Protein AF-0000000067793347 (afdb_homodimer)

Foldseek 3Di:
DPFFAEEAEDLQADPDDLVVSLVLLLVLRLLLVLLQHQAYEYEADPDDRHRGSHNDQLVSVLVSLVVHQGHAYEYPAALQLLDQLLVVLQSQVVSCVSSVNRYAHEYELDDDQVVNVVSPDGSVCSVVSRVVSVVLNQCQLCFHQPDPVRDHDPPHHNVNLQRYEYEDQDLVSLLVCQLSLHAYEYDQDDQDDPVCRLDASLNRCVSSVVNSVVNHDPPRDYAYEYEHAEAADPFFVVFLVLQLVLLVVVVVVPVPQPPQPPPDSVSSCRSSRHQTGHLVRSLVSVVVRPVVVVHSYYYYDNPSSDDDSVRSSVRSNRCSPRNCVSVVHHRNDDNPDPDDPPDD/DPFFAEEAEDLQADPDDLVVSLVLLLVLRLLLVLLQHQAYEYEADPDDRHRGSHNDQLVSVLVSLVVHQGHAYEYPAALQLLDQLLVVLQSQVVSCVSSVNRYAHEYELDDDQVVNVVSPDGSVCSVVSRVVSVVLNQCQLCFHQNDPVRDGDPPHHNVNLQRYEYEDQDLVSLLVCQLSLHAYEYDQDDQDDPVCRLDASLNRCVSSVVNSVVNHDPPRDYAYEYEHAEAADPFFVVFLVLQLVLLVVVVVVPVPQPPQPPPDSVSSCRSSRHQTGHLVRSLVSVVVRPVVVVHSYYYYDNPSSDDDSVSSSVRSNRCSPRNCVSVVHHRNDDNPDPDDPPPD

Nearest PDB structures (foldseek):
  2i7g-assembly1_A  TM=8.377E-01  e=2.243E-20  Agrobacterium fabrum str. C58
  7bip-assembly1_B  TM=8.156E-01  e=3.125E-20  Streptomyces bottropensis
  6ket-assembly1_B  TM=8.269E-01  e=1.114E-19  Cylindrospermum alatosporum CCALA 988
  6ket-assembly1_A  TM=8.086E-01  e=3.013E-19  Cylindrospermum alatosporum CCALA 988
  3fgc-assembly1_A  TM=7.910E-01  e=2.905E-18  Vibrio harveyi

Organism: Pectobacterium atrosepticum (strain SCRI 1043 / ATCC BAA-672) (NCBI:txid218491)

Secondary structure (DSSP, 8-state):
-PPPEEEEEE----SS-HHHHHHHHHHHHHHHHHTT-SEEEE----S-TTT-S-S-HHHHHHHHHHH-SSSEEEEEEEEGGGS-HHHHHHHHHHHHHHTTS-EEEEEE--S-GGGTGGGT--GGGHHHHHHHHHHHHHHHHHT---STT----SS--GGGGGGEEEE-SSHHHHHHHHHTTPEEEE-S--PPPTT-TT--HHHHHHHHHHHHHHHSPTTPPP-EEEEEEEEE-SSHHHHHHHHHHHHHHHHHH-SSS----TT-HHHHHHHTTEEEESHHHHHHHHHT-HHHHT-SEEEEE-TTT---HHHHHHHHHHIIIIIHHHTT---SS-----------/-PPPEEEEEE----SS-HHHHHHHHHHHHHHHHHTT-SEEEE----S-TTT-S-S-HHHHHHHHHHH-SSSEEEEEEEEGGGS-HHHHHHHHHHHHHHTTS-EEEEEE--S-GGGTGGGT--GGGHHHHHHHHHHHHHHHHHT---STT----SS--GGGGGGEEEE-SSHHHHHHHHHTTPEEEE-S--PPPTT-TT--HHHHHHHHHHHHHHHSPTTPPP-EEEEEEEEE-SSHHHHHHHHHHHHHHHHHH-SSS----TT-HHHHHHHTTEEEESHHHHHHHHHT-HHHHT-SEEEEE-TTT---HHHHHHHHHHIIIIIHHHTT---SS-----------

pLDDT: mean 92.11, std 13.87, range [18.36, 98.94]

Radius of gyration: 27.52 Å; Cα contacts (8 Å, |Δi|>4): 1376; chains: 2; bounding box: 54×83×84 Å

Solvent-accessible surface area (backbone atoms only — not comparable to full-atom values): 35729 Å² total; per-residue (Å²): 128,83,70,37,40,42,28,42,37,47,46,52,69,70,98,61,54,68,55,57,42,55,51,53,50,46,51,50,49,43,49,38,40,70,57,10,34,47,29,36,32,35,28,48,26,72,43,42,63,90,80,11,54,29,54,38,49,64,38,54,48,22,26,45,32,65,67,48,88,74,46,26,42,32,32,64,24,42,42,48,55,73,55,57,38,67,58,51,39,36,42,50,37,52,42,21,45,69,40,71,67,30,59,34,48,22,34,28,47,69,86,60,57,72,61,28,50,56,64,74,42,60,52,90,45,22,66,60,42,27,56,55,40,50,51,50,24,44,39,36,27,65,49,39,67,58,34,94,78,55,44,31,50,35,66,77,35,50,71,54,69,76,37,33,27,37,46,50,94,40,49,68,49,25,25,51,24,11,58,70,62,34,21,38,35,39,61,41,63,75,89,61,52,86,93,43,70,81,58,49,69,40,70,60,45,40,59,22,49,51,35,17,62,72,35,37,49,88,91,58,78,85,42,30,33,39,34,36,19,43,45,41,32,99,40,48,67,59,26,48,53,44,35,47,54,20,41,52,53,45,50,69,65,41,80,72,57,64,84,61,66,83,80,40,66,67,52,50,35,56,74,57,45,45,35,61,12,24,50,69,49,29,41,57,54,57,69,69,38,68,45,62,75,71,29,44,28,43,28,39,22,43,60,61,30,59,64,60,69,73,54,50,54,51,18,52,49,42,37,55,71,44,26,34,48,74,72,61,32,59,57,76,45,83,65,79,71,80,84,76,83,75,86,123,128,86,69,37,40,40,27,42,38,46,46,51,68,69,100,61,55,68,55,56,40,53,51,52,49,46,51,49,49,44,49,38,40,70,55,10,34,45,28,35,31,34,28,50,27,71,44,40,64,89,80,12,55,28,55,38,50,65,37,54,47,21,25,44,33,65,68,49,86,73,46,24,41,30,33,63,24,41,41,48,54,74,53,56,38,67,58,50,38,37,43,49,36,52,42,20,46,70,40,71,67,32,58,36,49,22,33,30,48,69,88,59,59,72,61,29,50,56,65,74,42,59,54,91,44,23,66,61,42,26,55,55,40,50,50,50,24,44,39,35,28,66,49,40,67,57,33,94,77,56,44,30,51,34,66,78,34,49,70,55,67,78,38,34,27,38,46,49,94,41,49,68,49,26,26,51,23,11,58,69,63,33,21,38,35,38,62,40,63,75,88,62,52,87,94,42,71,82,60,51,70,40,70,61,46,40,58,22,49,50,36,17,63,72,36,36,49,89,90,59,78,85,41,30,34,40,34,37,19,41,46,41,32,98,40,47,67,59,27,48,53,45,35,48,55,21,42,51,53,46,53,69,66,41,82,73,57,66,83,62,68,82,79,41,65,67,52,49,34,56,74,57,46,45,35,62,12,24,49,68,49,30,40,58,55,56,69,70,38,69,44,62,76,72,30,44,28,42,27,40,22,42,60,62,30,58,64,59,68,72,52,49,53,50,17,51,50,44,38,56,71,44,26,35,48,75,73,62,32,59,57,77,45,84,63,78,69,79,84,75,82,73,87,121

Structure (mmCIF, N/CA/C/O backbone):
data_AF-0000000067793347-model_v1
#
loop_
_entity.id
_entity.type
_entity.pdbx_description
1 polymer Monooxygenase
#
loop_
_atom_site.group_PDB
_atom_site.id
_atom_site.type_symbol
_atom_site.label_atom_id
_atom_site.label_alt_id
_atom_site.label_comp_id
_atom_site.label_asym_id
_atom_site.label_entity_id
_atom_site.label_seq_id
_atom_site.pdbx_PDB_ins_code
_atom_site.Cartn_x
_atom_site.Cartn_y
_atom_site.Cartn_z
_atom_site.occupancy
_atom_site.B_iso_or_equiv
_atom_site.auth_seq_id
_atom_site.auth_comp_id
_atom_site.auth_asym_id
_atom_site.auth_atom_id
_atom_site.pdbx_PDB_model_num
ATOM 1 N N . MET A 1 1 ? -20.328 23.438 21.922 1 42.12 1 MET A N 1
ATOM 2 C CA . MET A 1 1 ? -19.422 23.484 20.781 1 42.12 1 MET A CA 1
ATOM 3 C C . MET A 1 1 ? -18.828 22.094 20.5 1 42.12 1 MET A C 1
ATOM 5 O O . MET A 1 1 ? -18.547 21.344 21.438 1 42.12 1 MET A O 1
ATOM 9 N N . ALA A 1 2 ? -19.062 21.484 19.391 1 54.53 2 ALA A N 1
ATOM 10 C CA . ALA A 1 2 ? -18.672 20.109 19.141 1 54.53 2 ALA A CA 1
ATOM 11 C C . ALA A 1 2 ? -17.203 19.875 19.484 1 54.53 2 ALA A C 1
ATOM 13 O O . ALA A 1 2 ? -16.375 20.797 19.359 1 54.53 2 ALA A O 1
ATOM 14 N N . THR A 1 3 ? -16.875 18.875 20.203 1 77.31 3 THR A N 1
ATOM 15 C CA . THR A 1 3 ? -15.547 18.516 20.672 1 77.31 3 THR A CA 1
ATOM 16 C C . THR A 1 3 ? -14.602 18.312 19.484 1 77.31 3 THR A C 1
ATOM 18 O O . THR A 1 3 ? -14.938 17.625 18.516 1 77.31 3 THR A O 1
ATOM 21 N N . LYS A 1 4 ? -13.547 19.109 19.422 1 90.81 4 LYS A N 1
ATOM 22 C CA . LYS A 1 4 ? -12.539 19.047 18.359 1 90.81 4 LYS A CA 1
ATOM 23 C C . LYS A 1 4 ? -11.844 17.688 18.344 1 90.81 4 LYS A C 1
ATOM 25 O O . LYS A 1 4 ? -11.594 17.109 19.406 1 90.81 4 LYS A O 1
ATOM 30 N N . ARG A 1 5 ? -11.672 17.25 17.188 1 94.06 5 ARG A N 1
ATOM 31 C CA . ARG A 1 5 ? -10.906 16.016 17.016 1 94.06 5 ARG A CA 1
ATOM 32 C C . ARG A 1 5 ? -9.406 16.297 17.047 1 94.06 5 ARG A C 1
ATOM 34 O O . ARG A 1 5 ? -8.945 17.297 16.484 1 94.06 5 ARG A O 1
ATOM 41 N N . LEU A 1 6 ? -8.672 15.469 17.703 1 95.88 6 LEU A N 1
ATOM 42 C CA . LEU A 1 6 ? -7.223 15.586 17.844 1 95.88 6 LEU A CA 1
ATOM 43 C C . LEU A 1 6 ? -6.508 14.586 16.938 1 95.88 6 LEU A C 1
ATOM 45 O O . LEU A 1 6 ? -6.852 13.398 16.922 1 95.88 6 LEU A O 1
ATOM 49 N N . GLY A 1 7 ? -5.512 15.078 16.203 1 97.25 7 GLY A N 1
ATOM 50 C CA . GLY A 1 7 ? -4.789 14.203 15.297 1 97.25 7 GLY A CA 1
ATOM 51 C C . GLY A 1 7 ? -3.283 14.305 15.445 1 97.25 7 GLY A C 1
ATOM 52 O O . GLY A 1 7 ? -2.77 15.297 15.961 1 97.25 7 GLY A O 1
ATOM 53 N N . PHE A 1 8 ? -2.643 13.281 15.102 1 98.31 8 PHE A N 1
ATOM 54 C CA . PHE A 1 8 ? -1.192 13.211 14.969 1 98.31 8 PHE A CA 1
ATOM 55 C C . PHE A 1 8 ? -0.776 13.344 13.508 1 98.31 8 PHE A C 1
ATOM 57 O O . PHE A 1 8 ? -1.417 12.773 12.625 1 98.31 8 PHE A O 1
ATOM 64 N N . PHE A 1 9 ? 0.243 14.117 13.242 1 98.56 9 PHE A N 1
ATOM 65 C CA . PHE A 1 9 ? 0.751 14.289 11.891 1 98.56 9 PHE A CA 1
ATOM 66 C C . PHE A 1 9 ? 2.254 14.039 11.836 1 98.56 9 PHE A C 1
ATOM 68 O O . PHE A 1 9 ? 2.992 14.477 12.719 1 98.56 9 PHE A O 1
ATOM 75 N N . THR A 1 10 ? 2.711 13.312 10.773 1 97.75 10 THR A N 1
ATOM 76 C CA . THR A 1 10 ? 4.152 13.141 10.625 1 97.75 10 THR A CA 1
ATOM 77 C C . THR A 1 10 ? 4.551 13.188 9.156 1 97.75 10 THR A C 1
ATOM 79 O O . THR A 1 10 ? 3.834 12.68 8.289 1 97.75 10 THR A O 1
ATOM 82 N N . ARG A 1 11 ? 5.664 13.781 8.836 1 93.69 11 ARG A N 1
ATOM 83 C CA . ARG A 1 11 ? 6.273 13.766 7.508 1 93.69 11 ARG A CA 1
ATOM 84 C C . ARG A 1 11 ? 7.398 12.742 7.434 1 93.69 11 ARG A C 1
ATOM 86 O O . ARG A 1 11 ? 8.078 12.633 6.41 1 93.69 11 ARG A O 1
ATOM 93 N N . LEU A 1 12 ? 7.602 12 8.547 1 93.25 12 LEU A N 1
ATOM 94 C CA . LEU A 1 12 ? 8.602 10.945 8.641 1 93.25 12 LEU A CA 1
ATOM 95 C C . LEU A 1 12 ? 9.992 11.484 8.344 1 93.25 12 LEU A C 1
ATOM 97 O O . LEU A 1 12 ? 10.641 11.07 7.379 1 93.25 12 LEU A O 1
ATOM 101 N N . LEU A 1 13 ? 10.438 12.352 9.164 1 90.25 13 LEU A N 1
ATOM 102 C CA . LEU A 1 13 ? 11.781 12.914 9.078 1 90.25 13 LEU A CA 1
ATOM 103 C C . LEU A 1 13 ? 12.586 12.578 10.328 1 90.25 13 LEU A C 1
ATOM 105 O O . LEU A 1 13 ? 12.133 12.82 11.453 1 90.25 13 LEU A O 1
ATOM 109 N N . ASP A 1 14 ? 13.719 12.031 10.125 1 89.44 14 ASP A N 1
ATOM 110 C CA . ASP A 1 14 ? 14.68 11.688 11.172 1 89.44 14 ASP A CA 1
ATOM 111 C C . ASP A 1 14 ? 16.047 11.352 10.57 1 89.44 14 ASP A C 1
ATOM 113 O O . ASP A 1 14 ? 16.156 11.102 9.367 1 89.44 14 ASP A O 1
ATOM 117 N N . ASP A 1 15 ? 17 11.539 11.391 1 89 15 ASP A N 1
ATOM 118 C CA . ASP A 1 15 ? 18.344 11.188 10.953 1 89 15 ASP A CA 1
ATOM 119 C C . ASP A 1 15 ? 18.625 9.711 11.203 1 89 15 ASP A C 1
ATOM 121 O O . ASP A 1 15 ? 19.531 9.375 11.977 1 89 15 ASP A O 1
ATOM 125 N N . VAL A 1 16 ? 17.891 8.875 10.625 1 93.25 16 VAL A N 1
ATOM 126 C CA . VAL A 1 16 ? 18.016 7.422 10.719 1 93.25 16 VAL A CA 1
ATOM 127 C C . VAL A 1 16 ? 17.75 6.797 9.352 1 93.25 16 VAL A C 1
ATOM 129 O O . VAL A 1 16 ? 17.406 7.496 8.398 1 93.25 16 VAL A O 1
ATOM 132 N N . SER A 1 17 ? 17.984 5.52 9.234 1 95 17 SER A N 1
ATOM 133 C CA . SER A 1 17 ? 17.688 4.82 7.988 1 95 17 SER A CA 1
ATOM 134 C C . SER A 1 17 ? 16.203 4.852 7.668 1 95 17 SER A C 1
ATOM 136 O O . SER A 1 17 ? 15.375 5.023 8.562 1 95 17 SER A O 1
ATOM 138 N N . ALA A 1 18 ? 15.867 4.719 6.441 1 96.31 18 ALA A N 1
ATOM 139 C CA . ALA A 1 18 ? 14.469 4.703 6.023 1 96.31 18 ALA A CA 1
ATOM 140 C C . ALA A 1 18 ? 13.695 3.615 6.762 1 96.31 18 ALA A C 1
ATOM 142 O O . ALA A 1 18 ? 12.547 3.83 7.172 1 96.31 18 ALA A O 1
ATOM 143 N N . GLN A 1 19 ? 14.281 2.465 6.879 1 96.44 19 GLN A N 1
ATOM 144 C CA . GLN A 1 19 ? 13.617 1.372 7.582 1 96.44 19 GLN A CA 1
ATOM 145 C C . GLN A 1 19 ? 13.297 1.762 9.023 1 96.44 19 GLN A C 1
ATOM 147 O O . GLN A 1 19 ? 12.18 1.521 9.5 1 96.44 19 GLN A O 1
ATOM 152 N N . GLN A 1 20 ? 14.281 2.293 9.727 1 96.88 20 GLN A N 1
ATOM 153 C CA . GLN A 1 20 ? 14.062 2.744 11.094 1 96.88 20 GLN A CA 1
ATOM 154 C C . GLN A 1 20 ? 13.023 3.859 11.148 1 96.88 20 GLN A C 1
ATOM 156 O O . GLN A 1 20 ? 12.219 3.92 12.078 1 96.88 20 GLN A O 1
ATOM 161 N N . LEU A 1 21 ? 13.117 4.688 10.164 1 97.12 21 LEU A N 1
ATOM 162 C CA . LEU A 1 21 ? 12.172 5.793 10.062 1 97.12 21 LEU A CA 1
ATOM 163 C C . LEU A 1 21 ? 10.734 5.281 10.047 1 97.12 21 LEU A C 1
ATOM 165 O O . LEU A 1 21 ? 9.875 5.809 10.75 1 97.12 21 LEU A O 1
ATOM 169 N N . TYR A 1 22 ? 10.422 4.289 9.234 1 98.31 22 TYR A N 1
ATOM 170 C CA . TYR A 1 22 ? 9.086 3.721 9.133 1 98.31 22 TYR A CA 1
ATOM 171 C C . TYR A 1 22 ? 8.68 3.039 10.438 1 98.31 22 TYR A C 1
ATOM 17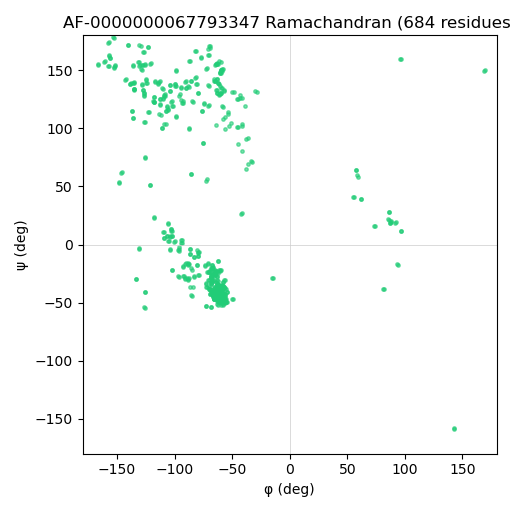3 O O . TYR A 1 22 ? 7.52 3.119 10.852 1 98.31 22 TYR A O 1
ATOM 181 N N . ARG A 1 23 ? 9.609 2.371 11.07 1 97.88 23 ARG A N 1
ATOM 182 C CA . ARG A 1 23 ? 9.336 1.748 12.359 1 97.88 23 ARG A CA 1
ATOM 183 C C . ARG A 1 23 ? 8.961 2.795 13.406 1 97.88 23 ARG A C 1
ATOM 185 O O . ARG A 1 23 ? 7.973 2.637 14.125 1 97.88 23 ARG A O 1
ATOM 192 N N . LEU A 1 24 ? 9.766 3.867 13.492 1 98.06 24 LEU A N 1
ATOM 193 C CA . LEU A 1 24 ? 9.523 4.918 14.477 1 98.06 24 LEU A CA 1
ATOM 194 C C . LEU A 1 24 ? 8.18 5.598 14.234 1 98.06 24 LEU A C 1
ATOM 196 O O . LEU A 1 24 ? 7.422 5.84 15.172 1 98.06 24 LEU A O 1
ATOM 200 N N . ALA A 1 25 ? 7.883 5.891 12.969 1 98.56 25 ALA A N 1
ATOM 201 C CA . ALA A 1 25 ? 6.605 6.523 12.633 1 98.56 25 ALA A CA 1
ATOM 202 C C . ALA A 1 25 ? 5.434 5.629 13.023 1 98.56 25 ALA A C 1
ATOM 204 O O . ALA A 1 25 ? 4.422 6.109 13.539 1 98.56 25 ALA A O 1
ATOM 205 N N . THR A 1 26 ? 5.582 4.34 12.758 1 98.75 26 THR A N 1
ATOM 206 C CA . THR A 1 26 ? 4.543 3.391 13.141 1 98.75 26 THR A CA 1
ATOM 207 C C . THR A 1 26 ? 4.332 3.406 14.656 1 98.75 26 THR A C 1
ATOM 209 O O . THR A 1 26 ? 3.197 3.455 15.133 1 98.75 26 THR A O 1
ATOM 212 N N . GLU A 1 27 ? 5.398 3.398 15.43 1 98.62 27 GLU A N 1
ATOM 213 C CA . GLU A 1 27 ? 5.328 3.438 16.891 1 98.62 27 GLU A CA 1
ATOM 214 C C . GLU A 1 27 ? 4.637 4.711 17.375 1 98.62 27 GLU A C 1
ATOM 216 O O . GLU A 1 27 ? 3.854 4.672 18.328 1 98.62 27 GLU A O 1
ATOM 221 N N . GLN A 1 28 ? 4.938 5.809 16.719 1 98.81 28 GLN A N 1
ATOM 222 C CA . GLN A 1 28 ? 4.32 7.078 17.078 1 98.81 28 GLN A CA 1
ATOM 223 C C . GLN A 1 28 ? 2.812 7.043 16.844 1 98.81 28 GLN A C 1
ATOM 225 O O . GLN A 1 28 ? 2.037 7.516 17.688 1 98.81 28 GLN A O 1
ATOM 230 N N . ILE A 1 29 ? 2.373 6.473 15.773 1 98.88 29 ILE A N 1
ATOM 231 C CA . ILE A 1 29 ? 0.951 6.402 15.453 1 98.88 29 ILE A CA 1
ATOM 232 C C . ILE A 1 29 ? 0.253 5.453 16.422 1 98.88 29 ILE A C 1
ATOM 234 O O . ILE A 1 29 ? -0.845 5.746 16.906 1 98.88 29 ILE A O 1
ATOM 238 N N . VAL A 1 30 ? 0.885 4.309 16.719 1 98.75 30 VAL A N 1
ATOM 239 C CA . VAL A 1 30 ? 0.332 3.375 17.688 1 98.75 30 VAL A CA 1
ATOM 240 C C . VAL A 1 30 ? 0.184 4.066 19.047 1 98.75 30 VAL A C 1
ATOM 242 O O . VAL A 1 30 ? -0.846 3.932 19.703 1 98.75 30 VAL A O 1
ATOM 245 N N . LYS A 1 31 ? 1.244 4.844 19.453 1 98.5 31 LYS A N 1
ATOM 246 C CA . LYS A 1 31 ? 1.196 5.598 20.703 1 98.5 31 LYS A CA 1
ATOM 247 C C . LYS A 1 31 ? 0.06 6.613 20.688 1 98.5 31 LYS A C 1
ATOM 249 O O . LYS A 1 31 ? -0.648 6.777 21.672 1 98.5 31 LYS A O 1
ATOM 254 N N . ALA A 1 32 ? -0.089 7.297 19.578 1 98.19 32 ALA A N 1
ATOM 255 C CA . ALA A 1 32 ? -1.175 8.266 19.453 1 98.19 32 ALA A CA 1
ATOM 256 C C . ALA A 1 32 ? -2.531 7.598 19.656 1 98.19 32 ALA A C 1
ATOM 258 O O . ALA A 1 32 ? -3.393 8.133 20.359 1 98.19 32 ALA A O 1
ATOM 259 N N . GLU A 1 33 ? -2.703 6.43 19.047 1 97.88 33 GLU A N 1
ATOM 260 C CA . GLU A 1 33 ? -3.959 5.715 19.25 1 97.88 33 GLU A CA 1
ATOM 261 C C . GLU A 1 33 ? -4.176 5.371 20.719 1 97.88 33 GLU A C 1
ATOM 263 O O . GLU A 1 33 ? -5.27 5.555 21.25 1 97.88 33 GLU A O 1
ATOM 268 N N . GLN A 1 34 ? -3.146 4.863 21.359 1 97.19 34 GLN A N 1
ATOM 269 C CA . GLN A 1 34 ? -3.225 4.484 22.766 1 97.19 34 GLN A CA 1
ATOM 270 C C . GLN A 1 34 ? -3.619 5.676 23.625 1 97.19 34 GLN A C 1
ATOM 272 O O . GLN A 1 34 ? -4.309 5.516 24.641 1 97.19 34 GLN A O 1
ATOM 277 N N . LEU A 1 35 ? -3.186 6.859 23.203 1 96.38 35 LEU A N 1
ATOM 278 C CA . LEU A 1 35 ? -3.41 8.078 23.984 1 96.38 35 LEU A CA 1
ATOM 279 C C . LEU A 1 35 ? -4.762 8.695 23.641 1 96.38 35 LEU A C 1
ATOM 281 O O . LEU A 1 35 ? -5.133 9.734 24.188 1 96.38 35 LEU A O 1
ATOM 285 N N . GLY A 1 36 ? -5.441 8.094 22.672 1 95.5 36 GLY A N 1
ATOM 286 C CA . GLY A 1 36 ? -6.812 8.508 22.406 1 95.5 36 GLY A CA 1
ATOM 287 C C . GLY A 1 36 ? -6.918 9.516 21.266 1 95.5 36 GLY A C 1
ATOM 288 O O . GLY A 1 36 ? -7.969 10.133 21.078 1 95.5 36 GLY A O 1
ATOM 289 N N . PHE A 1 37 ? -5.883 9.727 20.516 1 97.06 37 PHE A N 1
ATOM 290 C CA . PHE A 1 37 ? -5.984 10.578 19.328 1 97.06 37 PHE A CA 1
ATOM 291 C C . PHE A 1 37 ? -7.023 10.031 18.359 1 97.06 37 PHE A C 1
ATOM 293 O O . PHE A 1 37 ? -7.203 8.812 18.25 1 97.06 37 PHE A O 1
ATOM 300 N N . ASP A 1 38 ? -7.656 10.883 17.625 1 96.75 38 ASP A N 1
ATOM 301 C CA . ASP A 1 38 ? -8.742 10.516 16.719 1 96.75 38 ASP A CA 1
ATOM 302 C C . ASP A 1 38 ? -8.211 10.125 15.344 1 96.75 38 ASP A C 1
ATOM 304 O O . ASP A 1 38 ? -8.828 9.328 14.633 1 96.75 38 ASP A O 1
ATOM 308 N N . SER A 1 39 ? -7.082 10.703 14.977 1 97.62 39 SER A N 1
ATOM 309 C CA . SER A 1 39 ? -6.602 10.477 13.617 1 97.62 39 SER A CA 1
ATOM 310 C C . SER A 1 39 ? -5.082 10.578 13.539 1 97.62 39 SER A C 1
ATOM 312 O O . SER A 1 39 ? -4.449 11.156 14.43 1 97.62 39 SER A O 1
ATOM 314 N N . ALA A 1 40 ? -4.496 9.953 12.609 1 98.81 40 ALA A N 1
ATOM 315 C CA . ALA A 1 40 ? -3.088 10.055 12.227 1 98.81 40 ALA A CA 1
ATOM 316 C C . ALA A 1 40 ? -2.941 10.336 10.734 1 98.81 40 ALA A C 1
ATOM 318 O O . ALA A 1 40 ? -3.617 9.711 9.914 1 98.81 40 ALA A O 1
ATOM 319 N N . TRP A 1 41 ? -2.1 11.297 10.406 1 98.88 41 TRP A N 1
ATOM 320 C CA . TRP A 1 41 ? -1.915 11.75 9.031 1 98.88 41 TRP A CA 1
ATOM 321 C C . TRP A 1 41 ? -0.449 11.664 8.625 1 98.88 41 TRP A C 1
ATOM 323 O O . TRP A 1 41 ? 0.444 11.977 9.414 1 98.88 41 TRP A O 1
ATOM 333 N N . VAL A 1 42 ? -0.193 11.211 7.367 1 98.69 42 VAL A N 1
ATOM 334 C CA . VAL A 1 42 ? 1.181 11.109 6.887 1 98.69 42 VAL A CA 1
ATOM 335 C C . VAL A 1 42 ? 1.336 11.898 5.59 1 98.69 42 VAL A C 1
ATOM 337 O O . VAL A 1 42 ? 0.435 11.898 4.746 1 98.69 42 VAL A O 1
ATOM 340 N N . ALA A 1 43 ? 2.447 12.539 5.445 1 97.38 43 ALA A N 1
ATOM 341 C CA . ALA A 1 43 ? 2.768 13.305 4.238 1 97.38 43 ALA A CA 1
ATOM 342 C C . ALA A 1 43 ? 3.416 12.406 3.184 1 97.38 43 ALA A C 1
ATOM 344 O O . ALA A 1 43 ? 3.932 11.336 3.504 1 97.38 43 ALA A O 1
ATOM 345 N N . GLN A 1 44 ? 3.338 12.836 1.99 1 97.56 44 GLN A N 1
ATOM 346 C CA . GLN A 1 44 ? 4.02 12.203 0.87 1 97.56 44 GLN A CA 1
ATOM 347 C C . GLN A 1 44 ? 5.113 13.102 0.306 1 97.56 44 GLN A C 1
ATOM 349 O O . GLN A 1 44 ? 4.867 14.266 -0.017 1 97.56 44 GLN A O 1
ATOM 354 N N . HIS A 1 45 ? 6.281 12.602 0.227 1 95.69 45 HIS A N 1
ATOM 355 C CA . HIS A 1 45 ? 7.395 13.273 -0.434 1 95.69 45 HIS A CA 1
ATOM 356 C C . HIS A 1 45 ? 8.172 12.305 -1.322 1 95.69 45 HIS A C 1
ATOM 358 O O . HIS A 1 45 ? 8.469 11.188 -0.911 1 95.69 45 HIS A O 1
ATOM 364 N N . HIS A 1 46 ? 8.445 12.75 -2.516 1 95.62 46 HIS A N 1
ATOM 365 C CA . HIS A 1 46 ? 9.188 11.953 -3.482 1 95.62 46 HIS A CA 1
ATOM 366 C C . HIS A 1 46 ? 10.656 12.367 -3.525 1 95.62 46 HIS A C 1
ATOM 368 O O . HIS A 1 46 ? 10.977 13.555 -3.443 1 95.62 46 HIS A O 1
ATOM 374 N N . PHE A 1 47 ? 11.609 11.414 -3.594 1 93.81 47 PHE A N 1
ATOM 375 C CA . PHE A 1 47 ? 12.977 11.484 -4.082 1 93.81 47 PHE A CA 1
ATOM 376 C C . PHE A 1 47 ? 13.906 12.055 -3.018 1 93.81 47 PHE A C 1
ATOM 378 O O . PHE A 1 47 ? 15.016 11.555 -2.816 1 93.81 47 PHE A O 1
ATOM 385 N N . HIS A 1 48 ? 13.398 13.102 -2.213 1 86.94 48 HIS A N 1
ATOM 386 C CA . HIS A 1 48 ? 14.312 13.852 -1.365 1 86.94 48 HIS A CA 1
ATOM 387 C C . HIS A 1 48 ? 14.117 13.5 0.106 1 86.94 48 HIS A C 1
ATOM 389 O O . HIS A 1 48 ? 13.188 13.992 0.746 1 86.94 48 HIS A O 1
ATOM 395 N N . ALA A 1 49 ? 15.117 12.914 0.654 1 85.44 49 ALA A N 1
ATOM 396 C CA . ALA A 1 49 ? 15.023 12.375 2.01 1 85.44 49 ALA A CA 1
ATOM 397 C C . ALA A 1 49 ? 14.891 13.5 3.035 1 85.44 49 ALA A C 1
ATOM 399 O O . ALA A 1 49 ? 14.273 13.312 4.09 1 85.44 49 ALA A O 1
ATOM 400 N N . ASP A 1 50 ? 15.375 14.633 2.705 1 84 50 ASP A N 1
ATOM 401 C CA . ASP A 1 50 ? 15.398 15.742 3.656 1 84 50 ASP A CA 1
ATOM 402 C C . ASP A 1 50 ? 14.055 16.469 3.686 1 84 50 ASP A C 1
ATOM 404 O O . ASP A 1 50 ? 13.797 17.281 4.582 1 84 50 ASP A O 1
ATOM 408 N N . GLU A 1 51 ? 13.211 16.172 2.768 1 81.75 51 GLU A N 1
ATOM 409 C CA . GLU A 1 51 ? 11.906 16.828 2.715 1 81.75 51 GLU A CA 1
ATOM 410 C C . GLU A 1 51 ? 10.836 15.977 3.383 1 81.75 51 GLU A C 1
ATOM 412 O O . GLU A 1 51 ? 9.812 16.5 3.838 1 81.75 51 GLU A O 1
ATOM 417 N N . GLY A 1 52 ? 11.094 14.727 3.352 1 85.69 52 GLY A N 1
ATOM 418 C CA . GLY A 1 52 ? 10.164 13.727 3.861 1 85.69 52 GLY A CA 1
ATOM 419 C C . GLY A 1 52 ? 10.539 12.312 3.48 1 85.69 52 GLY A C 1
ATOM 420 O O . GLY A 1 52 ? 11.055 12.07 2.387 1 85.69 52 GLY A O 1
ATOM 421 N N . GLY A 1 53 ? 10.219 11.492 4.258 1 88.06 53 GLY A N 1
ATOM 422 C CA . GLY A 1 53 ? 10.812 10.172 4.145 1 88.06 53 GLY A CA 1
ATOM 423 C C . GLY A 1 53 ? 9.883 9.148 3.506 1 88.06 53 GLY A C 1
ATOM 424 O O . GLY A 1 53 ? 10.211 7.961 3.449 1 88.06 53 GLY A O 1
ATOM 425 N N . LEU A 1 54 ? 8.688 9.641 2.982 1 97.5 54 LEU A N 1
ATOM 426 C CA . LEU A 1 54 ? 7.711 8.633 2.592 1 97.5 54 LEU A CA 1
ATOM 427 C C . LEU A 1 54 ? 7.082 8.977 1.245 1 97.5 54 LEU A C 1
ATOM 429 O O . LEU A 1 54 ? 6.223 9.859 1.165 1 97.5 54 LEU A O 1
ATOM 433 N N . PRO A 1 55 ? 7.422 8.234 0.21 1 97.94 55 PRO A N 1
ATOM 434 C CA . PRO A 1 55 ? 6.797 8.469 -1.095 1 97.94 55 PRO A CA 1
ATOM 435 C C . PRO A 1 55 ? 5.504 7.684 -1.279 1 97.94 55 PRO A C 1
ATOM 437 O O . PRO A 1 55 ? 4.719 7.984 -2.184 1 97.94 55 PRO A O 1
ATOM 440 N N . SER A 1 56 ? 5.262 6.652 -0.435 1 98.62 56 SER A N 1
ATOM 441 C CA . SER A 1 56 ? 4.137 5.746 -0.639 1 98.62 56 SER A CA 1
ATOM 442 C C . SER A 1 56 ? 3.26 5.664 0.605 1 98.62 56 SER A C 1
ATOM 444 O O . SER A 1 56 ? 3.184 4.613 1.251 1 98.62 56 SER A O 1
ATOM 446 N N . PRO A 1 57 ? 2.486 6.676 0.843 1 98.81 57 PRO A N 1
ATOM 447 C CA . PRO A 1 57 ? 1.706 6.727 2.08 1 98.81 57 PRO A CA 1
ATOM 448 C C . PRO A 1 57 ? 0.684 5.598 2.184 1 98.81 57 PRO A C 1
ATOM 450 O O . PRO A 1 57 ? 0.435 5.082 3.275 1 98.81 57 PRO A O 1
ATOM 453 N N . LEU A 1 58 ? 0.063 5.156 1.071 1 98.94 58 LEU A N 1
ATOM 454 C CA . LEU A 1 58 ? -0.992 4.152 1.144 1 98.94 58 LEU A CA 1
ATOM 455 C C . LEU A 1 58 ? -0.415 2.779 1.476 1 98.94 58 LEU A C 1
ATOM 457 O O . LEU A 1 58 ? -1.041 1.995 2.189 1 98.94 58 LEU A O 1
ATOM 461 N N . VAL A 1 59 ? 0.766 2.459 0.955 1 98.94 59 VAL A N 1
ATOM 462 C CA . VAL A 1 59 ? 1.461 1.229 1.318 1 98.94 59 VAL A CA 1
ATOM 463 C C . VAL A 1 59 ? 1.813 1.254 2.805 1 98.94 59 VAL A C 1
ATOM 465 O O . VAL A 1 59 ? 1.535 0.297 3.531 1 98.94 59 VAL A O 1
ATOM 468 N N . PHE A 1 60 ? 2.375 2.381 3.318 1 98.94 60 PHE A N 1
ATOM 469 C CA . PHE A 1 60 ? 2.752 2.537 4.719 1 98.94 60 PHE A CA 1
ATOM 470 C C . PHE A 1 60 ? 1.529 2.439 5.625 1 98.94 60 PHE A C 1
ATOM 472 O O . PHE A 1 60 ? 1.553 1.734 6.633 1 98.94 60 PHE A O 1
ATOM 479 N N . LEU A 1 61 ? 0.445 3.135 5.25 1 98.94 61 LEU A N 1
ATOM 480 C CA . LEU A 1 61 ? -0.756 3.17 6.078 1 98.94 61 LEU A CA 1
ATOM 481 C C . LEU A 1 61 ? -1.421 1.798 6.129 1 98.94 61 LEU A C 1
ATOM 483 O O . LEU A 1 61 ? -2.123 1.479 7.094 1 98.94 61 LEU A O 1
ATOM 487 N N . ALA A 1 62 ? -1.214 0.965 5.078 1 98.94 62 ALA A N 1
ATOM 488 C CA . ALA A 1 62 ? -1.751 -0.392 5.133 1 98.94 62 ALA A CA 1
ATOM 489 C C . ALA A 1 62 ? -1.107 -1.192 6.262 1 98.94 62 ALA A C 1
ATOM 491 O O . ALA A 1 62 ? -1.792 -1.923 6.98 1 98.94 62 ALA A O 1
ATOM 492 N N . LEU A 1 63 ? 0.202 -1.08 6.414 1 98.88 63 LEU A N 1
ATOM 493 C CA . LEU A 1 63 ? 0.863 -1.725 7.543 1 98.88 63 LEU A CA 1
ATOM 494 C C . LEU A 1 63 ? 0.344 -1.167 8.867 1 98.88 63 LEU A C 1
ATOM 496 O O . LEU A 1 63 ? 0.066 -1.926 9.797 1 98.88 63 LEU A O 1
ATOM 500 N N . VAL A 1 64 ? 0.188 0.171 8.945 1 98.88 64 VAL A N 1
ATOM 501 C CA . VAL A 1 64 ? -0.279 0.829 10.164 1 98.88 64 VAL A CA 1
ATOM 502 C C . VAL A 1 64 ? -1.693 0.358 10.492 1 98.88 64 VAL A C 1
ATOM 504 O O . VAL A 1 64 ? -2.045 0.211 11.672 1 98.88 64 VAL A O 1
ATOM 507 N N . ALA A 1 65 ? -2.496 0.15 9.445 1 98.88 65 ALA A N 1
ATOM 508 C CA . ALA A 1 65 ? -3.857 -0.336 9.648 1 98.88 65 ALA A CA 1
ATOM 509 C C . ALA A 1 65 ? -3.863 -1.657 10.406 1 98.88 65 ALA A C 1
ATOM 511 O O . ALA A 1 65 ? -4.75 -1.904 11.234 1 98.88 65 ALA A O 1
ATOM 512 N N . ALA A 1 66 ? -2.896 -2.512 10.148 1 98.62 66 ALA A N 1
ATOM 513 C CA . ALA A 1 66 ? -2.793 -3.805 10.82 1 98.62 66 ALA A CA 1
ATOM 514 C C . ALA A 1 66 ? -2.314 -3.639 12.266 1 98.62 66 ALA A C 1
ATOM 516 O O . ALA A 1 66 ? -2.488 -4.535 13.086 1 98.62 66 ALA A O 1
ATOM 517 N N . ARG A 1 67 ? -1.721 -2.482 12.586 1 98.56 67 ARG A N 1
ATOM 518 C CA . ARG A 1 67 ? -1.112 -2.262 13.891 1 98.56 67 ARG A CA 1
ATOM 519 C C . ARG A 1 67 ? -1.999 -1.381 14.766 1 98.56 67 ARG A C 1
ATOM 521 O O . ARG A 1 67 ? -1.635 -1.055 15.898 1 98.56 67 ARG A O 1
ATOM 528 N N . THR A 1 68 ? -3.094 -0.905 14.219 1 98.56 68 THR A N 1
ATOM 529 C CA . THR A 1 68 ? -4.043 -0.062 14.938 1 98.56 68 THR A CA 1
ATOM 530 C C . THR A 1 68 ? -5.469 -0.579 14.758 1 98.56 68 THR A C 1
ATOM 532 O O . THR A 1 68 ? -5.711 -1.477 13.953 1 98.56 68 THR A O 1
ATOM 535 N N . GLN A 1 69 ? -6.426 0.001 15.516 1 97.31 69 GLN A N 1
ATOM 536 C CA . GLN A 1 69 ? -7.781 -0.541 15.492 1 97.31 69 GLN A CA 1
ATOM 537 C C . GLN A 1 69 ? -8.812 0.571 15.344 1 97.31 69 GLN A C 1
ATOM 539 O O . GLN A 1 69 ? -9.891 0.356 14.773 1 97.31 69 GLN A O 1
ATOM 544 N N . ARG A 1 70 ? -8.508 1.75 15.836 1 96.75 70 ARG A N 1
ATOM 545 C CA . ARG A 1 70 ? -9.562 2.742 15.984 1 96.75 70 ARG A CA 1
ATOM 546 C C . ARG A 1 70 ? -9.195 4.047 15.289 1 96.75 70 ARG A C 1
ATOM 548 O O . ARG A 1 70 ? -10.055 4.695 14.68 1 96.75 70 ARG A O 1
ATOM 555 N N . ILE A 1 71 ? -7.926 4.473 15.398 1 98.12 71 ILE A N 1
ATOM 556 C CA . ILE A 1 71 ? -7.477 5.781 14.938 1 98.12 71 ILE A CA 1
ATOM 557 C C . ILE A 1 71 ? -7.719 5.906 13.43 1 98.12 71 ILE A C 1
ATOM 559 O O . ILE A 1 71 ? -7.48 4.957 12.68 1 98.12 71 ILE A O 1
ATOM 563 N N . GLN A 1 72 ? -8.32 6.945 12.984 1 98.38 72 GLN A N 1
ATOM 564 C CA . GLN A 1 72 ? -8.453 7.195 11.555 1 98.38 72 GLN A CA 1
ATOM 565 C C . GLN A 1 72 ? -7.094 7.391 10.898 1 98.38 72 GLN A C 1
ATOM 567 O O . GLN A 1 72 ? -6.18 7.949 11.5 1 98.38 72 GLN A O 1
ATOM 572 N N . LEU A 1 73 ? -6.973 6.898 9.727 1 98.88 73 LEU A N 1
ATOM 573 C CA . LEU A 1 73 ? -5.723 6.961 8.977 1 98.88 73 LEU A CA 1
ATOM 574 C C . LEU A 1 73 ? -5.867 7.863 7.758 1 98.88 73 LEU A C 1
ATOM 576 O O . LEU A 1 73 ? -6.695 7.605 6.883 1 98.88 73 LEU A O 1
ATOM 580 N N . GLY A 1 74 ? -5.039 8.914 7.699 1 98.88 74 GLY A N 1
ATOM 581 C CA . GLY A 1 74 ? -5.227 9.898 6.645 1 98.88 74 GLY A CA 1
ATOM 582 C C . GLY A 1 74 ? -3.955 10.195 5.875 1 98.88 74 GLY A C 1
ATOM 583 O O . GLY A 1 74 ? -2.854 10.039 6.402 1 98.88 74 GLY A O 1
ATOM 584 N N . THR A 1 75 ? -4.137 10.562 4.613 1 98.88 75 THR A N 1
ATOM 585 C CA . THR A 1 75 ? -3.047 11.117 3.818 1 98.88 75 THR A CA 1
ATOM 586 C C . THR A 1 75 ? -3.057 12.641 3.887 1 98.88 75 THR A C 1
ATOM 588 O O . THR A 1 75 ? -4.078 13.281 3.607 1 98.88 75 THR A O 1
ATOM 591 N N . GLY A 1 76 ? -2 13.289 4.336 1 98.19 76 GLY A N 1
ATOM 592 C CA . GLY A 1 76 ? -1.862 14.742 4.41 1 98.19 76 GLY A CA 1
ATOM 593 C C . GLY A 1 76 ? -0.68 15.266 3.621 1 98.19 76 GLY A C 1
ATOM 594 O O . GLY A 1 76 ? 0.235 15.867 4.191 1 98.19 76 GLY A O 1
ATOM 595 N N . VAL A 1 77 ? -0.602 14.867 2.4 1 97.94 77 VAL A N 1
ATOM 596 C CA . VAL A 1 77 ? -1.6 14.555 1.381 1 97.94 77 VAL A CA 1
ATOM 597 C C . VAL A 1 77 ? -0.998 13.617 0.338 1 97.94 77 VAL A C 1
ATOM 599 O O . VAL A 1 77 ? 0.223 13.461 0.263 1 97.94 77 VAL A O 1
ATOM 602 N N . ILE A 1 78 ? -1.836 12.969 -0.437 1 98.62 78 ILE A N 1
ATOM 603 C CA . ILE A 1 78 ? -1.419 12.43 -1.728 1 98.62 78 ILE A CA 1
ATOM 604 C C . ILE A 1 78 ? -1.179 13.578 -2.709 1 98.62 78 ILE A C 1
ATOM 606 O O . ILE A 1 78 ? -2.07 14.391 -2.951 1 98.62 78 ILE A O 1
ATOM 610 N N . THR A 1 79 ? 0.057 13.688 -3.213 1 97.94 79 THR A N 1
ATOM 611 C CA . THR A 1 79 ? 0.334 14.641 -4.285 1 97.94 79 THR A CA 1
ATOM 612 C C . THR A 1 79 ? -0.218 14.125 -5.613 1 97.94 79 THR A C 1
ATOM 614 O O . THR A 1 79 ? 0.526 13.586 -6.434 1 97.94 79 THR A O 1
ATOM 617 N N . LEU A 1 80 ? -1.41 14.406 -5.867 1 98.19 80 LEU A N 1
ATOM 618 C CA . LEU A 1 80 ? -2.207 13.719 -6.879 1 98.19 80 LEU A CA 1
ATOM 619 C C . LEU A 1 80 ? -1.606 13.914 -8.266 1 98.19 80 LEU A C 1
ATOM 621 O O . LEU A 1 80 ? -1.59 12.984 -9.078 1 98.19 80 LEU A O 1
ATOM 625 N N . PRO A 1 81 ? -1.021 15.102 -8.602 1 97.88 81 PRO A N 1
ATOM 626 C CA . PRO A 1 81 ? -0.433 15.297 -9.922 1 97.88 81 PRO A CA 1
ATOM 627 C C . PRO A 1 81 ? 0.733 14.344 -10.195 1 97.88 81 PRO A C 1
ATOM 629 O O . PRO A 1 81 ? 1.165 14.203 -11.344 1 97.88 81 PRO A O 1
ATOM 632 N N . MET A 1 82 ? 1.247 13.711 -9.195 1 97 82 MET A N 1
ATOM 633 C CA . MET A 1 82 ? 2.377 12.797 -9.344 1 97 82 MET A CA 1
ATOM 634 C C . MET A 1 82 ? 1.924 11.352 -9.227 1 97 82 MET A C 1
ATOM 636 O O . MET A 1 82 ? 2.734 10.461 -8.969 1 97 82 MET A O 1
ATOM 640 N N . GLU A 1 83 ? 0.666 11.156 -9.391 1 97.75 83 GLU A N 1
ATOM 641 C CA . GLU A 1 83 ? 0.049 9.836 -9.297 1 97.75 83 GLU A CA 1
ATOM 642 C C . GLU A 1 83 ? -0.705 9.492 -10.578 1 97.75 83 GLU A C 1
ATOM 644 O O . GLU A 1 83 ? -0.772 10.297 -11.5 1 97.75 83 GLU A O 1
ATOM 649 N N . GLU A 1 84 ? -1.123 8.211 -10.672 1 96.75 84 GLU A N 1
ATOM 650 C CA . GLU A 1 84 ? -2.158 7.773 -11.602 1 96.75 84 GLU A CA 1
ATOM 651 C C . GLU A 1 84 ? -3.512 7.656 -10.906 1 96.75 84 GLU A C 1
ATOM 653 O O . GLU A 1 84 ? -3.715 6.766 -10.078 1 96.75 84 GLU A O 1
ATOM 658 N N . PRO A 1 85 ? -4.449 8.57 -11.242 1 97.56 85 PRO A N 1
ATOM 659 C CA . PRO A 1 85 ? -5.684 8.695 -10.461 1 97.56 85 PRO A CA 1
ATOM 660 C C . PRO A 1 85 ? -6.438 7.375 -10.336 1 97.56 85 PRO A C 1
ATOM 662 O O . PRO A 1 85 ? -7 7.082 -9.273 1 97.56 85 PRO A O 1
ATOM 665 N N . LEU A 1 86 ? -6.512 6.605 -11.406 1 97.69 86 LEU A N 1
ATOM 666 C CA . LEU A 1 86 ? -7.227 5.336 -11.336 1 97.69 86 LEU A CA 1
ATOM 667 C C . LEU A 1 86 ? -6.543 4.383 -10.359 1 97.69 86 LEU A C 1
ATOM 669 O O . LEU A 1 86 ? -7.215 3.676 -9.609 1 97.69 86 LEU A O 1
ATOM 673 N N . ARG A 1 87 ? -5.27 4.336 -10.344 1 98.38 87 ARG A N 1
ATOM 674 C CA . ARG A 1 87 ? -4.539 3.508 -9.391 1 98.38 87 ARG A CA 1
ATOM 675 C C . ARG A 1 87 ? -4.738 4.004 -7.961 1 98.38 87 ARG A C 1
ATOM 677 O O . ARG A 1 87 ? -4.859 3.205 -7.031 1 98.38 87 ARG A O 1
ATOM 684 N N . VAL A 1 88 ? -4.773 5.336 -7.805 1 98.81 88 VAL A N 1
ATOM 685 C CA . VAL A 1 88 ? -5.066 5.887 -6.488 1 98.81 88 VAL A CA 1
ATOM 686 C C . VAL A 1 88 ? -6.449 5.422 -6.027 1 98.81 88 VAL A C 1
ATOM 688 O O . VAL A 1 88 ? -6.633 5.062 -4.863 1 98.81 88 VAL A O 1
ATOM 691 N N . ALA A 1 89 ? -7.387 5.41 -6.945 1 98.81 89 ALA A N 1
ATOM 692 C CA . ALA A 1 89 ? -8.734 4.953 -6.617 1 98.81 89 ALA A CA 1
ATOM 693 C C . ALA A 1 89 ? -8.727 3.502 -6.152 1 98.81 89 ALA A C 1
ATOM 695 O O . ALA A 1 89 ? -9.352 3.16 -5.145 1 98.81 89 ALA A O 1
ATOM 696 N N . GLU A 1 90 ? -8.016 2.654 -6.828 1 98.69 90 GLU A N 1
ATOM 697 C CA . GLU A 1 90 ? -7.93 1.243 -6.461 1 98.69 90 GLU A CA 1
ATOM 698 C C . GLU A 1 90 ? -7.23 1.066 -5.117 1 98.69 90 GLU A C 1
ATOM 700 O O . GLU A 1 90 ? -7.715 0.328 -4.254 1 98.69 90 GLU A O 1
ATOM 705 N N . ASP A 1 91 ? -6.109 1.745 -4.945 1 98.94 91 ASP A N 1
ATOM 706 C CA . ASP A 1 91 ? -5.34 1.625 -3.711 1 98.94 91 ASP A CA 1
ATOM 707 C C . ASP A 1 91 ? -6.152 2.098 -2.506 1 98.94 91 ASP A C 1
ATOM 709 O O . ASP A 1 91 ? -6.133 1.461 -1.451 1 98.94 91 ASP A O 1
ATOM 713 N N . THR A 1 92 ? -6.828 3.199 -2.656 1 98.94 92 THR A N 1
ATOM 714 C CA . THR A 1 92 ? -7.609 3.732 -1.546 1 98.94 92 THR A CA 1
ATOM 715 C C . THR A 1 92 ? -8.812 2.84 -1.254 1 98.94 92 THR A C 1
ATOM 717 O O . THR A 1 92 ? -9.18 2.646 -0.094 1 98.94 92 THR A O 1
ATOM 720 N N . ALA A 1 93 ? -9.453 2.305 -2.279 1 98.88 93 ALA A N 1
ATOM 721 C CA . ALA A 1 93 ? -10.57 1.386 -2.066 1 98.88 93 ALA A CA 1
ATOM 722 C C . ALA A 1 93 ? -10.125 0.159 -1.274 1 98.88 93 ALA A C 1
ATOM 724 O O . ALA A 1 93 ? -10.781 -0.235 -0.308 1 98.88 93 ALA A O 1
ATOM 725 N N . VAL A 1 94 ? -9.016 -0.417 -1.65 1 98.88 94 VAL A N 1
ATOM 726 C CA . VAL A 1 94 ? -8.492 -1.598 -0.975 1 98.88 94 VAL A CA 1
ATOM 727 C C . VAL A 1 94 ? -8.078 -1.236 0.451 1 98.88 94 VAL A C 1
ATOM 729 O O . VAL A 1 94 ? -8.445 -1.928 1.404 1 98.88 94 VAL A O 1
ATOM 732 N N . LEU A 1 95 ? -7.348 -0.134 0.629 1 98.94 95 LEU A N 1
ATOM 733 C CA . LEU A 1 95 ? -6.871 0.256 1.952 1 98.94 95 LEU A CA 1
ATOM 734 C C . LEU A 1 95 ? -8.039 0.547 2.887 1 98.94 95 LEU A C 1
ATOM 736 O O . LEU A 1 95 ? -7.977 0.237 4.078 1 98.94 95 LEU A O 1
ATOM 740 N N . ASP A 1 96 ? -9.062 1.211 2.355 1 98.88 96 ASP A N 1
ATOM 741 C CA . ASP A 1 96 ? -10.219 1.507 3.195 1 98.88 96 ASP A CA 1
ATOM 742 C C . ASP A 1 96 ? -10.828 0.226 3.762 1 98.88 96 ASP A C 1
ATOM 744 O O . ASP A 1 96 ? -11.18 0.17 4.941 1 98.88 96 ASP A O 1
ATOM 748 N N . LEU A 1 97 ? -10.953 -0.787 2.969 1 98.69 97 LEU A N 1
ATOM 749 C CA . LEU A 1 97 ? -11.461 -2.07 3.434 1 98.69 97 LEU A CA 1
ATOM 750 C C . LEU A 1 97 ? -10.508 -2.709 4.434 1 98.69 97 LEU A C 1
ATOM 752 O O . LEU A 1 97 ? -10.938 -3.227 5.469 1 98.69 97 LEU A O 1
ATOM 756 N N . LEU A 1 98 ? -9.211 -2.652 4.129 1 98.69 98 LEU A N 1
ATOM 757 C CA . LEU A 1 98 ? -8.203 -3.24 5.004 1 98.69 98 LEU A CA 1
ATOM 758 C C . LEU A 1 98 ? -8.203 -2.559 6.367 1 98.69 98 LEU A C 1
ATOM 760 O O . LEU A 1 98 ? -7.895 -3.188 7.383 1 98.69 98 LEU A O 1
ATOM 764 N N . SER A 1 99 ? -8.531 -1.282 6.438 1 98.62 99 SER A N 1
ATOM 765 C CA . SER A 1 99 ? -8.516 -0.505 7.676 1 98.62 99 SER A CA 1
ATOM 766 C C . SER A 1 99 ? -9.883 -0.496 8.344 1 98.62 99 SER A C 1
ATOM 768 O O . SER A 1 99 ? -10.086 0.182 9.352 1 98.62 99 SER A O 1
ATOM 770 N N . ASN A 1 100 ? -10.828 -1.242 7.754 1 98.12 100 ASN A N 1
ATOM 771 C CA . ASN A 1 100 ? -12.195 -1.314 8.25 1 98.12 100 ASN A CA 1
ATOM 772 C C . ASN A 1 100 ? -12.883 0.048 8.211 1 98.12 100 ASN A C 1
ATOM 774 O O . ASN A 1 100 ? -13.5 0.467 9.188 1 98.12 100 ASN A O 1
ATOM 778 N N . GLY A 1 101 ? -12.609 0.766 7.152 1 98.31 101 GLY A N 1
ATOM 779 C CA . GLY A 1 101 ? -13.344 1.994 6.891 1 98.31 101 GLY A CA 1
ATOM 780 C C . GLY A 1 101 ? -12.758 3.203 7.594 1 98.31 101 GLY A C 1
ATOM 781 O O . GLY A 1 101 ? -13.461 4.184 7.848 1 98.31 101 GLY A O 1
ATOM 782 N N . ARG A 1 102 ? -11.484 3.244 7.871 1 98.56 102 ARG A N 1
ATOM 783 C CA . ARG A 1 102 ? -10.906 4.305 8.695 1 98.56 102 ARG A CA 1
ATOM 784 C C . ARG A 1 102 ? -10.125 5.297 7.836 1 98.56 102 ARG A C 1
ATOM 786 O O . ARG A 1 102 ? -9.547 6.254 8.352 1 98.56 102 ARG A O 1
ATOM 793 N N . LEU A 1 103 ? -10.109 5.129 6.535 1 98.88 103 LEU A N 1
ATOM 794 C CA . LEU A 1 103 ? -9.25 5.926 5.668 1 98.88 103 LEU A CA 1
ATOM 795 C C . LEU A 1 103 ? -9.859 7.297 5.406 1 98.88 103 LEU A C 1
ATOM 797 O O . LEU A 1 103 ? -11.062 7.406 5.148 1 98.88 103 LEU A O 1
ATOM 801 N N . GLU A 1 104 ? -9.117 8.367 5.582 1 98.88 104 GLU A N 1
ATOM 802 C CA . GLU A 1 104 ? -9.383 9.727 5.109 1 98.88 104 GLU A CA 1
ATOM 803 C C . GLU A 1 104 ? -8.406 10.125 4.004 1 98.88 104 GLU A C 1
ATOM 805 O O . GLU A 1 104 ? -7.203 9.875 4.109 1 98.88 104 GLU A O 1
ATOM 810 N N . VAL A 1 105 ? -8.938 10.703 2.941 1 98.94 105 VAL A N 1
ATOM 811 C CA . VAL A 1 105 ? -8.102 10.906 1.762 1 98.94 105 VAL A CA 1
ATOM 812 C C . VAL A 1 105 ? -7.832 12.398 1.568 1 98.94 105 VAL A C 1
ATOM 814 O O . VAL A 1 105 ? -8.664 13.117 1.021 1 98.94 105 VAL A O 1
ATOM 817 N N . GLY A 1 106 ? -6.684 12.82 1.981 1 98.88 106 GLY A N 1
ATOM 818 C CA . GLY A 1 106 ? -6.219 14.164 1.668 1 98.88 106 GLY A CA 1
ATOM 819 C C . GLY A 1 106 ? -5.426 14.234 0.376 1 98.88 106 GLY A C 1
ATOM 820 O O . GLY A 1 106 ? -4.543 13.406 0.139 1 98.88 106 GLY A O 1
ATOM 821 N N . VAL A 1 107 ? -5.727 15.227 -0.448 1 98.81 107 VAL A N 1
ATOM 822 C CA . VAL A 1 107 ? -5.027 15.414 -1.714 1 98.81 107 VAL A CA 1
ATOM 823 C C . VAL A 1 107 ? -4.52 16.859 -1.812 1 98.81 107 VAL A C 1
ATOM 825 O O . VAL A 1 107 ? -5.043 17.75 -1.146 1 98.81 107 VAL A O 1
ATOM 828 N N . GLY A 1 108 ? -3.506 17.031 -2.564 1 98.06 108 GLY A N 1
ATOM 829 C CA . GLY A 1 108 ? -2.949 18.359 -2.82 1 98.06 108 GLY A CA 1
ATOM 830 C C . GLY A 1 108 ? -2.146 18.422 -4.105 1 98.06 108 GLY A C 1
ATOM 831 O O . GLY A 1 108 ? -1.918 17.406 -4.758 1 98.06 108 GLY A O 1
ATOM 832 N N . SER A 1 109 ? -1.71 19.578 -4.488 1 95.69 109 SER A N 1
ATOM 833 C CA . SER A 1 109 ? -1.039 19.797 -5.766 1 95.69 109 SER A CA 1
ATOM 834 C C . SER A 1 109 ? 0.454 19.516 -5.664 1 95.69 109 SER A C 1
ATOM 836 O O . SER A 1 109 ? 1.11 19.25 -6.676 1 95.69 109 SER A O 1
ATOM 838 N N . GLY A 1 110 ? 0.95 19.547 -4.465 1 89.44 110 GLY A N 1
ATOM 839 C CA . GLY A 1 110 ? 2.379 19.344 -4.289 1 89.44 110 GLY A CA 1
ATOM 840 C C . GLY A 1 110 ? 3.158 20.641 -4.191 1 89.44 110 GLY A C 1
ATOM 841 O O . GLY A 1 110 ? 2.689 21.688 -4.645 1 89.44 110 GLY A O 1
ATOM 842 N N . GLY A 1 111 ? 4.43 20.562 -3.584 1 82.12 111 GLY A N 1
ATOM 843 C CA . GLY A 1 111 ? 5.152 21.781 -3.289 1 82.12 111 GLY A CA 1
ATOM 844 C C . GLY A 1 111 ? 6.59 21.766 -3.773 1 82.12 111 GLY A C 1
ATOM 845 O O . GLY A 1 111 ? 7.316 22.75 -3.617 1 82.12 111 GLY A O 1
ATOM 846 N N . THR A 1 112 ? 7.023 20.672 -4.324 1 87.12 112 THR A N 1
ATOM 847 C CA . THR A 1 112 ? 8.398 20.578 -4.801 1 87.12 112 THR A CA 1
ATOM 848 C C . THR A 1 112 ? 8.445 20.562 -6.324 1 87.12 112 THR A C 1
ATOM 850 O O . THR A 1 112 ? 8.281 19.516 -6.953 1 87.12 112 THR A O 1
ATOM 853 N N . PRO A 1 113 ? 8.805 21.625 -6.914 1 89.44 113 PRO A N 1
ATOM 854 C CA . PRO A 1 113 ? 8.703 21.766 -8.367 1 89.44 113 PRO A CA 1
ATOM 855 C C . PRO A 1 113 ? 9.586 20.766 -9.117 1 89.44 113 PRO A C 1
ATOM 857 O O . PRO A 1 113 ? 9.156 20.203 -10.133 1 89.44 113 PRO A O 1
ATOM 860 N N . SER A 1 114 ? 10.727 20.5 -8.617 1 89.56 114 SER A N 1
ATOM 861 C CA . SER A 1 114 ? 11.688 19.672 -9.32 1 89.56 114 SER A CA 1
ATOM 862 C C . SER A 1 114 ? 11.203 18.234 -9.43 1 89.56 114 SER A C 1
ATOM 864 O O . SER A 1 114 ? 11.688 17.469 -10.266 1 89.56 114 SER A O 1
ATOM 866 N N . SER A 1 115 ? 10.234 17.844 -8.625 1 92.62 115 SER A N 1
ATOM 867 C CA . SER A 1 115 ? 9.781 16.469 -8.602 1 92.62 115 SER A CA 1
ATOM 868 C C . SER A 1 115 ? 8.812 16.172 -9.742 1 92.62 115 SER A C 1
ATOM 870 O O . SER A 1 115 ? 8.602 15.016 -10.109 1 92.62 115 SER A O 1
ATOM 872 N N . PHE A 1 116 ? 8.258 17.219 -10.336 1 94 116 PHE A N 1
ATOM 873 C CA . PHE A 1 116 ? 7.172 17.062 -11.289 1 94 116 PHE A CA 1
ATOM 874 C C . PHE A 1 116 ? 7.684 16.484 -12.602 1 94 116 PHE A C 1
ATOM 876 O O . PHE A 1 116 ? 7.008 15.664 -13.234 1 94 116 PHE A O 1
ATOM 883 N N . ALA A 1 117 ? 8.883 16.859 -12.938 1 93.62 117 ALA A N 1
ATOM 884 C CA . ALA A 1 117 ? 9.438 16.453 -14.227 1 93.62 117 ALA A CA 1
ATOM 885 C C . ALA A 1 117 ? 9.578 14.93 -14.305 1 93.62 117 ALA A C 1
ATOM 887 O O . ALA A 1 117 ? 9.398 14.344 -15.375 1 93.62 117 ALA A O 1
ATOM 888 N N . ALA A 1 118 ? 9.852 14.312 -13.195 1 93.94 118 ALA A N 1
ATOM 889 C CA . ALA A 1 118 ? 10.023 12.859 -13.172 1 93.94 118 ALA A CA 1
ATOM 890 C C . ALA A 1 118 ? 8.719 12.148 -13.523 1 93.94 118 ALA A C 1
ATOM 892 O O . ALA A 1 118 ? 8.734 11 -13.977 1 93.94 118 ALA A O 1
ATOM 893 N N . PHE A 1 119 ? 7.633 12.812 -13.352 1 94.25 119 PHE A N 1
ATOM 894 C CA . PHE A 1 119 ? 6.324 12.234 -13.641 1 94.25 119 PHE A CA 1
ATOM 895 C C . PHE A 1 119 ? 5.742 12.82 -14.922 1 94.25 119 PHE A C 1
ATOM 897 O O . PHE A 1 119 ? 4.555 12.648 -15.203 1 94.25 119 PHE A O 1
ATOM 904 N N . GLY A 1 120 ? 6.527 13.594 -15.602 1 92.44 120 GLY A N 1
ATOM 905 C CA . GLY A 1 120 ? 6.168 14.086 -16.922 1 92.44 120 GLY A CA 1
ATOM 906 C C . GLY A 1 120 ? 5.328 15.352 -16.875 1 92.44 120 GLY A C 1
ATOM 907 O O . GLY A 1 120 ? 4.582 15.641 -17.812 1 92.44 120 GLY A O 1
ATOM 908 N N . HIS A 1 121 ? 5.383 16.062 -15.812 1 95.31 121 HIS A N 1
ATOM 909 C CA . HIS A 1 121 ? 4.531 17.234 -15.672 1 95.31 121 HIS A CA 1
ATOM 910 C C . HIS A 1 121 ? 5.359 18.5 -15.445 1 95.31 121 HIS A C 1
ATOM 912 O O . HIS A 1 121 ? 6.52 18.422 -15.047 1 95.31 121 HIS A O 1
ATOM 918 N N . ASP A 1 122 ? 4.754 19.578 -15.805 1 94.88 122 ASP A N 1
ATOM 919 C CA . ASP A 1 122 ? 5.242 20.922 -15.461 1 94.88 122 ASP A CA 1
ATOM 920 C C . ASP A 1 122 ? 4.598 21.422 -14.172 1 94.88 122 ASP A C 1
ATOM 922 O O . ASP A 1 122 ? 3.371 21.531 -14.086 1 94.88 122 ASP A O 1
ATOM 926 N N . SER A 1 123 ? 5.449 21.766 -13.227 1 94.5 123 SER A N 1
ATOM 927 C CA . SER A 1 123 ? 4.949 22.188 -11.93 1 94.5 123 SER A CA 1
ATOM 928 C C . SER A 1 123 ? 4.066 23.422 -12.055 1 94.5 123 SER A C 1
ATOM 930 O O . SER A 1 123 ? 3.199 23.672 -11.219 1 94.5 123 SER A O 1
ATOM 932 N N . ALA A 1 124 ? 4.188 24.172 -13.062 1 95.5 124 ALA A N 1
ATOM 933 C CA . ALA A 1 124 ? 3.373 25.359 -13.281 1 95.5 124 ALA A CA 1
ATOM 934 C C . ALA A 1 124 ? 1.914 24.984 -13.531 1 95.5 124 ALA A C 1
ATOM 936 O O . ALA A 1 124 ? 1.02 25.828 -13.367 1 95.5 124 ALA A O 1
ATOM 937 N N . GLN A 1 125 ? 1.695 23.766 -13.898 1 96.12 125 GLN A N 1
ATOM 938 C CA . GLN A 1 125 ? 0.348 23.312 -14.234 1 96.12 125 GLN A CA 1
ATOM 939 C C . GLN A 1 125 ? -0.246 22.484 -13.102 1 96.12 125 GLN A C 1
ATOM 941 O O . GLN A 1 125 ? -1.28 21.828 -13.281 1 96.12 125 GLN A O 1
ATOM 946 N N . ARG A 1 126 ? 0.375 22.484 -11.969 1 96.19 126 ARG A N 1
ATOM 947 C CA . ARG A 1 126 ? 0.038 21.547 -10.906 1 96.19 126 ARG A CA 1
ATOM 948 C C . ARG A 1 126 ? -1.409 21.734 -10.461 1 96.19 126 ARG A C 1
ATOM 950 O O . ARG A 1 126 ? -2.094 20.75 -10.156 1 96.19 126 ARG A O 1
ATOM 957 N N . GLY A 1 127 ? -1.914 22.969 -10.422 1 95.69 127 GLY A N 1
ATOM 958 C CA . GLY A 1 127 ? -3.297 23.188 -10.031 1 95.69 127 GLY A CA 1
ATOM 959 C C . GLY A 1 127 ? -4.293 22.594 -11.008 1 95.69 127 GLY A C 1
ATOM 960 O O . GLY A 1 127 ? -5.258 21.938 -10.594 1 95.69 127 GLY A O 1
ATOM 961 N N . GLN A 1 128 ? -4.062 22.781 -12.281 1 96.44 128 GLN A N 1
ATOM 962 C CA . GLN A 1 128 ? -4.941 22.25 -13.32 1 96.44 128 GLN A CA 1
ATOM 963 C C . GLN A 1 128 ? -4.914 20.734 -13.336 1 96.44 128 GLN A C 1
ATOM 965 O O . GLN A 1 128 ? -5.953 20.094 -13.492 1 96.44 128 GLN A O 1
ATOM 970 N N . ILE A 1 129 ? -3.719 20.203 -13.211 1 97.56 129 ILE A N 1
ATOM 971 C CA . ILE A 1 129 ? -3.568 18.766 -13.188 1 97.56 129 ILE A CA 1
ATOM 972 C C . ILE A 1 129 ? -4.312 18.172 -11.984 1 97.56 129 ILE A C 1
ATOM 974 O O . ILE A 1 129 ? -5.027 17.188 -12.109 1 97.56 129 ILE A O 1
ATOM 978 N N . LEU A 1 130 ? -4.184 18.859 -10.812 1 97.94 130 LEU A N 1
ATOM 979 C CA . LEU A 1 130 ? -4.902 18.422 -9.625 1 97.94 130 LEU A CA 1
ATOM 980 C C . LEU A 1 130 ? -6.402 18.344 -9.891 1 97.94 130 LEU A C 1
ATOM 982 O O . LEU A 1 130 ? -7.043 17.344 -9.562 1 97.94 130 LEU A O 1
ATOM 986 N N . GLY A 1 131 ? -6.945 19.391 -10.438 1 97.62 131 GLY A N 1
ATOM 987 C CA . GLY A 1 131 ? -8.375 19.406 -10.727 1 97.62 131 GLY A CA 1
ATOM 988 C C . GLY A 1 131 ? -8.812 18.25 -11.617 1 97.62 131 GLY A C 1
ATOM 989 O O . GLY A 1 131 ? -9.789 17.562 -11.32 1 97.62 131 GLY A O 1
ATOM 990 N N . ARG A 1 132 ? -8.109 18 -12.703 1 97.75 132 ARG A N 1
ATOM 991 C CA . ARG A 1 132 ? -8.43 16.938 -13.656 1 97.75 132 ARG A CA 1
ATOM 992 C C . ARG A 1 132 ? -8.312 15.562 -13 1 97.75 132 ARG A C 1
ATOM 994 O O . ARG A 1 132 ? -9.188 14.711 -13.172 1 97.75 132 ARG A O 1
ATOM 1001 N N . TYR A 1 133 ? -7.25 15.383 -12.281 1 98.31 133 TYR A N 1
ATOM 1002 C CA . TYR A 1 133 ? -6.984 14.086 -11.672 1 98.31 133 TYR A CA 1
ATOM 1003 C C . TYR A 1 133 ? -7.977 13.797 -10.555 1 98.31 133 TYR A C 1
ATOM 1005 O O . TYR A 1 133 ? -8.406 12.656 -10.367 1 98.31 133 TYR A O 1
ATOM 1013 N N . LEU A 1 134 ? -8.305 14.844 -9.789 1 98.56 134 LEU A N 1
ATOM 1014 C CA . LEU A 1 134 ? -9.289 14.664 -8.727 1 98.56 134 LEU A CA 1
ATOM 1015 C C . LEU A 1 134 ? -10.641 14.25 -9.305 1 98.56 134 LEU A C 1
ATOM 1017 O O . LEU A 1 134 ? -11.328 13.391 -8.734 1 98.56 134 LEU A O 1
ATOM 1021 N N . GLU A 1 135 ? -11.023 14.836 -10.383 1 98 135 GLU A N 1
ATOM 1022 C CA . GLU A 1 135 ? -12.273 14.453 -11.023 1 98 135 GLU A CA 1
ATOM 1023 C C . GLU A 1 135 ? -12.242 13 -11.492 1 98 135 GLU A C 1
ATOM 1025 O O . GLU A 1 135 ? -13.227 12.273 -11.352 1 98 135 GLU A O 1
ATOM 1030 N N . LYS A 1 136 ? -11.156 12.602 -12.102 1 97.69 136 LYS A N 1
ATOM 1031 C CA . LYS A 1 136 ? -10.992 11.211 -12.523 1 97.69 136 LYS A CA 1
ATOM 1032 C C . LYS A 1 136 ? -11.086 10.258 -11.328 1 97.69 136 LYS A C 1
ATOM 1034 O O . LYS A 1 136 ? -11.727 9.211 -11.406 1 97.69 136 LYS A O 1
ATOM 1039 N N . LEU A 1 137 ? -10.43 10.625 -10.266 1 98.56 137 LEU A N 1
ATOM 1040 C CA . LEU A 1 137 ? -10.453 9.852 -9.031 1 98.56 137 LEU A CA 1
ATOM 1041 C C . LEU A 1 137 ? -11.875 9.688 -8.516 1 98.56 137 LEU A C 1
ATOM 1043 O O . LEU A 1 137 ? -12.305 8.578 -8.203 1 98.56 137 LEU A O 1
ATOM 1047 N N . ARG A 1 138 ? -12.633 10.742 -8.445 1 98.31 138 ARG A N 1
ATOM 1048 C CA . ARG A 1 138 ? -14 10.742 -7.938 1 98.31 138 ARG A CA 1
ATOM 1049 C C . ARG A 1 138 ? -14.922 9.938 -8.852 1 98.31 138 ARG A C 1
ATOM 1051 O O . ARG A 1 138 ? -15.781 9.195 -8.367 1 98.31 138 ARG A O 1
ATOM 1058 N N . ALA A 1 139 ? -14.711 10.133 -10.156 1 97.56 139 ALA A N 1
ATOM 1059 C CA . ALA A 1 139 ? -15.508 9.367 -11.109 1 97.56 139 ALA A CA 1
ATOM 1060 C C . ALA A 1 139 ? -15.305 7.867 -10.914 1 97.56 139 ALA A C 1
ATOM 1062 O O . ALA A 1 139 ? -16.266 7.094 -10.969 1 97.56 139 ALA A O 1
ATOM 1063 N N . ALA A 1 140 ? -14.086 7.488 -10.703 1 98.06 140 ALA A N 1
ATOM 1064 C CA . ALA A 1 140 ? -13.797 6.082 -10.438 1 98.06 140 ALA A CA 1
ATOM 1065 C C . ALA A 1 140 ? -14.5 5.605 -9.164 1 98.06 140 ALA A C 1
ATOM 1067 O O . ALA A 1 140 ? -15.172 4.57 -9.164 1 98.06 140 ALA A O 1
ATOM 1068 N N . TRP A 1 141 ? -14.391 6.371 -8.078 1 98.44 141 TRP A N 1
ATOM 1069 C CA . TRP A 1 141 ? -15.031 6.016 -6.812 1 98.44 141 TRP A CA 1
ATOM 1070 C C . TRP A 1 141 ? -16.531 5.879 -6.988 1 98.44 141 TRP A C 1
ATOM 1072 O O . TRP A 1 141 ? -17.156 4.977 -6.414 1 98.44 141 TRP A O 1
ATOM 1082 N N . ARG A 1 142 ? -17.109 6.707 -7.762 1 96.81 142 ARG A N 1
ATOM 1083 C CA . ARG A 1 142 ? -18.547 6.727 -7.957 1 96.81 142 ARG A CA 1
ATOM 1084 C C . ARG A 1 142 ? -19.016 5.516 -8.766 1 96.81 142 ARG A C 1
ATOM 1086 O O . ARG A 1 142 ? -20.203 5.227 -8.836 1 96.81 142 ARG A O 1
ATOM 1093 N N . GLY A 1 143 ? -18.094 4.859 -9.422 1 96.69 143 GLY A N 1
ATOM 1094 C CA . GLY A 1 143 ? -18.422 3.686 -10.211 1 96.69 143 GLY A CA 1
ATOM 1095 C C . GLY A 1 143 ? -18.734 4.008 -11.664 1 96.69 143 GLY A C 1
ATOM 1096 O O . GLY A 1 143 ? -19.375 3.223 -12.359 1 96.69 143 GLY A O 1
ATOM 1097 N N . ASP A 1 144 ? -18.312 5.18 -12.133 1 96.44 144 ASP A N 1
ATOM 1098 C CA . ASP A 1 144 ? -18.469 5.527 -13.539 1 96.44 144 ASP A CA 1
ATOM 1099 C C . ASP A 1 144 ? -17.688 4.578 -14.438 1 96.44 144 ASP A C 1
ATOM 1101 O O . ASP A 1 144 ? -16.719 3.953 -14 1 96.44 144 ASP A O 1
ATOM 1105 N N . ALA A 1 145 ? -18.141 4.461 -15.68 1 95.5 145 ALA A N 1
ATOM 1106 C CA . ALA A 1 145 ? -17.375 3.664 -16.641 1 95.5 145 ALA A CA 1
ATOM 1107 C C . ALA A 1 145 ? -16 4.273 -16.891 1 95.5 145 ALA A C 1
ATOM 1109 O O . ALA A 1 145 ? -15.891 5.477 -17.156 1 95.5 145 ALA A O 1
ATOM 1110 N N . LEU A 1 146 ? -15.023 3.525 -16.812 1 93.06 146 LEU A N 1
ATOM 1111 C CA . LEU A 1 146 ? -13.641 3.986 -16.906 1 93.06 146 LEU A CA 1
ATOM 1112 C C . LEU A 1 146 ? -13.141 3.898 -18.344 1 93.06 146 LEU A C 1
ATOM 1114 O O . LEU A 1 146 ? -12.117 4.492 -18.703 1 93.06 146 LEU A O 1
ATOM 1118 N N . SER A 1 147 ? -13.836 3.119 -19.109 1 88.88 147 SER A N 1
ATOM 1119 C CA . SER A 1 147 ? -13.539 2.943 -20.531 1 88.88 147 SER A CA 1
ATOM 1120 C C . SER A 1 147 ? -14.789 2.553 -21.312 1 88.88 147 SER A C 1
ATOM 1122 O O . SER A 1 147 ? -15.852 2.346 -20.734 1 88.88 147 SER A O 1
ATOM 1124 N N . GLU A 1 148 ? -14.562 2.418 -22.594 1 86.75 148 GLU A N 1
ATOM 1125 C CA . GLU A 1 148 ? -15.672 2.051 -23.469 1 86.75 148 GLU A CA 1
ATOM 1126 C C . GLU A 1 148 ? -16.125 0.615 -23.219 1 86.75 148 GLU A C 1
ATOM 1128 O O . GLU A 1 148 ? -17.281 0.273 -23.453 1 86.75 148 GLU A O 1
ATOM 1133 N N . ASP A 1 149 ? -15.25 -0.137 -22.672 1 86.44 149 ASP A N 1
ATOM 1134 C CA . ASP A 1 149 ? -15.555 -1.539 -22.406 1 86.44 149 ASP A CA 1
ATOM 1135 C C . ASP A 1 149 ? -16.406 -1.688 -21.141 1 86.44 149 ASP A C 1
ATOM 1137 O O . ASP A 1 149 ? -16.812 -2.797 -20.797 1 86.44 149 ASP A O 1
ATOM 1141 N N . GLY A 1 150 ? -16.594 -0.632 -20.469 1 89.81 150 GLY A N 1
ATOM 1142 C CA . GLY A 1 150 ? -17.5 -0.641 -19.328 1 89.81 150 GLY A CA 1
ATOM 1143 C C . GLY A 1 150 ? -16.828 -1.048 -18.031 1 89.81 150 GLY A C 1
ATOM 1144 O O . GLY A 1 150 ? -17.5 -1.426 -17.078 1 89.81 150 GLY A O 1
ATOM 1145 N N . ASN A 1 151 ? -15.578 -0.989 -17.969 1 93.44 151 ASN A N 1
ATOM 1146 C CA . ASN A 1 151 ? -14.852 -1.28 -16.734 1 93.44 151 ASN A CA 1
ATOM 1147 C C . ASN A 1 151 ? -15.211 -0.303 -15.617 1 93.44 151 ASN A C 1
ATOM 1149 O O . ASN A 1 151 ? -15.422 0.886 -15.875 1 93.44 151 ASN A O 1
ATOM 1153 N N . ARG A 1 152 ? -15.359 -0.845 -14.438 1 96.56 152 ARG A N 1
ATOM 1154 C CA . ARG A 1 152 ? -15.641 -0.032 -13.258 1 96.56 152 ARG A CA 1
ATOM 1155 C C . ARG A 1 152 ? -14.711 -0.392 -12.109 1 96.56 152 ARG A C 1
ATOM 1157 O O . ARG A 1 152 ? -14.172 -1.501 -12.055 1 96.56 152 ARG A O 1
ATOM 1164 N N . LEU A 1 153 ? -14.609 0.541 -11.297 1 97.56 153 LEU A N 1
ATOM 1165 C CA . LEU A 1 153 ? -13.75 0.329 -10.141 1 97.56 153 LEU A CA 1
ATOM 1166 C C . LEU A 1 153 ? -14.227 -0.864 -9.32 1 97.56 153 LEU A C 1
ATOM 1168 O O . LEU A 1 153 ? -15.422 -1.01 -9.062 1 97.56 153 LEU A O 1
ATOM 1172 N N . TYR A 1 154 ? -13.297 -1.689 -8.938 1 96.06 154 TYR A N 1
ATOM 1173 C CA . TYR A 1 154 ? -13.492 -2.777 -7.984 1 96.06 154 TYR A CA 1
ATOM 1174 C C . TYR A 1 154 ? -12.312 -2.887 -7.027 1 96.06 154 TYR A C 1
ATOM 1176 O O . TYR A 1 154 ? -11.156 -2.869 -7.453 1 96.06 154 TYR A O 1
ATOM 1184 N N . PRO A 1 155 ? -12.648 -3.111 -5.777 1 97.31 155 PRO A N 1
ATOM 1185 C CA . PRO A 1 155 ? -13.953 -3.039 -5.113 1 97.31 155 PRO A CA 1
ATOM 1186 C C . PRO A 1 155 ? -14.578 -1.651 -5.199 1 97.31 155 PRO A C 1
ATOM 1188 O O . PRO A 1 155 ? -13.867 -0.647 -5.25 1 97.31 155 PRO A O 1
ATOM 1191 N N . ALA A 1 156 ? -15.875 -1.567 -5.215 1 95.81 156 ALA A N 1
ATOM 1192 C CA . ALA A 1 156 ? -16.609 -0.302 -5.223 1 95.81 156 ALA A CA 1
ATOM 1193 C C . ALA A 1 156 ? -16.375 0.478 -3.934 1 95.81 156 ALA A C 1
ATOM 1195 O O . ALA A 1 156 ? -16.328 -0.104 -2.848 1 95.81 156 ALA A O 1
ATOM 1196 N N . ALA A 1 157 ? -16.234 1.795 -4.062 1 97.81 157 ALA A N 1
ATOM 1197 C CA . ALA A 1 157 ? -15.977 2.613 -2.881 1 97.81 157 ALA A CA 1
ATOM 1198 C C . ALA A 1 157 ? -16.578 4.004 -3.031 1 97.81 157 ALA A C 1
ATOM 1200 O O . ALA A 1 157 ? -15.898 5.012 -2.83 1 97.81 157 ALA A O 1
ATOM 1201 N N . PRO A 1 158 ? -17.812 4.125 -3.322 1 97.75 158 PRO A N 1
ATOM 1202 C CA . PRO A 1 158 ? -18.406 5.445 -3.547 1 97.75 158 PRO A CA 1
ATOM 1203 C C . PRO A 1 158 ? -18.359 6.332 -2.307 1 97.75 158 PRO A C 1
ATOM 1205 O O . PRO A 1 158 ? -18.297 7.559 -2.426 1 97.75 158 PRO A O 1
ATOM 1208 N N . HIS A 1 159 ? -18.344 5.738 -1.146 1 98 159 HIS A N 1
ATOM 1209 C CA . HIS A 1 159 ? -18.375 6.488 0.104 1 98 159 HIS A CA 1
ATOM 1210 C C . HIS A 1 159 ? -17.078 7.289 0.286 1 98 159 HIS A C 1
ATOM 1212 O O . HIS A 1 159 ? -17.047 8.258 1.045 1 98 159 HIS A O 1
ATOM 1218 N N . LEU A 1 160 ? -16 6.934 -0.396 1 98.5 160 LEU A N 1
ATOM 1219 C CA . LEU A 1 160 ? -14.734 7.641 -0.257 1 98.5 160 LEU A CA 1
ATOM 1220 C C . LEU A 1 160 ? -14.844 9.07 -0.781 1 98.5 160 LEU A C 1
ATOM 1222 O O . LEU A 1 160 ? -14.078 9.945 -0.374 1 98.5 160 LEU A O 1
ATOM 1226 N N . ASP A 1 161 ? -15.773 9.305 -1.667 1 97.25 161 ASP A N 1
ATOM 1227 C CA . ASP A 1 161 ? -15.992 10.641 -2.203 1 97.25 161 ASP A CA 1
ATOM 1228 C C . ASP A 1 161 ? -16.391 11.617 -1.098 1 97.25 161 ASP A C 1
ATOM 1230 O O . ASP A 1 161 ? -16.172 12.82 -1.221 1 97.25 161 ASP A O 1
ATOM 1234 N N . LYS A 1 162 ? -16.891 11.125 -0.009 1 96.62 162 LYS A N 1
ATOM 1235 C CA . LYS A 1 162 ? -17.328 11.961 1.107 1 96.62 162 LYS A CA 1
ATOM 1236 C C . LYS A 1 162 ? -16.219 12.109 2.143 1 96.62 162 LYS A C 1
ATOM 1238 O O . LYS A 1 162 ? -16.375 12.828 3.135 1 96.62 162 LYS A O 1
ATOM 1243 N N . ARG A 1 163 ? -15.086 11.531 1.907 1 98.06 163 ARG A N 1
ATOM 1244 C CA . ARG A 1 163 ? -14 11.539 2.883 1 98.06 163 ARG A CA 1
ATOM 1245 C C . ARG A 1 163 ? -12.766 12.25 2.332 1 98.06 163 ARG A C 1
ATOM 1247 O O . ARG A 1 163 ? -11.648 12.023 2.801 1 98.06 163 ARG A O 1
ATOM 1254 N N . VAL A 1 164 ? -12.977 13.117 1.385 1 98.75 164 VAL A N 1
ATOM 1255 C CA . VAL A 1 164 ? -11.891 13.836 0.716 1 98.75 164 VAL A CA 1
ATOM 1256 C C . VAL A 1 164 ? -11.562 15.109 1.483 1 98.75 164 VAL A C 1
ATOM 1258 O O . VAL A 1 164 ? -12.461 15.812 1.955 1 98.75 164 VAL A O 1
ATOM 1261 N N . TRP A 1 165 ? -10.32 15.391 1.679 1 98.88 165 TRP A N 1
ATOM 1262 C CA . TRP A 1 165 ? -9.75 16.641 2.164 1 98.88 165 TRP A CA 1
ATOM 1263 C C . TRP A 1 165 ? -8.852 17.281 1.107 1 98.88 165 TRP A C 1
ATOM 1265 O O . TRP A 1 165 ? -8.109 16.578 0.416 1 98.88 165 TRP A O 1
ATOM 1275 N N . GLN A 1 166 ? -8.898 18.562 0.948 1 98.75 166 GLN A N 1
ATOM 1276 C CA . GLN A 1 166 ? -8.039 19.266 0.003 1 98.75 166 GLN A CA 1
ATOM 1277 C C . GLN A 1 166 ? -7.113 20.25 0.724 1 98.75 166 GLN A C 1
ATOM 1279 O O . GLN A 1 166 ? -7.578 21.125 1.462 1 98.75 166 GLN A O 1
ATOM 1284 N N . ALA A 1 167 ? -5.875 20.094 0.541 1 98.31 167 ALA A N 1
ATOM 1285 C CA . ALA A 1 167 ? -4.887 21.016 1.074 1 98.31 167 ALA A CA 1
ATOM 1286 C C . ALA A 1 167 ? -4.672 22.203 0.122 1 98.31 167 ALA A C 1
ATOM 1288 O O . ALA A 1 167 ? -4.641 22.016 -1.098 1 98.31 167 ALA A O 1
ATOM 1289 N N . THR A 1 168 ? -4.512 23.344 0.62 1 96.62 168 THR A N 1
ATOM 1290 C CA . THR A 1 168 ? -4.301 24.531 -0.2 1 96.62 168 THR A CA 1
ATOM 1291 C C . THR A 1 168 ? -3.682 25.656 0.625 1 96.62 168 THR A C 1
ATOM 1293 O O . THR A 1 168 ? -3.805 25.672 1.853 1 96.62 168 THR A O 1
ATOM 1296 N N . PHE A 1 169 ? -3.047 26.547 -0.048 1 94.12 169 PHE A N 1
ATOM 1297 C CA . PHE A 1 169 ? -2.523 27.766 0.561 1 94.12 169 PHE A CA 1
ATOM 1298 C C . PHE A 1 169 ? -3.32 28.984 0.11 1 94.12 169 PHE A C 1
ATOM 1300 O O . PHE A 1 169 ? -2.998 30.109 0.477 1 94.12 169 PHE A O 1
ATOM 1307 N N . SER A 1 170 ? -4.406 28.75 -0.646 1 95.06 170 SER A N 1
ATOM 1308 C CA . SER A 1 170 ? -5.023 29.906 -1.287 1 95.06 170 SER A CA 1
ATOM 1309 C C . SER A 1 170 ? -6.508 30 -0.952 1 95.06 170 SER A C 1
ATOM 1311 O O . SER A 1 170 ? -7.141 28.984 -0.637 1 95.06 170 SER A O 1
ATOM 1313 N N . ILE A 1 171 ? -6.969 31.188 -1.035 1 97.5 171 ILE A N 1
ATOM 1314 C CA . ILE A 1 171 ? -8.391 31.453 -0.843 1 97.5 171 ILE A CA 1
ATOM 1315 C C . ILE A 1 171 ? -9.195 30.734 -1.921 1 97.5 171 ILE A C 1
ATOM 1317 O O . ILE A 1 171 ? -10.234 30.125 -1.631 1 97.5 171 ILE A O 1
ATOM 1321 N N . GLU A 1 172 ? -8.727 30.75 -3.139 1 97.25 172 GLU A N 1
ATOM 1322 C CA . GLU A 1 172 ? -9.398 30.078 -4.246 1 97.25 172 GLU A CA 1
ATOM 1323 C C . GLU A 1 172 ? -9.484 28.578 -4.004 1 97.25 172 GLU A C 1
ATOM 1325 O O . GLU A 1 172 ? -10.508 27.953 -4.285 1 97.25 172 GLU A O 1
ATOM 1330 N N . GLY A 1 173 ? -8.367 28.047 -3.551 1 97.44 173 GLY A N 1
ATOM 1331 C CA . GLY A 1 173 ? -8.367 26.625 -3.219 1 97.44 173 GLY A CA 1
ATOM 1332 C C . GLY A 1 173 ? -9.336 26.281 -2.107 1 97.44 173 GLY A C 1
ATOM 1333 O O . GLY A 1 173 ? -9.992 25.234 -2.156 1 97.44 173 GLY A O 1
ATOM 1334 N N . ALA A 1 174 ? -9.414 27.125 -1.105 1 98.69 174 ALA A N 1
ATOM 1335 C CA . ALA A 1 174 ? -10.359 26.922 -0.009 1 98.69 174 ALA A CA 1
ATOM 1336 C C . ALA A 1 174 ? -11.797 26.953 -0.508 1 98.69 174 ALA A C 1
ATOM 1338 O O . ALA A 1 174 ? -12.625 26.141 -0.106 1 98.69 174 ALA A O 1
ATOM 1339 N N . GLU A 1 175 ? -12.055 27.891 -1.344 1 98.62 175 GLU A N 1
ATOM 1340 C CA . GLU A 1 175 ? -13.383 28 -1.938 1 98.62 175 GLU A CA 1
ATOM 1341 C C . GLU A 1 175 ? -13.734 26.75 -2.73 1 98.62 175 GLU A C 1
ATOM 1343 O O . GLU A 1 175 ? -14.859 26.25 -2.635 1 98.62 175 GLU A O 1
ATOM 1348 N N . ARG A 1 176 ? -12.789 26.281 -3.5 1 97.81 176 ARG A N 1
ATOM 1349 C CA . ARG A 1 176 ? -12.992 25.078 -4.297 1 97.81 176 ARG A CA 1
ATOM 1350 C C . ARG A 1 176 ? -13.312 23.875 -3.406 1 97.81 176 ARG A C 1
ATOM 1352 O O . ARG A 1 176 ? -14.203 23.094 -3.713 1 97.81 176 ARG A O 1
ATOM 1359 N N . ALA A 1 177 ? -12.578 23.688 -2.346 1 98.62 177 ALA A N 1
ATOM 1360 C CA . ALA A 1 177 ? -12.844 22.609 -1.398 1 98.62 177 ALA A CA 1
ATOM 1361 C C . ALA A 1 177 ? -14.242 22.719 -0.808 1 98.62 177 ALA A C 1
ATOM 1363 O O . ALA A 1 177 ? -14.969 21.734 -0.717 1 98.62 177 ALA A O 1
ATOM 1364 N N . GLY A 1 178 ? -14.602 23.938 -0.432 1 98.75 178 GLY A N 1
ATOM 1365 C CA . GLY A 1 178 ? -15.93 24.188 0.098 1 98.75 178 GLY A CA 1
ATOM 1366 C C . GLY A 1 178 ? -17.031 23.828 -0.878 1 98.75 178 GLY A C 1
ATOM 1367 O O . GLY A 1 178 ? -17.953 23.078 -0.539 1 98.75 178 GLY A O 1
ATOM 1368 N N . LYS A 1 179 ? -16.906 24.328 -2.119 1 98.44 179 LYS A N 1
ATOM 1369 C CA . LYS A 1 179 ? -17.906 24.078 -3.152 1 98.44 179 LYS A CA 1
ATOM 1370 C C . LYS A 1 179 ? -18.109 22.578 -3.367 1 98.44 179 LYS A C 1
ATOM 1372 O O . LYS A 1 179 ? -19.219 22.125 -3.66 1 98.44 179 LYS A O 1
ATOM 1377 N N . ALA A 1 180 ? -17.094 21.828 -3.162 1 98.12 180 ALA A N 1
ATOM 1378 C CA . ALA A 1 180 ? -17.141 20.391 -3.393 1 98.12 180 ALA A CA 1
ATOM 1379 C C . ALA A 1 180 ? -17.656 19.656 -2.164 1 98.12 180 ALA A C 1
ATOM 1381 O O . ALA A 1 180 ? -17.891 18.438 -2.211 1 98.12 180 ALA A O 1
ATOM 1382 N N . GLY A 1 181 ? -17.812 20.344 -1.086 1 98.38 181 GLY A N 1
ATOM 1383 C CA . GLY A 1 181 ? -18.219 19.719 0.159 1 98.38 181 GLY A CA 1
ATOM 1384 C C . GLY A 1 181 ? -17.109 18.906 0.803 1 98.38 181 GLY A C 1
ATOM 1385 O O . GLY A 1 181 ? -17.375 18.031 1.639 1 98.38 181 GLY A O 1
ATOM 1386 N N . ASP A 1 182 ? -15.883 19.109 0.385 1 98.75 182 ASP A N 1
ATOM 1387 C CA . ASP A 1 182 ? -14.727 18.406 0.913 1 98.75 182 ASP A CA 1
ATOM 1388 C C . ASP A 1 182 ? -14.234 19.031 2.211 1 98.75 182 ASP A C 1
ATOM 1390 O O . ASP A 1 182 ? -14.711 20.109 2.602 1 98.75 182 ASP A O 1
ATOM 1394 N N . GLY A 1 183 ? -13.383 18.359 2.943 1 98.81 183 GLY A N 1
ATOM 1395 C CA . GLY A 1 183 ? -12.656 18.984 4.035 1 98.81 183 GLY A CA 1
ATOM 1396 C C . GLY A 1 183 ? -11.57 19.938 3.564 1 98.81 183 GLY A C 1
ATOM 1397 O O . GLY A 1 183 ? -10.992 19.75 2.492 1 98.81 183 GLY A O 1
ATOM 1398 N N . LEU A 1 184 ? -11.312 20.891 4.371 1 98.88 184 LEU A N 1
ATOM 1399 C CA . LEU A 1 184 ? -10.227 21.844 4.141 1 98.88 184 LEU A CA 1
ATOM 1400 C C . LEU A 1 184 ? -9.023 21.516 5.023 1 98.88 184 LEU A C 1
ATOM 1402 O O . LEU A 1 184 ? -9.156 21.422 6.242 1 98.88 184 LEU A O 1
ATOM 1406 N N . MET A 1 185 ? -7.898 21.297 4.438 1 98.69 185 MET A N 1
ATOM 1407 C CA . MET A 1 185 ? -6.672 21.016 5.184 1 98.69 185 MET A CA 1
ATOM 1408 C C . MET A 1 185 ? -5.742 22.234 5.16 1 98.69 185 MET A C 1
ATOM 1410 O O . MET A 1 185 ? -5.254 22.625 4.098 1 98.69 185 MET A O 1
ATOM 1414 N N . LEU A 1 186 ? -5.508 22.766 6.332 1 98.44 186 LEU A N 1
ATOM 1415 C CA . LEU A 1 186 ? -4.652 23.953 6.473 1 98.44 186 LEU A CA 1
ATOM 1416 C C . LEU A 1 186 ? -3.285 23.562 7.02 1 98.44 186 LEU A C 1
ATOM 1418 O O . LEU A 1 186 ? -3.189 22.766 7.957 1 98.44 186 LEU A O 1
ATOM 1422 N N . SER A 1 187 ? -2.27 24.109 6.477 1 96.81 187 SER A N 1
ATOM 1423 C CA . SER A 1 187 ? -0.884 23.734 6.73 1 96.81 187 SER A CA 1
ATOM 1424 C C . SER A 1 187 ? -0.401 24.281 8.07 1 96.81 187 SER A C 1
ATOM 1426 O O . SER A 1 187 ? -0.995 25.203 8.617 1 96.81 187 SER A O 1
ATOM 1428 N N . ARG A 1 188 ? 0.648 23.703 8.562 1 96.38 188 ARG A N 1
ATOM 1429 C CA . ARG A 1 188 ? 1.262 24.109 9.82 1 96.38 188 ARG A CA 1
ATOM 1430 C C . ARG A 1 188 ? 1.971 25.453 9.68 1 96.38 188 ARG A C 1
ATOM 1432 O O . ARG A 1 188 ? 2.307 26.094 10.672 1 96.38 188 ARG A O 1
ATOM 1439 N N . THR A 1 189 ? 2.326 25.766 8.461 1 93.75 189 THR A N 1
ATOM 1440 C CA . THR A 1 189 ? 2.957 27.031 8.086 1 93.75 189 THR A CA 1
ATOM 1441 C C . THR A 1 189 ? 2.709 27.344 6.617 1 93.75 189 THR A C 1
ATOM 1443 O O . THR A 1 189 ? 2.262 26.484 5.859 1 93.75 189 THR A O 1
ATOM 1446 N N . GLN A 1 190 ? 2.875 28.641 6.285 1 91.06 190 GLN A N 1
ATOM 1447 C CA . GLN A 1 190 ? 2.699 29.047 4.895 1 91.06 190 GLN A CA 1
ATOM 1448 C C . GLN A 1 190 ? 3.533 30.297 4.582 1 91.06 190 GLN A C 1
ATOM 1450 O O . GLN A 1 190 ? 3.836 31.094 5.477 1 91.06 190 GLN A O 1
ATOM 1455 N N . PRO A 1 191 ? 3.881 30.375 3.326 1 87.94 191 PRO A N 1
ATOM 1456 C CA . PRO A 1 191 ? 4.617 31.578 2.963 1 87.94 191 PRO A CA 1
ATOM 1457 C C . PRO A 1 191 ? 3.818 32.875 3.223 1 87.94 191 PRO A C 1
ATOM 1459 O O . PRO A 1 191 ? 2.594 32.875 3.08 1 87.94 191 PRO A O 1
ATOM 1462 N N . ARG A 1 192 ? 4.574 33.906 3.572 1 92.38 192 ARG A N 1
ATOM 1463 C CA . ARG A 1 192 ? 3.957 35.219 3.754 1 92.38 192 ARG A CA 1
ATOM 1464 C C . ARG A 1 192 ? 4.047 36.062 2.477 1 92.38 192 ARG A C 1
ATOM 1466 O O . ARG A 1 192 ? 5.074 36.062 1.8 1 92.38 192 ARG A O 1
ATOM 1473 N N . PRO A 1 193 ? 2.893 36.656 2.205 1 90.81 193 PRO A N 1
ATOM 1474 C CA . PRO A 1 193 ? 2.98 37.562 1.055 1 90.81 193 PRO A CA 1
ATOM 1475 C C . PRO A 1 193 ? 3.912 38.719 1.305 1 90.81 193 PRO A C 1
ATOM 1477 O O . PRO A 1 193 ? 4.062 39.188 2.447 1 90.81 193 PRO A O 1
ATOM 1480 N N . GLU A 1 194 ? 4.445 39.281 0.245 1 90.44 194 GLU A N 1
ATOM 1481 C CA . GLU A 1 194 ? 5.41 40.375 0.335 1 90.44 194 GLU A CA 1
ATOM 1482 C C . GLU A 1 194 ? 4.809 41.594 1.055 1 90.44 194 GLU A C 1
ATOM 1484 O O . GLU A 1 194 ? 5.5 42.281 1.805 1 90.44 194 GLU A O 1
ATOM 1489 N N . HIS A 1 195 ? 3.566 41.875 0.848 1 91.88 195 HIS A N 1
ATOM 1490 C CA . HIS A 1 195 ? 2.924 43.062 1.391 1 91.88 195 HIS A CA 1
ATOM 1491 C C . HIS A 1 195 ? 2.545 42.875 2.855 1 91.88 195 HIS A C 1
ATOM 1493 O O . HIS A 1 195 ? 2.115 43.812 3.521 1 91.88 195 HIS A O 1
ATOM 1499 N N . PHE A 1 196 ? 2.695 41.656 3.412 1 92.19 196 PHE A N 1
ATOM 1500 C CA . PHE A 1 196 ? 2.322 41.344 4.785 1 92.19 196 PHE A CA 1
ATOM 1501 C C . PHE A 1 196 ? 3.281 40.312 5.383 1 92.19 196 PHE A C 1
ATOM 1503 O O . PHE A 1 196 ? 2.859 39.25 5.824 1 92.19 196 PHE A O 1
ATOM 1510 N N . PRO A 1 197 ? 4.598 40.625 5.512 1 89.31 197 PRO A N 1
ATOM 1511 C CA . PRO A 1 197 ? 5.645 39.688 5.906 1 89.31 197 PRO A CA 1
ATOM 1512 C C . PRO A 1 197 ? 5.508 39.219 7.359 1 89.31 197 PRO A C 1
ATOM 1514 O O . PRO A 1 197 ? 6.016 38.156 7.723 1 89.31 197 PRO A O 1
ATOM 1517 N N . ASP A 1 198 ? 4.785 40 8.188 1 89.25 198 ASP A N 1
ATOM 1518 C CA . ASP A 1 198 ? 4.688 39.688 9.609 1 89.25 198 ASP A CA 1
ATOM 1519 C C . ASP A 1 198 ? 3.334 39.062 9.938 1 89.25 198 ASP A C 1
ATOM 1521 O O . ASP A 1 198 ? 2.947 38.969 11.102 1 89.25 198 ASP A O 1
ATOM 1525 N N . ALA A 1 199 ? 2.623 38.656 8.867 1 93.94 199 ALA A N 1
ATOM 1526 C CA . ALA A 1 199 ? 1.314 38.031 9.078 1 93.94 199 ALA A CA 1
ATOM 1527 C C . ALA A 1 199 ? 1.425 36.812 9.969 1 93.94 199 ALA A C 1
ATOM 1529 O O . ALA A 1 199 ? 2.354 36 9.828 1 93.94 199 ALA A O 1
ATOM 1530 N N . THR A 1 200 ? 0.541 36.719 10.969 1 94.31 200 THR A N 1
ATOM 1531 C CA . THR A 1 200 ? 0.406 35.469 11.703 1 94.31 200 THR A CA 1
ATOM 1532 C C . THR A 1 200 ? -0.26 34.406 10.844 1 94.31 200 THR A C 1
ATOM 1534 O O . THR A 1 200 ? -0.85 34.719 9.805 1 94.31 200 THR A O 1
ATOM 1537 N N . LEU A 1 201 ? -0.12 33.219 11.25 1 95.25 201 LEU A N 1
ATOM 1538 C CA . LEU A 1 201 ? -0.784 32.156 10.523 1 95.25 201 LEU A CA 1
ATOM 1539 C C . LEU A 1 201 ? -2.295 32.344 10.508 1 95.25 201 LEU A C 1
ATOM 1541 O O . LEU A 1 201 ? -2.949 32.094 9.5 1 95.25 201 LEU A O 1
ATOM 1545 N N . ALA A 1 202 ? -2.891 32.812 11.617 1 96.56 202 ALA A N 1
ATOM 1546 C CA . ALA A 1 202 ? -4.32 33.125 11.695 1 96.56 202 ALA A CA 1
ATOM 1547 C C . ALA A 1 202 ? -4.719 34.188 10.695 1 96.56 202 ALA A C 1
ATOM 1549 O O . ALA A 1 202 ? -5.789 34.125 10.086 1 96.56 202 ALA A O 1
ATOM 1550 N N . ASP A 1 203 ? -3.871 35.188 10.523 1 96.69 203 ASP A N 1
ATOM 1551 C CA . ASP A 1 203 ? -4.125 36.219 9.555 1 96.69 203 ASP A CA 1
ATOM 1552 C C . ASP A 1 203 ? -4.305 35.656 8.148 1 96.69 203 ASP A C 1
ATOM 1554 O O . ASP A 1 203 ? -5.094 36.188 7.359 1 96.69 203 ASP A O 1
ATOM 1558 N N . LEU A 1 204 ? -3.539 34.656 7.871 1 96.81 204 LEU A N 1
ATOM 1559 C CA . LEU A 1 204 ? -3.549 34.062 6.535 1 96.81 204 LEU A CA 1
ATOM 1560 C C . LEU A 1 204 ? -4.672 33.031 6.395 1 96.81 204 LEU A C 1
ATOM 1562 O O . LEU A 1 204 ? -5.316 32.938 5.348 1 96.81 204 LEU A O 1
ATOM 1566 N N . GLN A 1 205 ? -4.973 32.281 7.41 1 98.31 205 GLN A N 1
ATOM 1567 C CA . GLN A 1 205 ? -5.836 31.109 7.289 1 98.31 205 GLN A CA 1
ATOM 1568 C C . GLN A 1 205 ? -7.293 31.469 7.566 1 98.31 205 GLN A C 1
ATOM 1570 O O . GLN A 1 205 ? -8.211 30.828 7.051 1 98.31 205 GLN A O 1
ATOM 1575 N N . ASN A 1 206 ? -7.594 32.531 8.383 1 98.5 206 ASN A N 1
ATOM 1576 C CA . ASN A 1 206 ? -8.969 32.906 8.656 1 98.5 206 ASN A CA 1
ATOM 1577 C C . ASN A 1 206 ? -9.711 33.312 7.379 1 98.5 206 ASN A C 1
ATOM 1579 O O . ASN A 1 206 ? -10.836 32.875 7.152 1 98.5 206 ASN A O 1
ATOM 1583 N N . PRO A 1 207 ? -9.062 34.094 6.488 1 98.31 207 PRO A N 1
ATOM 1584 C CA . PRO A 1 207 ? -9.75 34.406 5.23 1 98.31 207 PRO A CA 1
ATOM 1585 C C . PRO A 1 207 ? -10.016 33.156 4.398 1 98.31 207 PRO A C 1
ATOM 1587 O O . PRO A 1 207 ? -11.016 33.062 3.686 1 98.31 207 PRO A O 1
ATOM 1590 N N . MET A 1 208 ? -9.125 32.156 4.418 1 98.62 208 MET A N 1
ATOM 1591 C CA . MET A 1 208 ? -9.344 30.891 3.727 1 98.62 208 MET A CA 1
ATOM 1592 C C . MET A 1 208 ? -10.539 30.141 4.324 1 98.62 208 MET A C 1
ATOM 1594 O O . MET A 1 208 ? -11.367 29.609 3.59 1 98.62 208 MET A O 1
ATOM 1598 N N . ILE A 1 209 ? -10.617 30.156 5.648 1 98.75 209 ILE A N 1
ATOM 1599 C CA . ILE A 1 209 ? -11.734 29.516 6.332 1 98.75 209 ILE A CA 1
ATOM 1600 C C . ILE A 1 209 ? -13.039 30.219 5.953 1 98.75 209 ILE A C 1
ATOM 1602 O O . ILE A 1 209 ? -14.047 29.562 5.688 1 98.75 209 ILE A O 1
ATOM 1606 N N . ASP A 1 210 ? -13.008 31.547 5.945 1 98.81 210 ASP A N 1
ATOM 1607 C CA . ASP A 1 210 ? -14.18 32.312 5.535 1 98.81 210 ASP A CA 1
ATOM 1608 C C . ASP A 1 210 ? -14.664 31.875 4.152 1 98.81 210 ASP A C 1
ATOM 1610 O O . ASP A 1 210 ? -15.852 31.625 3.953 1 98.81 210 ASP A O 1
ATOM 1614 N N . ALA A 1 211 ? -13.734 31.812 3.205 1 98.88 211 ALA A N 1
ATOM 1615 C CA . ALA A 1 211 ? -14.07 31.438 1.832 1 98.88 211 ALA A CA 1
ATOM 1616 C C . ALA A 1 211 ? -14.625 30.016 1.765 1 98.88 211 ALA A C 1
ATOM 1618 O O . ALA A 1 211 ? -15.586 29.75 1.037 1 98.88 211 ALA A O 1
ATOM 1619 N N . TYR A 1 212 ? -14.039 29.141 2.479 1 98.81 212 TYR A N 1
ATOM 1620 C CA . TYR A 1 212 ? -14.484 27.75 2.553 1 98.81 212 TYR A CA 1
ATOM 1621 C C . TYR A 1 212 ? -15.914 27.656 3.07 1 98.81 212 TYR A C 1
ATOM 1623 O O . TYR A 1 212 ? -16.766 27.031 2.441 1 98.81 212 TYR A O 1
ATOM 1631 N N . LEU A 1 213 ? -16.188 28.312 4.23 1 98.69 213 LEU A N 1
ATOM 1632 C CA . LEU A 1 213 ? -17.484 28.25 4.875 1 98.69 213 LEU A CA 1
ATOM 1633 C C . LEU A 1 213 ? -18.562 28.891 4.004 1 98.69 213 LEU A C 1
ATOM 1635 O O . LEU A 1 213 ? -19.688 28.406 3.932 1 98.69 213 LEU A O 1
ATOM 1639 N N . ALA A 1 214 ? -18.172 29.953 3.332 1 98.69 214 ALA A N 1
ATOM 1640 C CA . ALA A 1 214 ? -19.109 30.656 2.469 1 98.69 214 ALA A CA 1
ATOM 1641 C C . ALA A 1 214 ? -19.5 29.812 1.267 1 98.69 214 ALA A C 1
ATOM 1643 O O . ALA A 1 214 ? -20.625 29.906 0.759 1 98.69 214 ALA A O 1
ATOM 1644 N N . ALA A 1 215 ? -18.594 28.953 0.85 1 98.69 215 ALA A N 1
ATOM 1645 C CA . ALA A 1 215 ? -18.797 28.172 -0.365 1 98.69 215 ALA A CA 1
ATOM 1646 C C . ALA A 1 215 ? -19.484 26.844 -0.049 1 98.69 215 ALA A C 1
ATOM 1648 O O . ALA A 1 215 ? -19.984 26.172 -0.95 1 98.69 215 ALA A O 1
ATOM 1649 N N . LEU A 1 216 ? -19.484 26.438 1.177 1 98.31 216 LEU A N 1
ATOM 1650 C CA . LEU A 1 216 ? -20.016 25.141 1.586 1 98.31 216 LEU A CA 1
ATOM 1651 C C . LEU A 1 216 ? -21.5 25.047 1.257 1 98.31 216 LEU A C 1
ATOM 1653 O O . LEU A 1 216 ? -22.281 25.938 1.583 1 98.31 216 LEU A O 1
ATOM 1657 N N . PRO A 1 217 ? -21.906 23.969 0.571 1 97.75 217 PRO A N 1
ATOM 1658 C CA . PRO A 1 217 ? -23.344 23.781 0.316 1 97.75 217 PRO A CA 1
ATOM 1659 C C . PRO A 1 217 ? -24.172 23.688 1.6 1 97.75 217 PRO A C 1
ATOM 1661 O O . PRO A 1 217 ? -23.656 23.219 2.623 1 97.75 217 PRO A O 1
ATOM 1664 N N . ALA A 1 218 ? -25.438 23.984 1.463 1 96.31 218 ALA A N 1
ATOM 1665 C CA . ALA A 1 218 ? -26.344 23.875 2.6 1 96.31 218 ALA A CA 1
ATOM 1666 C C . ALA A 1 218 ? -26.453 22.438 3.088 1 96.31 218 ALA A C 1
ATOM 1668 O O . ALA A 1 218 ? -26.562 21.516 2.283 1 96.31 218 ALA A O 1
ATOM 1669 N N . GLY A 1 219 ? -26.344 22.312 4.363 1 95.81 219 GLY A N 1
ATOM 1670 C CA . GLY A 1 219 ? -26.531 21 4.957 1 95.81 219 GLY A CA 1
ATOM 1671 C C . GLY A 1 219 ? -25.25 20.219 5.125 1 95.81 219 GLY A C 1
ATOM 1672 O O . GLY A 1 219 ? -25.219 19.203 5.84 1 95.81 219 GLY A O 1
ATOM 1673 N N . VAL A 1 220 ? -24.188 20.594 4.449 1 97.06 220 VAL A N 1
ATOM 1674 C CA . VAL A 1 220 ? -22.906 19.906 4.602 1 97.06 220 VAL A CA 1
ATOM 1675 C C . VAL A 1 220 ? -22.156 20.469 5.805 1 97.06 220 VAL A C 1
ATOM 1677 O O . VAL A 1 220 ? -21.938 21.672 5.895 1 97.06 220 VAL A O 1
ATOM 1680 N N . ALA A 1 221 ? -21.844 19.594 6.707 1 96.75 221 ALA A N 1
ATOM 1681 C CA . ALA A 1 221 ? -21.078 20.016 7.883 1 96.75 221 ALA A CA 1
ATOM 1682 C C . ALA A 1 221 ? -19.641 20.375 7.512 1 96.75 221 ALA A C 1
ATOM 1684 O O . ALA A 1 221 ? -19 19.672 6.73 1 96.75 221 ALA A O 1
ATOM 1685 N N . PRO A 1 222 ? -19.109 21.469 8.047 1 97.56 222 PRO A N 1
ATOM 1686 C CA . PRO A 1 222 ? -17.703 21.828 7.773 1 97.56 222 PRO A CA 1
ATOM 1687 C C . PRO A 1 222 ? -16.719 20.812 8.367 1 97.56 222 PRO A C 1
ATOM 1689 O O . PRO A 1 222 ? -16.953 20.281 9.453 1 97.56 222 PRO A O 1
ATOM 1692 N N . ARG A 1 223 ? -15.711 20.562 7.668 1 98.31 223 ARG A N 1
ATOM 1693 C CA . ARG A 1 223 ? -14.523 19.828 8.109 1 98.31 223 ARG A CA 1
ATOM 1694 C C . ARG A 1 223 ? -13.258 20.641 7.844 1 98.31 223 ARG A C 1
ATOM 1696 O O . ARG A 1 223 ? -12.844 20.797 6.695 1 98.31 223 ARG A O 1
ATOM 1703 N N . ILE A 1 224 ? -12.727 21.172 8.898 1 98.62 224 ILE A N 1
ATOM 1704 C CA . ILE A 1 224 ? -11.547 22.031 8.797 1 98.62 224 ILE A CA 1
ATOM 1705 C C . ILE A 1 224 ? -10.43 21.453 9.664 1 98.62 224 ILE A C 1
ATOM 1707 O O . ILE A 1 224 ? -10.547 21.406 10.891 1 98.62 224 ILE A O 1
ATOM 1711 N N . LEU A 1 225 ? -9.375 21.016 8.992 1 98.5 225 LEU A N 1
ATOM 1712 C CA . LEU A 1 225 ? -8.211 20.5 9.695 1 98.5 225 LEU A CA 1
ATOM 1713 C C . LEU A 1 225 ? -7.09 21.531 9.734 1 98.5 225 LEU A C 1
ATOM 1715 O O . LEU A 1 225 ? -6.645 22.016 8.688 1 98.5 225 LEU A O 1
ATOM 1719 N N . SER A 1 226 ? -6.699 21.938 10.898 1 97.69 226 SER A N 1
ATOM 1720 C CA . SER A 1 226 ? -5.566 22.844 11.094 1 97.69 226 SER A CA 1
ATOM 1721 C C . SER A 1 226 ? -4.359 22.094 11.664 1 97.69 226 SER A C 1
ATOM 1723 O O . SER A 1 226 ? -4.422 21.562 12.773 1 97.69 226 SER A O 1
ATOM 1725 N N . SER A 1 227 ? -3.311 22.094 10.906 1 98 227 SER A N 1
ATOM 1726 C CA . SER A 1 227 ? -2.064 21.5 11.383 1 98 227 SER A CA 1
ATOM 1727 C C . SER A 1 227 ? -1.201 22.531 12.109 1 98 227 SER A C 1
ATOM 1729 O O . SER A 1 227 ? -1.134 23.688 11.703 1 98 227 SER A O 1
ATOM 1731 N N . ARG A 1 228 ? -0.558 22.141 13.195 1 98.06 228 ARG A N 1
ATOM 1732 C CA . ARG A 1 228 ? 0.349 23 13.945 1 98.06 228 ARG A CA 1
ATOM 1733 C C . ARG A 1 228 ? 1.628 22.266 14.32 1 98.06 228 ARG A C 1
ATOM 1735 O O . ARG A 1 228 ? 1.588 21.094 14.68 1 98.06 228 ARG A O 1
ATOM 1742 N N . SER A 1 229 ? 2.754 22.969 14.219 1 98.12 229 SER A N 1
ATOM 1743 C CA . SER A 1 229 ? 4.02 22.484 14.758 1 98.12 229 SER A CA 1
ATOM 1744 C C . SER A 1 229 ? 4.078 22.641 16.266 1 98.12 229 SER A C 1
ATOM 1746 O O . SER A 1 229 ? 4.07 23.766 16.781 1 98.12 229 SER A O 1
ATOM 1748 N N . VAL A 1 230 ? 4.137 21.516 16.953 1 98.31 230 VAL A N 1
ATOM 1749 C CA . VAL A 1 230 ? 4.07 21.531 18.422 1 98.31 230 VAL A CA 1
ATOM 1750 C C . VAL A 1 230 ? 5.137 20.609 19 1 98.31 230 VAL A C 1
ATOM 1752 O O . VAL A 1 230 ? 5.32 19.484 18.531 1 98.31 230 VAL A O 1
ATOM 1755 N N . PHE A 1 231 ? 5.855 21.047 19.969 1 98.62 231 PHE A N 1
ATOM 1756 C CA . PHE A 1 231 ? 6.727 20.219 20.797 1 98.62 231 PHE A CA 1
ATOM 1757 C C . PHE A 1 231 ? 6.598 20.594 22.266 1 98.62 231 PHE A C 1
ATOM 1759 O O . PHE A 1 231 ? 6.914 21.719 22.656 1 98.62 231 PHE A O 1
ATOM 1766 N N . VAL A 1 232 ? 6.102 19.688 23.016 1 98.75 232 VAL A N 1
ATOM 1767 C CA . VAL A 1 232 ? 5.902 19.844 24.453 1 98.75 232 VAL A CA 1
ATOM 1768 C C . VAL A 1 232 ? 6.906 18.984 25.219 1 98.75 232 VAL A C 1
ATOM 1770 O O . VAL A 1 232 ? 7.074 17.797 24.906 1 98.75 232 VAL A O 1
ATOM 1773 N N . ALA A 1 233 ? 7.594 19.578 26.125 1 98.69 233 ALA A N 1
ATOM 1774 C CA . ALA A 1 233 ? 8.516 18.844 26.984 1 98.69 233 ALA A CA 1
ATOM 1775 C C . ALA A 1 233 ? 8.227 19.109 28.469 1 98.69 233 ALA A C 1
ATOM 1777 O O . ALA A 1 233 ? 7.516 20.062 28.797 1 98.69 233 ALA A O 1
ATOM 1778 N N . ASP A 1 234 ? 8.812 18.25 29.375 1 98.38 234 ASP A N 1
ATOM 1779 C CA . ASP A 1 234 ? 8.664 18.422 30.812 1 98.38 234 ASP A CA 1
ATOM 1780 C C . ASP A 1 234 ? 9.43 19.656 31.312 1 98.38 234 ASP A C 1
ATOM 1782 O O . ASP A 1 234 ? 9.07 20.25 32.312 1 98.38 234 ASP A O 1
ATOM 1786 N N . ASP A 1 235 ? 10.391 20 30.547 1 97.69 235 ASP A N 1
ATOM 1787 C CA . ASP A 1 235 ? 11.297 21.078 30.906 1 97.69 235 ASP A CA 1
ATOM 1788 C C . ASP A 1 235 ? 11.375 22.125 29.797 1 97.69 235 ASP A C 1
ATOM 1790 O O . ASP A 1 235 ? 11.656 21.797 28.641 1 97.69 235 ASP A O 1
ATOM 1794 N N . ARG A 1 236 ? 11.164 23.406 30.188 1 97.5 236 ARG A N 1
ATOM 1795 C CA . ARG A 1 236 ? 11.133 24.484 29.219 1 97.5 236 ARG A CA 1
ATOM 1796 C C . ARG A 1 236 ? 12.484 24.656 28.531 1 97.5 236 ARG A C 1
ATOM 1798 O O . ARG A 1 236 ? 12.547 24.875 27.312 1 97.5 236 ARG A O 1
ATOM 1805 N N . GLN A 1 237 ? 13.531 24.578 29.281 1 97.44 237 GLN A N 1
ATOM 1806 C CA . GLN A 1 237 ? 14.867 24.766 28.703 1 97.44 237 GLN A CA 1
ATOM 1807 C C . GLN A 1 237 ? 15.188 23.672 27.688 1 97.44 237 GLN A C 1
ATOM 1809 O O . GLN A 1 237 ? 15.789 23.953 26.656 1 97.44 237 GLN A O 1
ATOM 1814 N N . LEU A 1 238 ? 14.805 22.469 28.016 1 97.69 238 LEU A N 1
ATOM 1815 C CA . LEU A 1 238 ? 14.992 21.359 27.078 1 97.69 238 LEU A CA 1
ATOM 1816 C C . LEU A 1 238 ? 14.227 21.625 25.781 1 97.69 238 LEU A C 1
ATOM 1818 O O . LEU A 1 238 ? 14.781 21.453 24.688 1 97.69 238 LEU A O 1
ATOM 1822 N N . ALA A 1 239 ? 12.984 21.984 25.859 1 98.25 239 ALA A N 1
ATOM 1823 C CA . ALA A 1 239 ? 12.141 22.25 24.703 1 98.25 239 ALA A CA 1
ATOM 1824 C C . ALA A 1 239 ? 12.766 23.312 23.812 1 98.25 239 ALA A C 1
ATOM 1826 O O . ALA A 1 239 ? 12.852 23.141 22.594 1 98.25 239 ALA A O 1
ATOM 1827 N N . LEU A 1 240 ? 13.195 24.391 24.453 1 97.38 240 LEU A N 1
ATOM 1828 C CA . LEU A 1 240 ? 13.734 25.516 23.703 1 97.38 240 LEU A CA 1
ATOM 1829 C C . LEU A 1 240 ? 15.07 25.156 23.047 1 97.38 240 LEU A C 1
ATOM 1831 O O . LEU A 1 240 ? 15.344 25.562 21.922 1 97.38 240 LEU A O 1
ATOM 1835 N N . SER A 1 241 ? 15.867 24.406 23.797 1 97.12 241 SER A N 1
ATOM 1836 C CA . SER A 1 241 ? 17.156 24 23.25 1 97.12 241 SER A CA 1
ATOM 1837 C C . SER A 1 241 ? 16.984 23.125 22.016 1 97.12 241 SER A C 1
ATOM 1839 O O . SER A 1 241 ? 17.672 23.328 21.016 1 97.12 241 SER A O 1
ATOM 1841 N N . LEU A 1 242 ? 16.078 22.203 22.062 1 97.19 242 LEU A N 1
ATOM 1842 C CA . LEU A 1 242 ? 15.828 21.328 20.938 1 97.19 242 LEU A CA 1
ATOM 1843 C C . LEU A 1 242 ? 15.172 22.078 19.781 1 97.19 242 LEU A C 1
ATOM 1845 O O . LEU A 1 242 ? 15.453 21.797 18.609 1 97.19 242 LEU A O 1
ATOM 1849 N N . ALA A 1 243 ? 14.32 22.984 20.109 1 97 243 ALA A N 1
ATOM 1850 C CA . ALA A 1 243 ? 13.703 23.828 19.078 1 97 243 ALA A CA 1
ATOM 1851 C C . ALA A 1 243 ? 14.758 24.641 18.344 1 97 243 ALA A C 1
ATOM 1853 O O . ALA A 1 243 ? 14.727 24.75 17.125 1 97 243 ALA A O 1
ATOM 1854 N N . GLU A 1 244 ? 15.633 25.25 19.156 1 94.88 244 GLU A N 1
ATOM 1855 C CA . GLU A 1 244 ? 16.688 26.047 18.547 1 94.88 244 GLU A CA 1
ATOM 1856 C C . GLU A 1 244 ? 17.516 25.219 17.562 1 94.88 244 GLU A C 1
ATOM 1858 O O . GLU A 1 244 ? 17.781 25.672 16.438 1 94.88 244 GLU A O 1
ATOM 1863 N N . LYS A 1 245 ?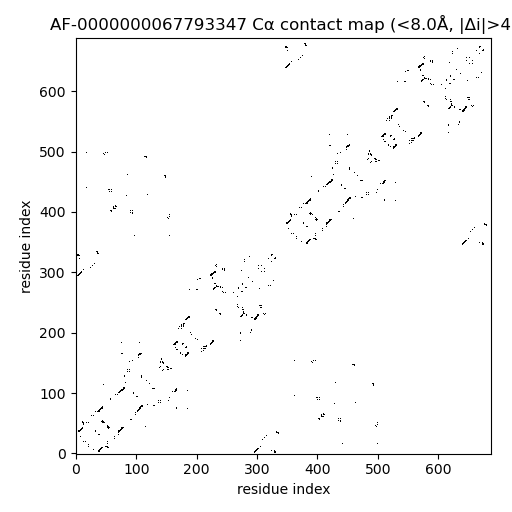 17.859 24.047 17.953 1 94 245 LYS A N 1
ATOM 1864 C CA . LYS A 1 245 ? 18.641 23.156 17.109 1 94 245 LYS A CA 1
ATOM 1865 C C . LYS A 1 245 ? 17.875 22.781 15.844 1 94 245 LYS A C 1
ATOM 1867 O O . LYS A 1 245 ? 18.406 22.906 14.734 1 94 245 LYS A O 1
ATOM 1872 N N . GLY A 1 246 ? 16.688 22.344 15.984 1 93.69 246 GLY A N 1
ATOM 1873 C CA . GLY A 1 246 ? 15.891 21.891 14.859 1 93.69 246 GLY A CA 1
ATOM 1874 C C . GLY A 1 246 ? 15.523 23.016 13.898 1 93.69 246 GLY A C 1
ATOM 1875 O O . GLY A 1 246 ? 15.625 22.844 12.68 1 93.69 246 GLY A O 1
ATOM 1876 N N . LEU A 1 247 ? 15.086 24.141 14.391 1 93.44 247 LEU A N 1
ATOM 1877 C CA . LEU A 1 247 ? 14.641 25.25 13.562 1 93.44 247 LEU A CA 1
ATOM 1878 C C . LEU A 1 247 ? 15.812 25.875 12.812 1 93.44 247 LEU A C 1
ATOM 1880 O O . LEU A 1 247 ? 15.664 26.328 11.68 1 93.44 247 LEU A O 1
ATOM 1884 N N . ASN A 1 248 ? 16.969 25.891 13.43 1 90.75 248 ASN A N 1
ATOM 1885 C CA . ASN A 1 248 ? 18.156 26.359 12.727 1 90.75 248 ASN A CA 1
ATOM 1886 C C . ASN A 1 248 ? 18.5 25.453 11.555 1 90.75 248 ASN A C 1
ATOM 1888 O O . ASN A 1 248 ? 18.891 25.938 10.484 1 90.75 248 ASN A O 1
ATOM 1892 N N . ARG A 1 249 ? 18.406 24.203 11.805 1 88.44 249 ARG A N 1
ATOM 1893 C CA . ARG A 1 249 ? 18.641 23.25 10.727 1 88.44 249 ARG A CA 1
ATOM 1894 C C . ARG A 1 249 ? 17.688 23.469 9.57 1 88.44 249 ARG A C 1
ATOM 1896 O O . ARG A 1 249 ? 18.094 23.453 8.406 1 88.44 249 ARG A O 1
ATOM 1903 N N . SER A 1 250 ? 16.453 23.625 9.914 1 88.25 250 SER A N 1
ATOM 1904 C CA . SER A 1 250 ? 15.43 23.844 8.898 1 88.25 250 SER A CA 1
ATOM 1905 C C . SER A 1 250 ? 15.656 25.156 8.156 1 88.25 250 SER A C 1
ATOM 1907 O O . SER A 1 250 ? 15.438 25.25 6.949 1 88.25 250 SER A O 1
ATOM 1909 N N . ALA A 1 251 ? 16.031 26.141 8.852 1 85 251 ALA A N 1
ATOM 1910 C CA . ALA A 1 251 ? 16.312 27.438 8.242 1 85 251 ALA A CA 1
ATOM 1911 C C . ALA A 1 251 ? 17.453 27.344 7.242 1 85 251 ALA A C 1
ATOM 1913 O O . ALA A 1 251 ? 17.453 28.016 6.207 1 85 251 ALA A O 1
ATOM 1914 N N . ALA A 1 252 ? 18.359 26.547 7.531 1 81 252 ALA A N 1
ATOM 1915 C CA . ALA A 1 252 ? 19.531 26.359 6.668 1 81 252 ALA A CA 1
ATOM 1916 C C . ALA A 1 252 ? 19.141 25.641 5.379 1 81 252 ALA A C 1
ATOM 1918 O O . ALA A 1 252 ? 19.734 25.891 4.324 1 81 252 ALA A O 1
ATOM 1919 N N . ARG A 1 253 ? 18.172 24.844 5.473 1 75.12 253 ARG A N 1
ATOM 1920 C CA . ARG A 1 253 ? 17.75 24.047 4.328 1 75.12 253 ARG A CA 1
ATOM 1921 C C . ARG A 1 253 ? 16.781 24.812 3.443 1 75.12 253 ARG A C 1
ATOM 1923 O O . ARG A 1 253 ? 16.734 24.594 2.23 1 75.12 253 ARG A O 1
ATOM 1930 N N . SER A 1 254 ? 15.805 25.5 4.121 1 67.38 254 SER A N 1
ATOM 1931 C CA . SER A 1 254 ? 14.719 26.156 3.412 1 67.38 254 SER A CA 1
ATOM 1932 C C . SER A 1 254 ? 15.211 27.406 2.684 1 67.38 254 SER A C 1
ATOM 1934 O O . SER A 1 254 ? 15.93 28.219 3.264 1 67.38 254 SER A O 1
ATOM 1936 N N . GLY A 1 255 ? 16.219 27.344 1.822 1 52.62 255 GLY A N 1
ATOM 1937 C CA . GLY A 1 255 ? 16.594 28.562 1.112 1 52.62 255 GLY A CA 1
ATOM 1938 C C . GLY A 1 255 ? 15.555 29.656 1.206 1 52.62 255 GLY A C 1
ATOM 1939 O O . GLY A 1 255 ? 15.797 30.781 0.766 1 52.62 255 GLY A O 1
ATOM 1940 N N . THR A 1 256 ? 14.422 29.391 1.337 1 48.09 256 THR A N 1
ATOM 1941 C CA . THR A 1 256 ? 13.328 30.312 1.058 1 48.09 256 THR A CA 1
ATOM 1942 C C . THR A 1 256 ? 12.945 31.094 2.311 1 48.09 256 THR A C 1
ATOM 1944 O O . THR A 1 256 ? 12.164 32.031 2.244 1 48.09 256 THR A O 1
ATOM 1947 N N . PHE A 1 257 ? 13.156 30.438 3.43 1 48.62 257 PHE A N 1
ATOM 1948 C CA . PHE A 1 257 ? 12.633 31.234 4.535 1 48.62 257 PHE A CA 1
ATOM 1949 C C . PHE A 1 257 ? 13.562 32.406 4.828 1 48.62 257 PHE A C 1
ATOM 1951 O O . PHE A 1 257 ? 14.773 32.312 4.66 1 48.62 257 PHE A O 1
ATOM 1958 N N . ARG A 1 258 ? 13.023 33.562 4.738 1 49.25 258 ARG A N 1
ATOM 1959 C CA . ARG A 1 258 ? 13.68 34.812 5.055 1 49.25 258 ARG A CA 1
ATOM 1960 C C . ARG A 1 258 ? 14.734 34.625 6.137 1 49.25 258 ARG A C 1
ATOM 1962 O O . ARG A 1 258 ? 14.609 33.75 6.992 1 49.25 258 ARG A O 1
ATOM 1969 N N . ALA A 1 259 ? 15.852 35.188 5.809 1 50.12 259 ALA A N 1
ATOM 1970 C CA . ALA A 1 259 ? 16.891 35.375 6.824 1 50.12 259 ALA A CA 1
ATOM 1971 C C . ALA A 1 259 ? 16.266 35.625 8.188 1 50.12 259 ALA A C 1
ATOM 1973 O O . ALA A 1 259 ? 15.648 36.688 8.406 1 50.12 259 ALA A O 1
ATOM 1974 N N . ILE A 1 260 ? 15.664 34.625 8.781 1 55.06 260 ILE A N 1
ATOM 1975 C CA . ILE A 1 260 ? 15.125 34.844 10.117 1 55.06 260 ILE A CA 1
ATOM 1976 C C . ILE A 1 260 ? 16.141 35.562 10.984 1 55.06 260 ILE A C 1
ATOM 1978 O O . ILE A 1 260 ? 17.297 35.125 11.094 1 55.06 260 ILE A O 1
ATOM 1982 N N . PRO A 1 261 ? 15.977 36.812 11.148 1 54.62 261 PRO A N 1
ATOM 1983 C CA . PRO A 1 261 ? 16.906 37.469 12.07 1 54.62 261 PRO A CA 1
ATOM 1984 C C . PRO A 1 261 ? 17.281 36.594 13.258 1 54.62 261 PRO A C 1
ATOM 1986 O O . PRO A 1 261 ? 16.406 36 13.883 1 54.62 261 PRO A O 1
ATOM 1989 N N . HIS A 1 262 ? 18.359 35.812 13.195 1 56.5 262 HIS A N 1
ATOM 1990 C CA . HIS A 1 262 ? 18.984 34.938 14.195 1 56.5 262 HIS A CA 1
ATOM 1991 C C . HIS A 1 262 ? 19.016 35.625 15.562 1 56.5 262 HIS A C 1
ATOM 1993 O O . HIS A 1 262 ? 19.828 35.281 16.422 1 56.5 262 HIS A O 1
ATOM 1999 N N . ASP A 1 263 ? 18.078 36.562 15.797 1 66.75 263 ASP A N 1
ATOM 2000 C CA . ASP A 1 263 ? 18.422 37.344 16.953 1 66.75 263 ASP A CA 1
ATOM 2001 C C . ASP A 1 263 ? 18 36.656 18.25 1 66.75 263 ASP A C 1
ATOM 2003 O O . ASP A 1 263 ? 18.656 36.812 19.281 1 66.75 263 ASP A O 1
ATOM 2007 N N . SER A 1 264 ? 16.844 35.75 18.109 1 86.31 264 SER A N 1
ATOM 2008 C CA . SER A 1 264 ? 16.422 35.094 19.328 1 86.31 264 SER A CA 1
ATOM 2009 C C . SER A 1 264 ? 15.648 33.812 19.031 1 86.31 264 SER A C 1
ATOM 2011 O O . SER A 1 264 ? 15.125 33.625 17.922 1 86.31 264 SER A O 1
ATOM 2013 N N . ILE A 1 265 ? 15.672 32.938 19.891 1 90.12 265 ILE A N 1
ATOM 2014 C CA . ILE A 1 265 ? 14.93 31.688 19.766 1 90.12 265 ILE A CA 1
ATOM 2015 C C . ILE A 1 265 ? 13.445 32 19.609 1 90.12 265 ILE A C 1
ATOM 2017 O O . ILE A 1 265 ? 12.734 31.281 18.891 1 90.12 265 ILE A O 1
ATOM 2021 N N . GLU A 1 266 ? 12.961 33 20.234 1 89.56 266 GLU A N 1
ATOM 2022 C CA . GLU A 1 266 ? 11.562 33.406 20.125 1 89.56 266 GLU A CA 1
ATOM 2023 C C . GLU A 1 266 ? 11.219 33.812 18.688 1 89.56 266 GLU A C 1
ATOM 2025 O O . GLU A 1 266 ? 10.148 33.469 18.172 1 89.56 266 GLU A O 1
ATOM 2030 N N . ALA A 1 267 ? 12.102 34.531 18.094 1 88.75 267 ALA A N 1
ATOM 2031 C CA . ALA A 1 267 ? 11.898 34.938 16.719 1 88.75 267 ALA A CA 1
ATOM 2032 C C . ALA A 1 267 ? 11.906 33.75 15.773 1 88.75 267 ALA A C 1
ATOM 2034 O O . ALA A 1 267 ? 11.141 33.688 14.812 1 88.75 267 ALA A O 1
ATOM 2035 N N . LEU A 1 268 ? 12.789 32.844 16.078 1 90 268 LEU A N 1
ATOM 2036 C CA . LEU A 1 268 ? 12.883 31.625 15.281 1 90 268 LEU A CA 1
ATOM 2037 C C . LEU A 1 268 ? 11.602 30.812 15.391 1 90 268 LEU A C 1
ATOM 2039 O O . LEU A 1 268 ? 11.062 30.359 14.383 1 90 268 LEU A O 1
ATOM 2043 N N . ILE A 1 269 ? 11.125 30.641 16.547 1 93.25 269 ILE A N 1
ATOM 2044 C CA . ILE A 1 269 ? 9.898 29.906 16.812 1 93.25 269 ILE A CA 1
ATOM 2045 C C . ILE A 1 269 ? 8.727 30.562 16.094 1 93.25 269 ILE A C 1
ATOM 2047 O O . ILE A 1 269 ? 7.922 29.891 15.445 1 93.25 269 ILE A O 1
ATOM 2051 N N . ALA A 1 270 ? 8.656 31.859 16.125 1 90.5 270 ALA A N 1
ATOM 2052 C CA . ALA A 1 270 ? 7.586 32.625 15.469 1 90.5 270 ALA A CA 1
ATOM 2053 C C . ALA A 1 270 ? 7.664 32.469 13.953 1 90.5 270 ALA A C 1
ATOM 2055 O O . ALA A 1 270 ? 6.641 32.344 13.281 1 90.5 270 ALA A O 1
ATOM 2056 N N . SER A 1 271 ? 8.859 32.5 13.43 1 88.62 271 SER A N 1
ATOM 2057 C CA . SER A 1 271 ? 9.055 32.438 11.984 1 88.62 271 SER A CA 1
ATOM 2058 C C . SER A 1 271 ? 8.594 31.094 11.414 1 88.62 271 SER A C 1
ATOM 2060 O O . SER A 1 271 ? 8.164 31.016 10.266 1 88.62 271 SER A O 1
ATOM 2062 N N . PHE A 1 272 ? 8.609 30.078 12.203 1 92.06 272 PHE A N 1
ATOM 2063 C CA . PHE A 1 272 ? 8.219 28.75 11.75 1 92.06 272 PHE A CA 1
ATOM 2064 C C . PHE A 1 272 ? 6.828 28.391 12.258 1 92.06 272 PHE A C 1
ATOM 2066 O O . PHE A 1 272 ? 6.395 27.25 12.133 1 92.06 272 PHE A O 1
ATOM 2073 N N . ASP A 1 273 ? 6.199 29.406 12.875 1 95 273 ASP A N 1
ATOM 2074 C CA . ASP A 1 273 ? 4.852 29.203 13.406 1 95 273 ASP A CA 1
ATOM 2075 C C . ASP A 1 273 ? 4.809 28.031 14.367 1 95 273 ASP A C 1
ATOM 2077 O O . ASP A 1 273 ? 3.889 27.203 14.312 1 95 273 ASP A O 1
ATOM 2081 N N . SER A 1 274 ? 5.816 27.859 15.234 1 96.81 274 SER A N 1
ATOM 2082 C CA . SER A 1 274 ? 5.918 26.703 16.125 1 96.81 274 SER A CA 1
ATOM 2083 C C . SER A 1 274 ? 5.41 27.031 17.516 1 96.81 274 SER A C 1
ATOM 2085 O O . SER A 1 274 ? 5.426 28.188 17.938 1 96.81 274 SER A O 1
ATOM 2087 N N . HIS A 1 275 ? 4.895 26.094 18.188 1 98.19 275 HIS A N 1
ATOM 2088 C CA . HIS A 1 275 ? 4.496 26.141 19.594 1 98.19 275 HIS A CA 1
ATOM 2089 C C . HIS A 1 275 ? 5.371 25.219 20.438 1 98.19 275 HIS A C 1
ATOM 2091 O O . HIS A 1 275 ? 5.27 23.984 20.344 1 98.19 275 HIS A O 1
ATOM 2097 N N . VAL A 1 276 ? 6.188 25.812 21.312 1 98.5 276 VAL A N 1
ATOM 2098 C CA . VAL A 1 276 ? 7.238 25.047 21.969 1 98.5 276 VAL A CA 1
ATOM 2099 C C . VAL A 1 276 ? 7.305 25.422 23.438 1 98.5 276 VAL A C 1
ATOM 2101 O O . VAL A 1 276 ? 7.168 26.594 23.797 1 98.5 276 VAL A O 1
ATOM 2104 N N . GLY A 1 277 ? 7.488 24.469 24.297 1 98.56 277 GLY A N 1
ATOM 2105 C CA . GLY A 1 277 ? 7.688 24.703 25.719 1 98.56 277 GLY A CA 1
ATOM 2106 C C . GLY A 1 277 ? 7.023 23.656 26.594 1 98.56 277 GLY A C 1
ATOM 2107 O O . GLY A 1 277 ? 6.871 22.5 26.188 1 98.56 277 GLY A O 1
ATOM 2108 N N . THR A 1 278 ? 6.785 24.031 27.812 1 98.56 278 THR A N 1
ATOM 2109 C CA . THR A 1 278 ? 5.984 23.188 28.688 1 98.56 278 THR A CA 1
ATOM 2110 C C . THR A 1 278 ? 4.527 23.172 28.25 1 98.56 278 THR A C 1
ATOM 2112 O O . THR A 1 278 ? 4.141 23.922 27.344 1 98.56 278 THR A O 1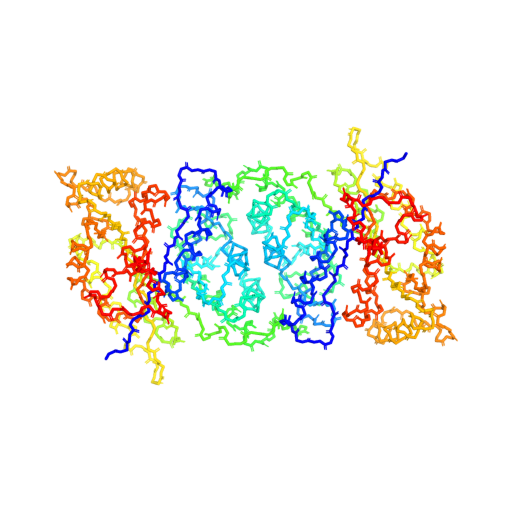
ATOM 2115 N N . ALA A 1 279 ? 3.758 22.266 28.891 1 98.38 279 ALA A N 1
ATOM 2116 C CA . ALA A 1 279 ? 2.334 22.188 28.562 1 98.38 279 ALA A CA 1
ATOM 2117 C C . ALA A 1 279 ? 1.66 23.547 28.75 1 98.38 279 ALA A C 1
ATOM 2119 O O . ALA A 1 279 ? 0.801 23.938 27.953 1 98.38 279 ALA A O 1
ATOM 2120 N N . GLN A 1 280 ? 2.086 24.266 29.781 1 98.12 280 GLN A N 1
ATOM 2121 C CA . GLN A 1 280 ? 1.521 25.578 30.047 1 98.12 280 GLN A CA 1
ATOM 2122 C C . GLN A 1 280 ? 1.887 26.562 28.938 1 98.12 280 GLN A C 1
ATOM 2124 O O . GLN A 1 280 ? 1.036 27.328 28.469 1 98.12 280 GLN A O 1
ATOM 2129 N N . ASP A 1 281 ? 3.119 26.547 28.531 1 98.06 281 ASP A N 1
ATOM 2130 C CA . ASP A 1 281 ? 3.586 27.438 27.469 1 98.06 281 ASP A CA 1
ATOM 2131 C C . ASP A 1 281 ? 2.812 27.203 26.172 1 98.06 281 ASP A C 1
ATOM 2133 O O . ASP A 1 281 ? 2.342 28.141 25.547 1 98.06 281 ASP A O 1
ATOM 2137 N N . VAL A 1 282 ? 2.732 25.938 25.797 1 98.38 282 VAL A N 1
ATOM 2138 C CA . VAL A 1 282 ? 2.131 25.562 24.531 1 98.38 282 VAL A CA 1
ATOM 2139 C C . VAL A 1 282 ? 0.634 25.859 24.547 1 98.38 282 VAL A C 1
ATOM 2141 O O . VAL A 1 282 ? 0.078 26.359 23.578 1 98.38 282 VAL A O 1
ATOM 2144 N N . THR A 1 283 ? 0.002 25.531 25.672 1 97.69 283 THR A N 1
ATOM 2145 C CA . THR A 1 283 ? -1.419 25.844 25.812 1 97.69 283 THR A CA 1
ATOM 2146 C C . THR A 1 283 ? -1.676 27.328 25.609 1 97.69 283 THR A C 1
ATOM 2148 O O . THR A 1 283 ? -2.586 27.719 24.875 1 97.69 283 THR A O 1
ATOM 2151 N N . ALA A 1 284 ? -0.884 28.141 26.281 1 97.56 284 ALA A N 1
ATOM 2152 C CA . ALA A 1 284 ? -1.033 29.594 26.172 1 97.56 284 ALA A CA 1
ATOM 2153 C C . ALA A 1 284 ? -0.836 30.047 24.734 1 97.56 284 ALA A C 1
ATOM 2155 O O . ALA A 1 284 ? -1.577 30.906 24.234 1 97.56 284 ALA A O 1
ATOM 2156 N N . SER A 1 285 ? 0.175 29.547 24.125 1 96.88 285 SER A N 1
ATOM 2157 C CA . SER A 1 285 ? 0.485 29.906 22.734 1 96.88 285 SER A CA 1
ATOM 2158 C C . SER A 1 285 ? -0.643 29.5 21.797 1 96.88 285 SER A C 1
ATOM 2160 O O . SER A 1 285 ? -1.065 30.297 20.953 1 96.88 285 SER A O 1
ATOM 2162 N N . LEU A 1 286 ? -1.192 28.297 21.875 1 97 286 LEU A N 1
ATOM 2163 C CA . LEU A 1 286 ? -2.25 27.781 21.016 1 97 286 LEU A CA 1
ATOM 2164 C C . LEU A 1 286 ? -3.541 28.578 21.203 1 97 286 LEU A C 1
ATOM 2166 O O . LEU A 1 286 ? -4.312 28.766 20.266 1 97 286 LEU A O 1
ATOM 2170 N N . LYS A 1 287 ? -3.756 29.062 22.391 1 95.25 287 LYS A N 1
ATOM 2171 C CA . LYS A 1 287 ? -4.969 29.812 22.703 1 95.25 287 LYS A CA 1
ATOM 2172 C C . LYS A 1 287 ? -5.012 31.125 21.938 1 95.25 287 LYS A C 1
ATOM 2174 O O . LYS A 1 287 ? -6.086 31.703 21.734 1 95.25 287 LYS A O 1
ATOM 2179 N N . THR A 1 288 ? -3.869 31.641 21.562 1 95.31 288 THR A N 1
ATOM 2180 C CA . THR A 1 288 ? -3.812 32.906 20.859 1 95.31 288 THR A CA 1
ATOM 2181 C C . THR A 1 288 ? -4.145 32.75 19.391 1 95.31 288 THR A C 1
ATOM 2183 O O . THR A 1 288 ? -4.281 33.719 18.656 1 95.31 288 THR A O 1
ATOM 2186 N N . ASP A 1 289 ? -4.238 31.578 18.891 1 95.12 289 ASP A N 1
ATOM 2187 C CA . ASP A 1 289 ? -4.488 31.266 17.484 1 95.12 289 ASP A CA 1
ATOM 2188 C C . ASP A 1 289 ? -5.984 31.219 17.188 1 95.12 289 ASP A C 1
ATOM 2190 O O . ASP A 1 289 ? -6.625 30.172 17.375 1 95.12 289 ASP A O 1
ATOM 2194 N N . SER A 1 290 ? -6.566 32.25 16.625 1 95.31 290 SER A N 1
ATOM 2195 C CA . SER A 1 290 ? -8.008 32.375 16.406 1 95.31 290 SER A CA 1
ATOM 2196 C C . SER A 1 290 ? -8.492 31.375 15.359 1 95.31 290 SER A C 1
ATOM 2198 O O . SER A 1 290 ? -9.664 30.984 15.352 1 95.31 290 SER A O 1
ATOM 2200 N N . SER A 1 291 ? -7.613 30.984 14.422 1 95.06 291 SER A N 1
ATOM 2201 C CA . SER A 1 291 ? -8.023 30.031 13.391 1 95.06 291 SER A CA 1
ATOM 2202 C C . SER A 1 291 ? -8.281 28.656 13.984 1 95.06 291 SER A C 1
ATOM 2204 O O . SER A 1 291 ? -9.109 27.891 13.469 1 95.06 291 SER A O 1
ATOM 2206 N N . LEU A 1 292 ? -7.637 28.281 15.078 1 94.5 292 LEU A N 1
ATOM 2207 C CA . LEU A 1 292 ? -7.809 26.969 15.703 1 94.5 292 LEU A CA 1
ATOM 2208 C C . LEU A 1 292 ? -9.203 26.828 16.297 1 94.5 292 LEU A C 1
ATOM 2210 O O . LEU A 1 292 ? -9.758 25.719 16.344 1 94.5 292 LEU A O 1
ATOM 2214 N N . GLU A 1 293 ? -9.766 27.938 16.766 1 91.31 293 GLU A N 1
ATOM 2215 C CA . GLU A 1 293 ? -11.109 27.906 17.312 1 91.31 293 GLU A CA 1
ATOM 2216 C C . GLU A 1 293 ? -12.133 27.484 16.266 1 91.31 293 GLU A C 1
ATOM 2218 O O . GLU A 1 293 ? -13.172 26.906 16.578 1 91.31 293 GLU A O 1
ATOM 2223 N N . ARG A 1 294 ? -11.797 27.703 15.055 1 95.62 294 ARG A N 1
ATOM 2224 C CA . ARG A 1 294 ? -12.719 27.484 13.953 1 95.62 294 ARG A CA 1
ATOM 2225 C C . ARG A 1 294 ? -12.5 26.109 13.32 1 95.62 294 ARG A C 1
ATOM 2227 O O . ARG A 1 294 ? -13.25 25.703 12.43 1 95.62 294 ARG A O 1
ATOM 2234 N N . ALA A 1 295 ? -11.484 25.422 13.766 1 96.31 295 ALA A N 1
ATOM 2235 C CA . ALA A 1 295 ? -11.156 24.109 13.227 1 96.31 295 ALA A CA 1
ATOM 2236 C C . ALA A 1 295 ? -12.023 23.031 13.844 1 96.31 295 ALA A C 1
ATOM 2238 O O . ALA A 1 295 ? -12.391 23.109 15.023 1 96.31 295 ALA A O 1
ATOM 2239 N N . THR A 1 296 ? -12.406 22.016 13.047 1 96.44 296 THR A N 1
ATOM 2240 C CA . THR A 1 296 ? -13.062 20.828 13.57 1 96.44 296 THR A CA 1
ATOM 2241 C C . THR A 1 296 ? -12.031 19.781 13.984 1 96.44 296 THR A C 1
ATOM 2243 O O . THR A 1 296 ? -12.289 18.984 14.883 1 96.44 296 THR A O 1
ATOM 2246 N N . ASP A 1 297 ? -10.891 19.75 13.305 1 96.31 297 ASP A N 1
ATOM 2247 C CA . ASP A 1 297 ? -9.773 18.844 13.539 1 96.31 297 ASP A CA 1
ATOM 2248 C C . ASP A 1 297 ? -8.469 19.625 13.727 1 96.31 297 ASP A C 1
ATOM 2250 O O . ASP A 1 297 ? -8.156 20.516 12.945 1 96.31 297 ASP A O 1
ATOM 2254 N N . VAL A 1 298 ? -7.754 19.312 14.758 1 96.69 298 VAL A N 1
ATOM 2255 C CA . VAL A 1 298 ? -6.43 19.875 14.977 1 96.69 298 VAL A CA 1
ATOM 2256 C C . VAL A 1 298 ? -5.379 18.766 14.984 1 96.69 298 VAL A C 1
ATOM 2258 O O . VAL A 1 298 ? -5.5 17.797 15.734 1 96.69 298 VAL A O 1
ATOM 2261 N N . THR A 1 299 ? -4.398 18.875 14.117 1 97.44 299 THR A N 1
ATOM 2262 C CA . THR A 1 299 ? -3.322 17.891 14.078 1 97.44 299 THR A CA 1
ATOM 2263 C C . THR A 1 299 ? -2.002 18.516 14.516 1 97.44 299 THR A C 1
ATOM 2265 O O . THR A 1 299 ? -1.723 19.688 14.203 1 97.44 299 THR A O 1
ATOM 2268 N N . PHE A 1 300 ? -1.249 17.781 15.25 1 97.56 300 PHE A N 1
ATOM 2269 C CA . PHE A 1 300 ? 0.038 18.25 15.742 1 97.56 300 PHE A CA 1
ATOM 2270 C C . PHE A 1 300 ? 1.18 17.453 15.141 1 97.56 300 PHE A C 1
ATOM 2272 O O . PHE A 1 300 ? 1.066 16.234 14.977 1 97.56 300 PHE A O 1
ATOM 2279 N N . GLN A 1 301 ? 2.199 18.094 14.789 1 97.38 301 GLN A N 1
ATOM 2280 C CA . GLN A 1 301 ? 3.443 17.5 14.32 1 97.38 301 GLN A CA 1
ATOM 2281 C C . GLN A 1 301 ? 4.656 18.188 14.953 1 97.38 301 GLN A C 1
ATOM 2283 O O . GLN A 1 301 ? 4.582 19.344 15.328 1 97.38 301 GLN A O 1
ATOM 2288 N N . VAL A 1 302 ? 5.734 17.484 15.047 1 95.62 302 VAL A N 1
ATOM 2289 C CA . VAL A 1 302 ? 6.918 18.031 15.703 1 95.62 302 VAL A CA 1
ATOM 2290 C C . VAL A 1 302 ? 7.773 18.781 14.68 1 95.62 302 VAL A C 1
ATOM 2292 O O . VAL A 1 302 ? 8.695 19.5 15.047 1 95.62 302 VAL A O 1
ATOM 2295 N N . HIS A 1 303 ? 7.52 18.5 13.391 1 93 303 HIS A N 1
ATOM 2296 C CA . HIS A 1 303 ? 8.258 19.25 12.383 1 93 303 HIS A CA 1
ATOM 2297 C C . HIS A 1 303 ? 7.996 20.75 12.5 1 93 303 HIS A C 1
ATOM 2299 O O . HIS A 1 303 ? 6.852 21.172 12.68 1 93 303 HIS A O 1
ATOM 2305 N N . SER A 1 304 ? 9.023 21.562 12.531 1 93.19 304 SER A N 1
ATOM 2306 C CA . SER A 1 304 ? 10.406 21.516 12.062 1 93.19 304 SER A CA 1
ATOM 2307 C C . SER A 1 304 ? 11.383 21.406 13.234 1 93.19 304 SER A C 1
ATOM 2309 O O . SER A 1 304 ? 12.578 21.656 13.078 1 93.19 304 SER A O 1
ATOM 2311 N N . ILE A 1 305 ? 10.906 21.156 14.414 1 94.25 305 ILE A N 1
ATOM 2312 C CA . ILE A 1 305 ? 11.766 20.984 15.578 1 94.25 305 ILE A CA 1
ATOM 2313 C C . ILE A 1 305 ? 12.484 19.641 15.477 1 94.25 305 ILE A C 1
ATOM 2315 O O . ILE A 1 305 ? 13.711 19.562 15.586 1 94.25 305 ILE A O 1
ATOM 2319 N N . ASP A 1 306 ? 11.75 18.562 15.281 1 93.75 306 ASP A N 1
ATOM 2320 C CA . ASP A 1 306 ? 12.219 17.219 15.008 1 93.75 306 ASP A CA 1
ATOM 2321 C C . ASP A 1 306 ? 13.117 16.703 16.125 1 93.75 306 ASP A C 1
ATOM 2323 O O . ASP A 1 306 ? 14.273 16.328 15.891 1 93.75 306 ASP A O 1
ATOM 2327 N N . PRO A 1 307 ? 12.57 16.672 17.328 1 96.69 307 PRO A N 1
ATOM 2328 C CA . PRO A 1 307 ? 13.305 16.125 18.469 1 96.69 307 PRO A CA 1
ATOM 2329 C C . PRO A 1 307 ? 13.492 14.609 18.375 1 96.69 307 PRO A C 1
ATOM 2331 O O . PRO A 1 307 ? 12.922 13.961 17.5 1 96.69 307 PRO A O 1
ATOM 2334 N N . PRO A 1 308 ? 14.367 14.039 19.266 1 96.38 308 PRO A N 1
ATOM 2335 C CA . PRO A 1 308 ? 14.547 12.586 19.281 1 96.38 308 PRO A CA 1
ATOM 2336 C C . PRO A 1 308 ? 13.25 11.836 19.547 1 96.38 308 PRO A C 1
ATOM 2338 O O . PRO A 1 308 ? 12.383 12.328 20.266 1 96.38 308 PRO A O 1
ATOM 2341 N N . HIS A 1 309 ? 13.164 10.617 19.016 1 97.56 309 HIS A N 1
ATOM 2342 C CA . HIS A 1 309 ? 11.969 9.781 19 1 97.56 309 HIS A CA 1
ATOM 2343 C C . HIS A 1 309 ? 11.359 9.68 20.391 1 97.56 309 HIS A C 1
ATOM 2345 O O . HIS A 1 309 ? 10.148 9.844 20.562 1 97.56 309 HIS A O 1
ATOM 2351 N N . ALA A 1 310 ? 12.164 9.414 21.406 1 97.94 310 ALA A N 1
ATOM 2352 C CA . ALA A 1 310 ? 11.664 9.234 22.766 1 97.94 310 ALA A CA 1
ATOM 2353 C C . ALA A 1 310 ? 10.945 10.492 23.25 1 97.94 310 ALA A C 1
ATOM 2355 O O . ALA A 1 310 ? 9.953 10.406 23.984 1 97.94 310 ALA A O 1
ATOM 2356 N N . LEU A 1 311 ? 11.414 11.633 22.859 1 98.31 311 LEU A N 1
ATOM 2357 C CA . LEU A 1 311 ? 10.828 12.891 23.297 1 98.31 311 LEU A CA 1
ATOM 2358 C C . LEU A 1 311 ? 9.57 13.211 22.484 1 98.31 311 LEU A C 1
ATOM 2360 O O . LEU A 1 311 ? 8.68 13.922 22.969 1 98.31 311 LEU A O 1
ATOM 2364 N N . ILE A 1 312 ? 9.492 12.703 21.25 1 98.5 312 ILE A N 1
ATOM 2365 C CA . ILE A 1 312 ? 8.25 12.805 20.484 1 98.5 312 ILE A CA 1
ATOM 2366 C C . ILE A 1 312 ? 7.141 12.031 21.188 1 98.5 312 ILE A C 1
ATOM 2368 O O . ILE A 1 312 ? 6.031 12.547 21.359 1 98.5 312 ILE A O 1
ATOM 2372 N N . LEU A 1 313 ? 7.445 10.828 21.672 1 98.62 313 LEU A N 1
ATOM 2373 C CA . LEU A 1 313 ? 6.461 10.023 22.375 1 98.62 313 LEU A CA 1
ATOM 2374 C C . LEU A 1 313 ? 6.02 10.711 23.672 1 98.62 313 LEU A C 1
ATOM 2376 O O . LEU A 1 313 ? 4.832 10.727 23.984 1 98.62 313 LEU A O 1
ATOM 2380 N N . ARG A 1 314 ? 6.984 11.25 24.375 1 98.62 314 ARG A N 1
ATOM 2381 C CA . ARG A 1 314 ? 6.668 11.984 25.594 1 98.62 314 ARG A CA 1
ATOM 2382 C C . ARG A 1 314 ? 5.809 13.203 25.281 1 98.62 314 ARG A C 1
ATOM 2384 O O . ARG A 1 314 ? 4.871 13.508 26.031 1 98.62 314 ARG A O 1
ATOM 2391 N N . SER A 1 315 ? 6.141 13.898 24.234 1 98.69 315 SER A N 1
ATOM 2392 C CA . SER A 1 315 ? 5.359 15.055 23.812 1 98.69 315 SER A CA 1
ATOM 2393 C C . SER A 1 315 ? 3.91 14.664 23.531 1 98.69 315 SER A C 1
ATOM 2395 O O . SER A 1 315 ? 2.984 15.391 23.906 1 98.69 315 SER A O 1
ATOM 2397 N N . LEU A 1 316 ? 3.705 13.547 22.844 1 98 316 LEU A N 1
ATOM 2398 C CA . LEU A 1 316 ? 2.357 13.062 22.578 1 98 316 LEU A CA 1
ATOM 2399 C C . LEU A 1 316 ? 1.584 12.836 23.859 1 98 316 LEU A C 1
ATOM 2401 O O . LEU A 1 316 ? 0.399 13.172 23.953 1 98 316 LEU A O 1
ATOM 2405 N N . GLU A 1 317 ? 2.217 12.305 24.844 1 97.75 317 GLU A N 1
ATOM 2406 C CA . GLU A 1 317 ? 1.59 12.086 26.141 1 97.75 317 GLU A CA 1
ATOM 2407 C C . GLU A 1 317 ? 1.172 13.406 26.781 1 97.75 317 GLU A C 1
ATOM 2409 O O . GLU A 1 317 ? 0.056 13.523 27.297 1 97.75 317 GLU A O 1
ATOM 2414 N N . LEU A 1 318 ? 2.1 14.359 26.766 1 98.06 318 LEU A N 1
ATOM 2415 C CA . LEU A 1 318 ? 1.83 15.656 27.359 1 98.06 318 LEU A CA 1
ATOM 2416 C C . LEU A 1 318 ? 0.71 16.375 26.625 1 98.06 318 LEU A C 1
ATOM 2418 O O . LEU A 1 318 ? -0.117 17.047 27.25 1 98.06 318 LEU A O 1
ATOM 2422 N N . ILE A 1 319 ? 0.686 16.25 25.328 1 97.44 319 ILE A N 1
ATOM 2423 C CA . ILE A 1 319 ? -0.38 16.844 24.547 1 97.44 319 ILE A CA 1
ATOM 2424 C C . ILE A 1 319 ? -1.723 16.234 24.938 1 97.44 319 ILE A C 1
ATOM 2426 O O . ILE A 1 319 ? -2.684 16.953 25.219 1 97.44 319 ILE A O 1
ATOM 2430 N N . ALA A 1 320 ? -1.782 14.938 24.984 1 95.81 320 ALA A N 1
ATOM 2431 C CA . ALA A 1 320 ? -3.031 14.219 25.219 1 95.81 320 ALA A CA 1
ATOM 2432 C C . ALA A 1 320 ? -3.537 14.438 26.641 1 95.81 320 ALA A C 1
ATOM 2434 O O . ALA A 1 320 ? -4.746 14.508 26.859 1 95.81 320 ALA A O 1
ATOM 2435 N N . THR A 1 321 ? -2.637 14.609 27.625 1 95.06 321 THR A N 1
ATOM 2436 C CA . THR A 1 321 ? -3.043 14.578 29.031 1 95.06 321 THR A CA 1
ATOM 2437 C C . THR A 1 321 ? -3.127 15.992 29.594 1 95.06 321 THR A C 1
ATOM 2439 O O . THR A 1 321 ? -3.795 16.219 30.609 1 95.06 321 THR A O 1
ATOM 2442 N N . GLN A 1 322 ? -2.428 16.922 28.953 1 96.25 322 GLN A N 1
ATOM 2443 C CA . GLN A 1 322 ? -2.375 18.25 29.578 1 96.25 322 GLN A CA 1
ATOM 2444 C C . GLN A 1 322 ? -2.82 19.328 28.594 1 96.25 322 GLN A C 1
ATOM 2446 O O . GLN A 1 322 ? -3.781 20.062 28.859 1 96.25 322 GLN A O 1
ATOM 2451 N N . VAL A 1 323 ? -2.219 19.391 27.406 1 96.62 323 VAL A N 1
ATOM 2452 C CA . VAL A 1 323 ? -2.461 20.5 26.484 1 96.62 323 VAL A CA 1
ATOM 2453 C C . VAL A 1 323 ? -3.891 20.422 25.953 1 96.62 323 VAL A C 1
ATOM 2455 O O . VAL A 1 323 ? -4.656 21.375 26.078 1 96.62 323 VAL A O 1
ATOM 2458 N N . ALA A 1 324 ? -4.258 19.25 25.391 1 93.94 324 ALA A N 1
ATOM 2459 C CA . ALA A 1 324 ? -5.559 19.094 24.75 1 93.94 324 ALA A CA 1
ATOM 2460 C C . ALA A 1 324 ? -6.695 19.297 25.734 1 93.94 324 ALA A C 1
ATOM 2462 O O . ALA A 1 324 ? -7.621 20.078 25.469 1 93.94 324 ALA A O 1
ATOM 2463 N N . PRO A 1 325 ? -6.633 18.719 26.938 1 92.19 325 PRO A N 1
ATOM 2464 C CA . PRO A 1 325 ? -7.703 18.953 27.922 1 92.19 325 PRO A CA 1
ATOM 2465 C C . PRO A 1 325 ? -7.816 20.422 28.312 1 92.19 325 PRO A C 1
ATOM 2467 O O . PRO A 1 325 ? -8.922 20.938 28.516 1 92.19 325 PRO A O 1
ATOM 2470 N N . ALA A 1 326 ? -6.691 21.062 28.438 1 92.62 326 ALA A N 1
ATOM 2471 C CA . ALA A 1 326 ? -6.695 22.469 28.812 1 92.62 326 ALA A CA 1
ATOM 2472 C C . ALA A 1 326 ? -7.367 23.328 27.75 1 92.62 326 ALA A C 1
ATOM 2474 O O . ALA A 1 326 ? -7.832 24.438 28.031 1 92.62 326 ALA A O 1
ATOM 2475 N N . LEU A 1 327 ? -7.387 22.844 26.562 1 91.19 327 LEU A N 1
ATOM 2476 C CA . LEU A 1 327 ? -8 23.562 25.453 1 91.19 327 LEU A CA 1
ATOM 2477 C C . LEU A 1 327 ? -9.422 23.078 25.219 1 91.19 327 LEU A C 1
ATOM 2479 O O . LEU A 1 327 ? -10.078 23.516 24.266 1 91.19 327 LEU A O 1
ATOM 2483 N N . GLY A 1 328 ? -9.859 22.094 26 1 84.62 328 GLY A N 1
ATOM 2484 C CA . GLY A 1 328 ? -11.219 21.578 25.922 1 84.62 328 GLY A CA 1
ATOM 2485 C C . GLY A 1 328 ? -11.383 20.469 24.906 1 84.62 328 GLY A C 1
ATOM 2486 O O . GLY A 1 328 ? -12.492 20.219 24.422 1 84.62 328 GLY A O 1
ATOM 2487 N N . TRP A 1 329 ? -10.242 19.891 24.578 1 81.88 329 TRP A N 1
ATOM 2488 C CA . TRP A 1 329 ? -10.305 18.797 23.609 1 81.88 329 TRP A CA 1
ATOM 2489 C C . TRP A 1 329 ? -10.352 17.453 24.312 1 81.88 329 TRP A C 1
ATOM 2491 O O . TRP A 1 329 ? -9.719 17.266 25.344 1 81.88 329 TRP A O 1
ATOM 2501 N N . LYS A 1 330 ? -11.297 16.531 24 1 73.31 330 LYS A N 1
ATOM 2502 C CA . LYS A 1 330 ? -11.43 15.25 24.672 1 73.31 330 LYS A CA 1
ATOM 2503 C C . LYS A 1 330 ? -11.008 14.102 23.766 1 73.31 330 LYS A C 1
ATOM 2505 O O . LYS A 1 330 ? -11.406 14.055 22.594 1 73.31 330 LYS A O 1
ATOM 2510 N N . PRO A 1 331 ? -10.094 13.305 24.391 1 67.75 331 PRO A N 1
ATOM 2511 C CA . PRO A 1 331 ? -9.75 12.133 23.594 1 67.75 331 PRO A CA 1
ATOM 2512 C C . PRO A 1 331 ? -10.953 11.234 23.312 1 67.75 331 PRO A C 1
ATOM 2514 O O . PRO A 1 331 ? -11.953 11.281 24.031 1 67.75 331 PRO A O 1
ATOM 2517 N N . ALA A 1 332 ? -10.93 10.57 22.141 1 63.03 332 ALA A N 1
ATOM 2518 C CA . ALA A 1 332 ? -12 9.641 21.781 1 63.03 332 ALA A CA 1
ATOM 2519 C C . ALA A 1 332 ? -12.156 8.547 22.828 1 63.03 332 ALA A C 1
ATOM 2521 O O . ALA A 1 332 ? -13.258 8.047 23.047 1 63.03 332 ALA A O 1
ATOM 2522 N N . VAL A 1 333 ? -11.078 7.918 23.281 1 61.09 333 VAL A N 1
ATOM 2523 C CA . VAL A 1 333 ? -11.164 6.859 24.281 1 61.09 333 VAL A CA 1
ATOM 2524 C C . VAL A 1 333 ? -10.586 7.352 25.609 1 61.09 333 VAL A C 1
ATOM 2526 O O . VAL A 1 333 ? -9.555 8.023 25.641 1 61.09 333 VAL A O 1
ATOM 2529 N N . LYS A 1 334 ? -11.453 7.203 26.656 1 54.16 334 LYS A N 1
ATOM 2530 C CA . LYS A 1 334 ? -11.016 7.535 28 1 54.16 334 LYS A CA 1
ATOM 2531 C C . LYS A 1 334 ? -9.727 6.805 28.359 1 54.16 334 LYS A C 1
ATOM 2533 O O . LYS A 1 334 ? -9.602 5.602 28.125 1 54.16 334 LYS A O 1
ATOM 2538 N N . GLN A 1 335 ? -8.656 7.473 28.547 1 54.25 335 GLN A N 1
ATOM 2539 C CA . GLN A 1 335 ? -7.371 6.941 28.969 1 54.25 335 GLN A CA 1
ATOM 2540 C C . GLN A 1 335 ? -7.5 6.211 30.312 1 54.25 335 GLN A C 1
ATOM 2542 O O . GLN A 1 335 ? -8.125 6.711 31.234 1 54.25 335 GLN A O 1
ATOM 2547 N N . LYS A 1 336 ? -7.418 4.855 30.375 1 47.03 336 LYS A N 1
ATOM 2548 C CA . LYS A 1 336 ? -7.34 4.191 31.672 1 47.03 336 LYS A CA 1
ATOM 2549 C C . LYS A 1 336 ? -6.242 4.805 32.531 1 47.03 336 LYS A C 1
ATOM 2551 O O . LYS A 1 336 ? -5.102 4.949 32.094 1 47.03 336 LYS A O 1
ATOM 2556 N N . SER A 1 337 ? -6.664 5.586 33.5 1 35.88 337 SER A N 1
ATOM 2557 C CA . SER A 1 337 ? -5.703 6.129 34.469 1 35.88 337 SER A CA 1
ATOM 2558 C C . SER A 1 337 ? -4.75 5.051 34.969 1 35.88 337 SER A C 1
ATOM 2560 O O . SER A 1 337 ? -5.156 3.902 35.156 1 35.88 337 SER A O 1
ATOM 2562 N N . PRO A 1 338 ? -3.469 5.156 34.906 1 36.34 338 PRO A N 1
ATOM 2563 C CA . PRO A 1 338 ? -2.609 4.199 35.594 1 36.34 338 PRO A CA 1
ATOM 2564 C C . PRO A 1 338 ? -3.105 3.887 37 1 36.34 338 PRO A C 1
ATOM 2566 O O . PRO A 1 338 ? -3.688 4.754 37.688 1 36.34 338 PRO A O 1
ATOM 2569 N N . LEU A 1 339 ? -3.35 2.502 37.469 1 35.81 339 LEU A N 1
ATOM 2570 C CA . LEU A 1 339 ? -3.65 2.016 38.812 1 35.81 339 LEU A CA 1
ATOM 2571 C C . LEU A 1 339 ? -2.799 2.734 39.844 1 35.81 339 LEU A C 1
ATOM 2573 O O . LEU A 1 339 ? -1.568 2.721 39.781 1 35.81 339 LEU A O 1
ATOM 2577 N N . GLY A 1 340 ? -3.217 3.684 40.594 1 30.05 340 GLY A N 1
ATOM 2578 C CA . GLY A 1 340 ? -2.764 4.051 41.906 1 30.05 340 GLY A CA 1
ATOM 2579 C C . GLY A 1 340 ? -2.496 2.852 42.812 1 30.05 340 GLY A C 1
ATOM 2580 O O . GLY A 1 340 ? -3.125 1.803 42.656 1 30.05 340 GLY A O 1
ATOM 2581 N N . GLN A 1 341 ? -1.188 2.658 43.5 1 32.19 341 GLN A N 1
ATOM 2582 C CA . GLN A 1 341 ? -0.643 1.867 44.594 1 32.19 341 GLN A CA 1
ATOM 2583 C C . GLN A 1 341 ? -1.649 1.738 45.75 1 32.19 341 GLN A C 1
ATOM 2585 O O . GLN A 1 341 ? -1.943 2.717 46.438 1 32.19 341 GLN A O 1
ATOM 2590 N N . GLU A 1 342 ? -2.674 1.167 45.625 1 25.7 342 GLU A N 1
ATOM 2591 C CA . GLU A 1 342 ? -3.164 0.79 46.969 1 25.7 342 GLU A CA 1
ATOM 2592 C C . GLU A 1 342 ? -2.207 -0.182 47.625 1 25.7 342 GLU A C 1
ATOM 2594 O O . GLU A 1 342 ? -1.823 -1.198 47.062 1 25.7 342 GLU A O 1
ATOM 2599 N N . ILE A 1 343 ? -1.36 0.435 48.625 1 26.73 343 ILE A N 1
ATOM 2600 C CA . ILE A 1 343 ? -0.632 -0.159 49.719 1 26.73 343 ILE A CA 1
ATOM 2601 C C . ILE A 1 343 ? -1.525 -1.166 50.438 1 26.73 343 ILE A C 1
ATOM 2603 O O . ILE A 1 343 ? -2.527 -0.79 51.062 1 26.73 343 ILE A O 1
ATOM 2607 N N . ALA A 1 344 ? -1.534 -2.398 49.938 1 18.42 344 ALA A N 1
ATOM 2608 C CA . ALA A 1 344 ? -1.67 -3.479 50.906 1 18.42 344 ALA A CA 1
ATOM 2609 C C . ALA A 1 344 ? -0.307 -3.916 51.438 1 18.42 344 ALA A C 1
ATOM 2611 O O . ALA A 1 344 ? 0.654 -4.031 50.656 1 18.42 344 ALA A O 1
ATOM 2612 N N . MET B 1 1 ? 20.094 -32.656 -4.148 1 41.62 1 MET B N 1
ATOM 2613 C CA . MET B 1 1 ? 19.25 -31.766 -4.926 1 41.62 1 MET B CA 1
ATOM 2614 C C . MET B 1 1 ? 18.656 -30.688 -4.039 1 41.62 1 MET B C 1
ATOM 2616 O O . MET B 1 1 ? 18.312 -30.938 -2.881 1 41.62 1 MET B O 1
ATOM 2620 N N . ALA B 1 2 ? 18.953 -29.438 -4.238 1 54.38 2 ALA B N 1
ATOM 2621 C CA . ALA B 1 2 ? 18.547 -28.359 -3.334 1 54.38 2 ALA B CA 1
ATOM 2622 C C . ALA B 1 2 ? 17.062 -28.453 -2.994 1 54.38 2 ALA B C 1
ATOM 2624 O O . ALA B 1 2 ? 16.25 -28.906 -3.818 1 54.38 2 ALA B O 1
ATOM 2625 N N . THR B 1 3 ? 16.688 -28.375 -1.783 1 77.19 3 THR B N 1
ATOM 2626 C CA . THR B 1 3 ? 15.32 -28.469 -1.259 1 77.19 3 THR B CA 1
ATOM 2627 C C . THR B 1 3 ? 14.43 -27.406 -1.877 1 77.19 3 THR B C 1
ATOM 2629 O O . THR B 1 3 ? 14.789 -26.219 -1.916 1 77.19 3 THR B O 1
ATOM 2632 N N . LYS B 1 4 ? 13.391 -27.812 -2.598 1 90.69 4 LYS B N 1
ATOM 2633 C CA . LYS B 1 4 ? 12.43 -26.938 -3.244 1 90.69 4 LYS B CA 1
ATOM 2634 C C . LYS B 1 4 ? 11.703 -26.062 -2.221 1 90.69 4 LYS B C 1
ATOM 2636 O O . LYS B 1 4 ? 11.398 -26.516 -1.118 1 90.69 4 LYS B O 1
ATOM 2641 N N . ARG B 1 5 ? 11.586 -24.875 -2.588 1 93.88 5 ARG B N 1
ATOM 2642 C CA . ARG B 1 5 ? 10.805 -23.969 -1.76 1 93.88 5 ARG B CA 1
ATOM 2643 C C . ARG B 1 5 ? 9.312 -24.125 -2.021 1 93.88 5 ARG B C 1
ATOM 2645 O O . ARG B 1 5 ? 8.891 -24.297 -3.168 1 93.88 5 ARG B O 1
ATOM 2652 N N . LEU B 1 6 ? 8.539 -24.109 -0.992 1 95.81 6 LEU B N 1
ATOM 2653 C CA . LEU B 1 6 ? 7.086 -24.266 -1.06 1 95.81 6 LEU B CA 1
ATOM 2654 C C . LEU B 1 6 ? 6.395 -22.922 -0.868 1 95.81 6 LEU B C 1
ATOM 2656 O O . LEU B 1 6 ? 6.719 -22.172 0.061 1 95.81 6 LEU B O 1
ATOM 2660 N N . GLY B 1 7 ? 5.438 -22.641 -1.75 1 97.19 7 GLY B N 1
ATOM 2661 C CA . GLY B 1 7 ? 4.734 -21.359 -1.664 1 97.19 7 GLY B CA 1
ATOM 2662 C C . GLY B 1 7 ? 3.227 -21.516 -1.708 1 97.19 7 GLY B C 1
ATOM 2663 O O . GLY B 1 7 ? 2.711 -22.531 -2.191 1 97.19 7 GLY B O 1
ATOM 2664 N N . PHE B 1 8 ? 2.584 -20.609 -1.144 1 98.31 8 PHE B N 1
ATOM 2665 C CA . PHE B 1 8 ? 1.14 -20.422 -1.226 1 98.31 8 PHE B CA 1
ATOM 2666 C C . PHE B 1 8 ? 0.787 -19.344 -2.254 1 98.31 8 PHE B C 1
ATOM 2668 O O . PHE B 1 8 ? 1.455 -18.312 -2.338 1 98.31 8 PHE B O 1
ATOM 2675 N N . PHE B 1 9 ? -0.212 -19.609 -3.064 1 98.56 9 PHE B N 1
ATOM 2676 C CA . PHE B 1 9 ? -0.66 -18.641 -4.059 1 98.56 9 PHE B CA 1
ATOM 2677 C C . PHE B 1 9 ? -2.162 -18.406 -3.955 1 98.56 9 PHE B C 1
ATOM 2679 O O . PHE B 1 9 ? -2.93 -19.359 -3.783 1 98.56 9 PHE B O 1
ATOM 2686 N N . THR B 1 10 ? -2.584 -17.125 -4.078 1 97.75 10 THR B N 1
ATOM 2687 C CA . THR B 1 10 ? -4.02 -16.859 -4.09 1 97.75 10 THR B CA 1
ATOM 2688 C C . THR B 1 10 ? -4.359 -15.734 -5.059 1 97.75 10 THR B C 1
ATOM 2690 O O . THR B 1 10 ? -3.615 -14.758 -5.164 1 97.75 10 THR B O 1
ATOM 2693 N N . ARG B 1 11 ? -5.445 -15.82 -5.758 1 93.69 11 ARG B N 1
ATOM 2694 C CA . ARG B 1 11 ? -6.004 -14.766 -6.598 1 93.69 11 ARG B CA 1
ATOM 2695 C C . ARG B 1 11 ? -7.145 -14.047 -5.883 1 93.69 11 ARG B C 1
ATOM 2697 O O . ARG B 1 11 ? -7.789 -13.172 -6.461 1 93.69 11 ARG B O 1
ATOM 2704 N N . LEU B 1 12 ? -7.402 -14.453 -4.625 1 93.19 12 LEU B N 1
ATOM 2705 C CA . LEU B 1 12 ? -8.43 -13.859 -3.777 1 93.19 12 LEU B CA 1
ATOM 2706 C C . LEU B 1 12 ? -9.797 -13.938 -4.441 1 93.19 12 LEU B C 1
ATOM 2708 O O . LEU B 1 12 ? -10.414 -12.914 -4.738 1 93.19 12 LEU B O 1
ATOM 2712 N N . LEU B 1 13 ? -10.242 -15.109 -4.633 1 90.31 13 LEU B N 1
ATOM 2713 C CA . LEU B 1 13 ? -11.562 -15.359 -5.18 1 90.31 13 LEU B CA 1
ATOM 2714 C C . LEU B 1 13 ? -12.43 -16.109 -4.176 1 90.31 13 LEU B C 1
ATOM 2716 O O . LEU B 1 13 ? -12.023 -17.141 -3.643 1 90.31 13 LEU B O 1
ATOM 2720 N N . ASP B 1 14 ? -13.562 -15.586 -3.918 1 89.44 14 ASP B N 1
ATOM 2721 C CA . ASP B 1 14 ? -14.578 -16.172 -3.039 1 89.44 14 ASP B CA 1
ATOM 2722 C C . ASP B 1 14 ? -15.922 -15.469 -3.209 1 89.44 14 ASP B C 1
ATOM 2724 O O . ASP B 1 14 ? -15.984 -14.367 -3.77 1 89.44 14 ASP B O 1
ATOM 2728 N N . ASP B 1 15 ? -16.906 -16.203 -2.896 1 89.06 15 ASP B N 1
ATOM 2729 C CA . ASP B 1 15 ? -18.234 -15.617 -2.951 1 89.06 15 ASP B CA 1
ATOM 2730 C C . ASP B 1 15 ? -18.562 -14.891 -1.649 1 89.06 15 ASP B C 1
ATOM 2732 O O . ASP B 1 15 ? -19.5 -15.266 -0.943 1 89.06 15 ASP B O 1
ATOM 2736 N N . VAL B 1 16 ? -17.828 -13.93 -1.312 1 93.31 16 VAL B N 1
ATOM 2737 C CA . VAL B 1 16 ? -17.984 -13.094 -0.126 1 93.31 16 VAL B CA 1
ATOM 2738 C C . VAL B 1 16 ? -17.672 -11.641 -0.473 1 93.31 16 VAL B C 1
ATOM 2740 O O . VAL B 1 16 ? -17.266 -11.336 -1.599 1 93.31 16 VAL B O 1
ATOM 2743 N N . SER B 1 17 ? -17.922 -10.758 0.445 1 95 17 SER B N 1
ATOM 2744 C CA . SER B 1 17 ? -17.594 -9.352 0.233 1 95 17 SER B CA 1
ATOM 2745 C C . SER B 1 17 ? -16.094 -9.148 0.071 1 95 17 SER B C 1
ATOM 2747 O O . SER B 1 17 ? -15.297 -9.977 0.527 1 95 17 SER B O 1
ATOM 2749 N N . ALA B 1 18 ? -15.719 -8.109 -0.571 1 96.31 18 ALA B N 1
ATOM 2750 C CA . ALA B 1 18 ? -14.305 -7.801 -0.757 1 96.31 18 ALA B CA 1
ATOM 2751 C C . ALA B 1 18 ? -13.578 -7.715 0.584 1 96.31 18 ALA B C 1
ATOM 2753 O O . ALA B 1 18 ? -12.453 -8.195 0.718 1 96.31 18 ALA B O 1
ATOM 2754 N N . GLN B 1 19 ? -14.195 -7.09 1.526 1 96.44 19 GLN B N 1
ATOM 2755 C CA . GLN B 1 19 ? -13.586 -6.977 2.848 1 96.44 19 GLN B CA 1
ATOM 2756 C C . GLN B 1 19 ? -13.312 -8.352 3.445 1 96.44 19 GLN B C 1
ATOM 2758 O O . GLN B 1 19 ? -12.227 -8.602 3.975 1 96.44 19 GLN B O 1
ATOM 2763 N N . GLN B 1 20 ? -14.312 -9.211 3.426 1 96.88 20 GLN B N 1
ATOM 2764 C CA . GLN B 1 20 ? -14.148 -10.57 3.93 1 96.88 20 GLN B CA 1
ATOM 2765 C C . GLN B 1 20 ? -13.086 -11.32 3.133 1 96.88 20 GLN B C 1
ATOM 2767 O O . GLN B 1 20 ? -12.32 -12.109 3.697 1 96.88 20 GLN B O 1
ATOM 2772 N N . LEU B 1 21 ? -13.125 -11.062 1.869 1 97.12 21 LEU B N 1
ATOM 2773 C CA . LEU B 1 21 ? -12.156 -11.695 0.981 1 97.12 21 LEU B CA 1
ATOM 2774 C C . LEU B 1 21 ? -10.734 -11.391 1.432 1 97.12 21 LEU B C 1
ATOM 2776 O O . LEU B 1 21 ? -9.891 -12.289 1.496 1 97.12 21 LEU B O 1
ATOM 2780 N N . TYR B 1 22 ? -10.398 -10.148 1.723 1 98.38 22 TYR B N 1
ATOM 2781 C CA . TYR B 1 22 ? -9.07 -9.742 2.16 1 98.38 22 TYR B CA 1
ATOM 2782 C C . TYR B 1 22 ? -8.734 -10.344 3.52 1 98.38 22 TYR B C 1
ATOM 2784 O O . TYR B 1 22 ? -7.594 -10.742 3.762 1 98.38 22 TYR B O 1
ATOM 2792 N N . ARG B 1 23 ? -9.711 -10.406 4.395 1 97.94 23 ARG B N 1
ATOM 2793 C CA . ARG B 1 23 ? -9.508 -11.039 5.691 1 97.94 23 ARG B CA 1
ATOM 2794 C C . ARG B 1 23 ? -9.148 -12.516 5.535 1 97.94 23 ARG B C 1
ATOM 2796 O O . ARG B 1 23 ? -8.195 -13 6.141 1 97.94 23 ARG B O 1
ATOM 2803 N N . LEU B 1 24 ? -9.93 -13.234 4.719 1 98.12 24 LEU B N 1
ATOM 2804 C CA . LEU B 1 24 ? -9.711 -14.664 4.52 1 98.12 24 LEU B CA 1
ATOM 2805 C C . LEU B 1 24 ? -8.352 -14.922 3.883 1 98.12 24 LEU B C 1
ATOM 2807 O O . LEU B 1 24 ? -7.625 -15.82 4.309 1 98.12 24 LEU B O 1
ATOM 2811 N N . ALA B 1 25 ? -7.992 -14.125 2.887 1 98.56 25 ALA B N 1
ATOM 2812 C CA . ALA B 1 25 ? -6.695 -14.281 2.238 1 98.56 25 ALA B CA 1
ATOM 2813 C C . ALA B 1 25 ? -5.555 -14.055 3.23 1 98.56 25 ALA B C 1
ATOM 2815 O O . ALA B 1 25 ? -4.555 -14.773 3.211 1 98.56 25 ALA B O 1
ATOM 2816 N N . THR B 1 26 ? -5.715 -13.039 4.066 1 98.75 26 THR B N 1
ATOM 2817 C CA . THR B 1 26 ? -4.711 -12.773 5.094 1 98.75 26 THR B CA 1
ATOM 2818 C C . THR B 1 26 ? -4.562 -13.977 6.027 1 98.75 26 THR B C 1
ATOM 2820 O O . THR B 1 26 ? -3.447 -14.398 6.324 1 98.75 26 THR B O 1
ATOM 2823 N N . GLU B 1 27 ? -5.668 -14.547 6.461 1 98.62 27 GLU B N 1
ATOM 2824 C CA . GLU B 1 27 ? -5.656 -15.719 7.34 1 98.62 27 GLU B CA 1
ATOM 2825 C C . GLU B 1 27 ? -4.965 -16.906 6.672 1 98.62 27 GLU B C 1
ATOM 2827 O O . GLU B 1 27 ? -4.223 -17.641 7.324 1 98.62 27 GLU B O 1
ATOM 2832 N N . GLN B 1 28 ? -5.207 -17.078 5.395 1 98.81 28 GLN B N 1
ATOM 2833 C CA . GLN B 1 28 ? -4.578 -18.156 4.652 1 98.81 28 GLN B CA 1
ATOM 2834 C C . GLN B 1 28 ? -3.064 -17.984 4.594 1 98.81 28 GLN B C 1
ATOM 2836 O O . GLN B 1 28 ? -2.314 -18.953 4.777 1 98.81 28 GLN B O 1
ATOM 2841 N N . ILE B 1 29 ? -2.59 -16.797 4.395 1 98.88 29 ILE B N 1
ATOM 2842 C CA . ILE B 1 29 ? -1.157 -16.531 4.312 1 98.88 29 ILE B CA 1
ATOM 2843 C C . ILE B 1 29 ? -0.519 -16.719 5.688 1 98.88 29 ILE B C 1
ATOM 2845 O O . ILE B 1 29 ? 0.563 -17.297 5.801 1 98.88 29 ILE B O 1
ATOM 2849 N N . VAL B 1 30 ? -1.188 -16.219 6.734 1 98.75 30 VAL B N 1
ATOM 2850 C CA . VAL B 1 30 ? -0.694 -16.422 8.094 1 98.75 30 VAL B CA 1
ATOM 2851 C C . VAL B 1 30 ? -0.59 -17.906 8.398 1 98.75 30 VAL B C 1
ATOM 2853 O O . VAL B 1 30 ? 0.408 -18.359 8.953 1 98.75 30 VAL B O 1
ATOM 2856 N N . LYS B 1 31 ? -1.654 -18.688 7.996 1 98.5 31 LYS B N 1
ATOM 2857 C CA . LYS B 1 31 ? -1.644 -20.125 8.18 1 98.5 31 LYS B CA 1
ATOM 2858 C C . LYS B 1 31 ? -0.489 -20.781 7.422 1 98.5 31 LYS B C 1
ATOM 2860 O O . LYS B 1 31 ? 0.183 -21.672 7.945 1 98.5 31 LYS B O 1
ATOM 2865 N N . ALA B 1 32 ? -0.273 -20.344 6.215 1 98.19 32 ALA B N 1
ATOM 2866 C CA . ALA B 1 32 ? 0.835 -20.859 5.418 1 98.19 32 ALA B CA 1
ATOM 2867 C C . ALA B 1 32 ? 2.17 -20.641 6.121 1 98.19 32 ALA B C 1
ATOM 2869 O O . ALA B 1 32 ? 3.012 -21.531 6.172 1 98.19 32 ALA B O 1
ATOM 2870 N N . GLU B 1 33 ? 2.344 -19.438 6.668 1 97.88 33 GLU B N 1
ATOM 2871 C CA . GLU B 1 33 ? 3.576 -19.172 7.402 1 97.88 33 GLU B CA 1
ATOM 2872 C C . GLU B 1 33 ? 3.727 -20.125 8.586 1 97.88 33 GLU B C 1
ATOM 2874 O O . GLU B 1 33 ? 4.805 -20.672 8.82 1 97.88 33 GLU B O 1
ATOM 2879 N N . GLN B 1 34 ? 2.662 -20.281 9.336 1 97.19 34 GLN B N 1
ATOM 2880 C CA . GLN B 1 34 ? 2.68 -21.156 10.508 1 97.19 34 GLN B CA 1
ATOM 2881 C C . GLN B 1 34 ? 3.059 -22.578 10.125 1 97.19 34 GLN B C 1
ATOM 2883 O O . GLN B 1 34 ? 3.701 -23.297 10.906 1 97.19 34 GLN B O 1
ATOM 2888 N N . LEU B 1 35 ? 2.662 -22.969 8.922 1 96.38 35 LEU B N 1
ATOM 2889 C CA . LEU B 1 35 ? 2.879 -24.344 8.461 1 96.38 35 LEU B CA 1
ATOM 2890 C C . LEU B 1 35 ? 4.254 -24.484 7.816 1 96.38 35 LEU B C 1
ATOM 2892 O O . LEU B 1 35 ? 4.613 -25.562 7.348 1 96.38 35 LEU B O 1
ATOM 2896 N N . GLY B 1 36 ? 4.965 -23.359 7.719 1 95.44 36 GLY B N 1
ATOM 2897 C CA . GLY B 1 36 ? 6.348 -23.438 7.285 1 95.44 36 GLY B CA 1
ATOM 2898 C C . GLY B 1 36 ? 6.523 -23.172 5.801 1 95.44 36 GLY B C 1
ATOM 2899 O O . GLY B 1 36 ? 7.594 -23.422 5.242 1 95.44 36 GLY B O 1
ATOM 2900 N N . PHE B 1 37 ? 5.523 -22.688 5.121 1 97.06 37 PHE B N 1
ATOM 2901 C CA . PHE B 1 37 ? 5.691 -22.297 3.727 1 97.06 37 PHE B CA 1
ATOM 2902 C C . PHE B 1 37 ? 6.754 -21.219 3.592 1 97.06 37 PHE B C 1
ATOM 2904 O O . PHE B 1 37 ? 6.914 -20.375 4.48 1 97.06 37 PHE B O 1
ATOM 2911 N N . ASP B 1 38 ? 7.441 -21.172 2.488 1 96.69 38 ASP B N 1
ATOM 2912 C CA . ASP B 1 38 ? 8.555 -20.266 2.266 1 96.69 38 ASP B CA 1
ATOM 2913 C C . ASP B 1 38 ? 8.078 -18.938 1.693 1 96.69 38 ASP B C 1
ATOM 2915 O O . ASP B 1 38 ? 8.711 -17.906 1.9 1 96.69 38 ASP B O 1
ATOM 2919 N N . SER B 1 39 ? 6.969 -18.984 0.962 1 97.62 39 SER B N 1
ATOM 2920 C CA . SER B 1 39 ? 6.543 -17.781 0.27 1 97.62 39 SER B CA 1
ATOM 2921 C C . SER B 1 39 ? 5.027 -17.75 0.085 1 97.62 39 SER B C 1
ATOM 2923 O O . SER B 1 39 ? 4.371 -18.797 0.156 1 97.62 39 SER B O 1
ATOM 2925 N N . ALA B 1 40 ? 4.469 -16.609 -0.023 1 98.81 40 ALA B N 1
ATOM 2926 C CA . ALA B 1 40 ? 3.08 -16.344 -0.393 1 98.81 40 ALA B CA 1
ATOM 2927 C C . ALA B 1 40 ? 3 -15.352 -1.543 1 98.81 40 ALA B C 1
ATOM 2929 O O . ALA B 1 40 ? 3.693 -14.328 -1.537 1 98.81 40 ALA B O 1
ATOM 2930 N N . TRP B 1 41 ? 2.195 -15.672 -2.537 1 98.88 41 TRP B N 1
ATOM 2931 C CA . TRP B 1 41 ? 2.074 -14.875 -3.754 1 98.88 41 TRP B CA 1
ATOM 2932 C C . TRP B 1 41 ? 0.625 -14.469 -3.996 1 98.88 41 TRP B C 1
ATOM 2934 O O . TRP B 1 41 ? -0.293 -15.266 -3.787 1 98.88 41 TRP B O 1
ATOM 2944 N N . VAL B 1 42 ? 0.415 -13.203 -4.426 1 98.69 42 VAL B N 1
ATOM 2945 C CA . VAL B 1 42 ? -0.94 -12.734 -4.695 1 98.69 42 VAL B CA 1
ATOM 2946 C C . VAL B 1 42 ? -1.027 -12.203 -6.125 1 98.69 42 VAL B C 1
ATOM 2948 O O . VAL B 1 42 ? -0.092 -11.562 -6.617 1 98.69 42 VAL B O 1
ATOM 2951 N N . ALA B 1 43 ? -2.123 -12.453 -6.766 1 97.31 43 ALA B N 1
ATOM 2952 C CA . ALA B 1 43 ? -2.379 -11.977 -8.125 1 97.31 43 ALA B CA 1
ATOM 2953 C C . ALA B 1 43 ? -3.004 -10.586 -8.102 1 97.31 43 ALA B C 1
ATOM 2955 O O . ALA B 1 43 ? -3.566 -10.164 -7.094 1 97.31 43 ALA B O 1
ATOM 2956 N N . GLN B 1 44 ? -2.854 -9.914 -9.18 1 97.56 44 GLN B N 1
ATOM 2957 C CA . GLN B 1 44 ? -3.5 -8.625 -9.398 1 97.56 44 GLN B CA 1
ATOM 2958 C C . GLN B 1 44 ? -4.555 -8.719 -10.5 1 97.56 44 GLN B C 1
ATOM 2960 O O . GLN B 1 44 ? -4.27 -9.195 -11.602 1 97.56 44 GLN B O 1
ATOM 2965 N N . HIS B 1 45 ? -5.719 -8.328 -10.203 1 95.69 45 HIS B N 1
ATOM 2966 C CA . HIS B 1 45 ? -6.793 -8.211 -11.188 1 95.69 45 HIS B CA 1
ATOM 2967 C C . HIS B 1 45 ? -7.551 -6.898 -11.008 1 95.69 45 HIS B C 1
ATOM 2969 O O . HIS B 1 45 ? -7.891 -6.52 -9.883 1 95.69 45 HIS B O 1
ATOM 2975 N N . HIS B 1 46 ? -7.77 -6.23 -12.117 1 95.62 46 HIS B N 1
ATOM 2976 C CA . HIS B 1 46 ? -8.492 -4.961 -12.117 1 95.62 46 HIS B CA 1
ATOM 2977 C C . HIS B 1 46 ? -9.945 -5.156 -12.531 1 95.62 46 HIS B C 1
ATOM 2979 O O . HIS B 1 46 ? -10.242 -5.957 -13.422 1 95.62 46 HIS B O 1
ATOM 2985 N N . PHE B 1 47 ? -10.914 -4.48 -11.859 1 93.81 47 PHE B N 1
ATOM 2986 C CA . PHE B 1 47 ? -12.258 -4.113 -12.273 1 93.81 47 PHE B CA 1
ATOM 2987 C C . PHE B 1 47 ? -13.219 -5.289 -12.102 1 93.81 47 PHE B C 1
ATOM 2989 O O . PHE B 1 47 ? -14.344 -5.109 -11.641 1 93.81 47 PHE B O 1
ATOM 2996 N N . HIS B 1 48 ? -12.719 -6.582 -12.406 1 87.19 48 HIS B N 1
ATOM 2997 C CA . HIS B 1 48 ? -13.656 -7.691 -12.5 1 87.19 48 HIS B CA 1
ATOM 2998 C C . HIS B 1 48 ? -13.531 -8.633 -11.305 1 87.19 48 HIS B C 1
ATOM 3000 O O . HIS B 1 48 ? -12.617 -9.461 -11.258 1 87.19 48 HIS B O 1
ATOM 3006 N N . ALA B 1 49 ? -14.555 -8.688 -10.555 1 85.69 49 ALA B N 1
ATOM 3007 C CA . ALA B 1 49 ? -14.531 -9.414 -9.289 1 85.69 49 ALA B CA 1
ATOM 3008 C C . ALA B 1 49 ? -14.422 -10.914 -9.523 1 85.69 49 ALA B C 1
ATOM 3010 O O . ALA B 1 49 ? -13.867 -11.641 -8.695 1 85.69 49 ALA B O 1
ATOM 3011 N N . ASP B 1 50 ? -14.875 -11.344 -10.641 1 84.44 50 ASP B N 1
ATOM 3012 C CA . ASP B 1 50 ? -14.914 -12.781 -10.914 1 84.44 50 ASP B CA 1
ATOM 3013 C C . ASP B 1 50 ? -13.562 -13.281 -11.414 1 84.44 50 ASP B C 1
ATOM 3015 O O . ASP B 1 50 ? -13.328 -14.492 -11.477 1 84.44 50 ASP B O 1
ATOM 3019 N N . GLU B 1 51 ? -12.688 -12.398 -11.727 1 82.31 51 GLU B N 1
ATOM 3020 C CA . GLU B 1 51 ? -11.367 -12.789 -12.219 1 82.31 51 GLU B CA 1
ATOM 3021 C C . GLU B 1 51 ? -10.344 -12.805 -11.094 1 82.31 51 GLU B C 1
ATOM 3023 O O . GLU B 1 51 ? -9.328 -13.508 -11.18 1 82.31 51 GLU B O 1
ATOM 3028 N N . GLY B 1 52 ? -10.617 -11.992 -10.148 1 86.5 52 GLY B N 1
ATOM 3029 C CA . GLY B 1 52 ? -9.734 -11.797 -9.008 1 86.5 52 GLY B CA 1
ATOM 3030 C C . GLY B 1 52 ? -10.125 -10.609 -8.148 1 86.5 52 GLY B C 1
ATOM 3031 O O . GLY B 1 52 ? -10.609 -9.594 -8.656 1 86.5 52 GLY B O 1
ATOM 3032 N N . GLY B 1 53 ? -9.844 -10.719 -6.996 1 88.75 53 GLY B N 1
ATOM 3033 C CA . GLY B 1 53 ? -10.461 -9.805 -6.051 1 88.75 53 GLY B CA 1
ATOM 3034 C C . GLY B 1 53 ? -9.531 -8.688 -5.609 1 88.75 53 GLY B C 1
ATOM 3035 O O . GLY B 1 53 ? -9.875 -7.898 -4.727 1 88.75 53 GLY B O 1
ATOM 3036 N N . LEU B 1 54 ? -8.305 -8.602 -6.266 1 97.56 54 LEU B N 1
ATOM 3037 C CA . LEU B 1 54 ? -7.336 -7.688 -5.676 1 97.56 54 LEU B CA 1
ATOM 3038 C C . LEU B 1 54 ? -6.648 -6.859 -6.758 1 97.56 54 LEU B C 1
ATOM 3040 O O . LEU B 1 54 ? -5.773 -7.363 -7.465 1 97.56 54 LEU B O 1
ATOM 3044 N N . PRO B 1 55 ? -6.953 -5.578 -6.832 1 97.94 55 PRO B N 1
ATOM 3045 C CA . PRO B 1 55 ? -6.273 -4.715 -7.801 1 97.94 55 PRO B CA 1
ATOM 3046 C C . PRO B 1 55 ? -4.988 -4.105 -7.25 1 97.94 55 PRO B C 1
ATOM 3048 O O . PRO B 1 55 ? -4.164 -3.598 -8.016 1 97.94 55 PRO B O 1
ATOM 3051 N N . SER B 1 56 ? -4.801 -4.133 -5.91 1 98.62 56 SER B N 1
ATOM 3052 C CA . SER B 1 56 ? -3.688 -3.434 -5.281 1 98.62 56 SER B CA 1
ATOM 3053 C C . SER B 1 56 ? -2.863 -4.375 -4.41 1 98.62 56 SER B C 1
ATOM 3055 O O . SER B 1 56 ? -2.834 -4.23 -3.186 1 98.62 56 SER B O 1
ATOM 3057 N N . PRO B 1 57 ? -2.09 -5.211 -5.016 1 98.81 57 PRO B N 1
ATOM 3058 C CA . PRO B 1 57 ? -1.36 -6.23 -4.258 1 98.81 57 PRO B CA 1
ATOM 3059 C C . PRO B 1 57 ? -0.367 -5.633 -3.266 1 98.81 57 PRO B C 1
ATOM 3061 O O . PRO B 1 57 ? -0.176 -6.176 -2.176 1 98.81 57 PRO B O 1
ATOM 3064 N N . LEU B 1 58 ? 0.293 -4.496 -3.584 1 98.94 58 LEU B N 1
ATO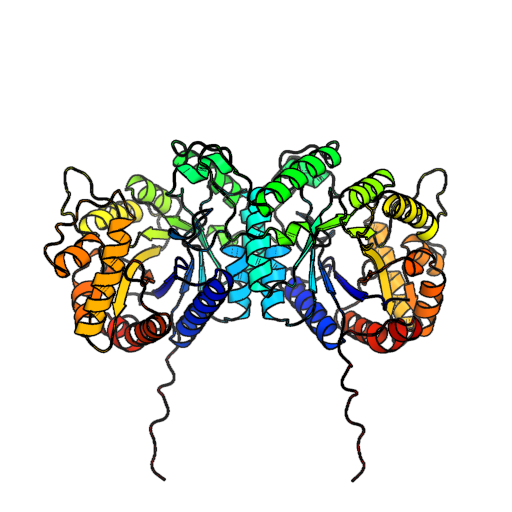M 3065 C CA . LEU B 1 58 ? 1.326 -3.955 -2.707 1 98.94 58 LEU B CA 1
ATOM 3066 C C . LEU B 1 58 ? 0.709 -3.35 -1.451 1 98.94 58 LEU B C 1
ATOM 3068 O O . LEU B 1 58 ? 1.29 -3.434 -0.366 1 98.94 58 LEU B O 1
ATOM 3072 N N . VAL B 1 59 ? -0.454 -2.717 -1.575 1 98.94 59 VAL B N 1
ATOM 3073 C CA . VAL B 1 59 ? -1.188 -2.225 -0.414 1 98.94 59 VAL B CA 1
ATOM 3074 C C . VAL B 1 59 ? -1.601 -3.396 0.472 1 98.94 59 VAL B C 1
ATOM 3076 O O . VAL B 1 59 ? -1.372 -3.377 1.684 1 98.94 59 VAL B O 1
ATOM 3079 N N . PHE B 1 60 ? -2.158 -4.484 -0.114 1 98.94 60 PHE B N 1
ATOM 3080 C CA . PHE B 1 60 ? -2.59 -5.668 0.616 1 98.94 60 PHE B CA 1
ATOM 3081 C C . PHE B 1 60 ? -1.408 -6.344 1.304 1 98.94 60 PHE B C 1
ATOM 3083 O O . PHE B 1 60 ? -1.487 -6.695 2.482 1 98.94 60 PHE B O 1
ATOM 3090 N N . LEU B 1 61 ? -0.298 -6.508 0.571 1 98.94 61 LEU B N 1
ATOM 3091 C CA . LEU B 1 61 ? 0.868 -7.199 1.105 1 98.94 61 LEU B CA 1
ATOM 3092 C C . LEU B 1 61 ? 1.503 -6.402 2.24 1 98.94 61 LEU B C 1
ATOM 3094 O O . LEU B 1 61 ? 2.158 -6.973 3.115 1 98.94 61 LEU B O 1
ATOM 3098 N N . ALA B 1 62 ? 1.331 -5.051 2.236 1 98.94 62 ALA B N 1
ATOM 3099 C CA . ALA B 1 62 ? 1.837 -4.262 3.355 1 98.94 62 ALA B CA 1
ATOM 3100 C C . ALA B 1 62 ? 1.131 -4.641 4.656 1 98.94 62 ALA B C 1
ATOM 3102 O O . ALA B 1 62 ? 1.771 -4.766 5.703 1 98.94 62 ALA B O 1
ATOM 3103 N N . LEU B 1 63 ? -0.178 -4.809 4.602 1 98.88 63 LEU B N 1
ATOM 3104 C CA . LEU B 1 63 ? -0.9 -5.281 5.777 1 98.88 63 LEU B CA 1
ATOM 3105 C C . LEU B 1 63 ? -0.43 -6.672 6.18 1 98.88 63 LEU B C 1
ATOM 3107 O O . LEU B 1 63 ? -0.208 -6.938 7.363 1 98.88 63 LEU B O 1
ATOM 3111 N N . VAL B 1 64 ? -0.259 -7.574 5.191 1 98.88 64 VAL B N 1
ATOM 3112 C CA . VAL B 1 64 ? 0.168 -8.945 5.449 1 98.88 64 VAL B CA 1
ATOM 3113 C C . VAL B 1 64 ? 1.557 -8.945 6.082 1 98.88 64 VAL B C 1
ATOM 3115 O O . VAL B 1 64 ? 1.854 -9.781 6.941 1 98.88 64 VAL B O 1
ATOM 3118 N N . ALA B 1 65 ? 2.398 -8.016 5.633 1 98.88 65 ALA B N 1
ATOM 3119 C CA . ALA B 1 65 ? 3.742 -7.898 6.191 1 98.88 65 ALA B CA 1
ATOM 3120 C C . ALA B 1 65 ? 3.691 -7.672 7.703 1 98.88 65 ALA B C 1
ATOM 3122 O O . ALA B 1 65 ? 4.535 -8.18 8.438 1 98.88 65 ALA B O 1
ATOM 3123 N N . ALA B 1 66 ? 2.715 -6.918 8.164 1 98.62 66 ALA B N 1
ATOM 3124 C CA . ALA B 1 66 ? 2.559 -6.637 9.586 1 98.62 66 ALA B CA 1
ATOM 3125 C C . ALA B 1 66 ? 2.029 -7.855 10.336 1 98.62 66 ALA B C 1
ATOM 3127 O O . ALA B 1 66 ? 2.152 -7.945 11.562 1 98.62 66 ALA B O 1
ATOM 3128 N N . ARG B 1 67 ? 1.455 -8.812 9.609 1 98.56 67 ARG B N 1
ATOM 3129 C CA . ARG B 1 67 ? 0.803 -9.969 10.227 1 98.56 67 ARG B CA 1
ATOM 3130 C C . ARG B 1 67 ? 1.67 -11.211 10.117 1 98.56 67 ARG B C 1
ATOM 3132 O O . ARG B 1 67 ? 1.27 -12.297 10.547 1 98.56 67 ARG B O 1
ATOM 3139 N N . THR B 1 68 ? 2.793 -11.109 9.43 1 98.56 68 THR B N 1
ATOM 3140 C CA . THR B 1 68 ? 3.727 -12.211 9.25 1 98.56 68 THR B CA 1
ATOM 3141 C C . THR B 1 68 ? 5.148 -11.789 9.609 1 98.56 68 THR B C 1
ATOM 3143 O O . THR B 1 68 ? 5.41 -10.602 9.812 1 98.56 68 THR B O 1
ATOM 3146 N N . GLN B 1 69 ? 6.086 -12.75 9.664 1 97.31 69 GLN B N 1
ATOM 3147 C CA . GLN B 1 69 ? 7.43 -12.43 10.125 1 97.31 69 GLN B CA 1
ATOM 3148 C C . GLN B 1 69 ? 8.492 -13.023 9.203 1 97.31 69 GLN B C 1
ATOM 3150 O O . GLN B 1 69 ? 9.578 -12.461 9.055 1 97.31 69 GLN B O 1
ATOM 3155 N N . ARG B 1 70 ? 8.18 -14.133 8.57 1 96.75 70 ARG B N 1
ATOM 3156 C CA . ARG B 1 70 ? 9.25 -14.891 7.926 1 96.75 70 ARG B CA 1
ATOM 3157 C C . ARG B 1 70 ? 8.93 -15.141 6.457 1 96.75 70 ARG B C 1
ATOM 3159 O O . ARG B 1 70 ? 9.828 -15.086 5.605 1 96.75 70 ARG B O 1
ATOM 3166 N N . ILE B 1 71 ? 7.664 -15.469 6.145 1 98.12 71 ILE B N 1
ATOM 3167 C CA . ILE B 1 71 ? 7.262 -15.906 4.812 1 98.12 71 ILE B CA 1
ATOM 3168 C C . ILE B 1 71 ? 7.566 -14.812 3.795 1 98.12 71 ILE B C 1
ATOM 3170 O O . ILE B 1 71 ? 7.336 -13.633 4.059 1 98.12 71 ILE B O 1
ATOM 3174 N N . GLN B 1 72 ? 8.203 -15.117 2.73 1 98.38 72 GLN B N 1
ATOM 3175 C CA . GLN B 1 72 ? 8.406 -14.156 1.651 1 98.38 72 GLN B CA 1
ATOM 3176 C C . GLN B 1 72 ? 7.082 -13.734 1.032 1 98.38 72 GLN B C 1
ATOM 3178 O O . GLN B 1 72 ? 6.156 -14.539 0.924 1 98.38 72 GLN B O 1
ATOM 3183 N N . LEU B 1 73 ? 7.004 -12.516 0.691 1 98.88 73 LEU B N 1
ATOM 3184 C CA . LEU B 1 73 ? 5.785 -11.938 0.126 1 98.88 73 LEU B CA 1
ATOM 3185 C C . LEU B 1 73 ? 6 -11.547 -1.332 1 98.88 73 LEU B C 1
ATOM 3187 O O . LEU B 1 73 ? 6.855 -10.711 -1.636 1 98.88 73 LEU B O 1
ATOM 3191 N N . GLY B 1 74 ? 5.203 -12.141 -2.229 1 98.88 74 GLY B N 1
ATOM 3192 C CA . GLY B 1 74 ? 5.453 -11.93 -3.645 1 98.88 74 GLY B CA 1
ATOM 3193 C C . GLY B 1 74 ? 4.223 -11.484 -4.41 1 98.88 74 GLY B C 1
ATOM 3194 O O . GLY B 1 74 ? 3.094 -11.781 -4.008 1 98.88 74 GLY B O 1
ATOM 3195 N N . THR B 1 75 ? 4.461 -10.719 -5.465 1 98.88 75 THR B N 1
ATOM 3196 C CA . THR B 1 75 ? 3.416 -10.422 -6.438 1 98.88 75 THR B CA 1
ATOM 3197 C C . THR B 1 75 ? 3.451 -11.422 -7.59 1 98.88 75 THR B C 1
ATOM 3199 O O . THR B 1 75 ? 4.492 -11.617 -8.219 1 98.88 75 THR B O 1
ATOM 3202 N N . GLY B 1 76 ? 2.385 -12.148 -7.855 1 98.19 76 GLY B N 1
ATOM 3203 C CA . GLY B 1 76 ? 2.271 -13.102 -8.945 1 98.19 76 GLY B CA 1
ATOM 3204 C C . GLY B 1 76 ? 1.137 -12.789 -9.898 1 98.19 76 GLY B C 1
ATOM 3205 O O . GLY B 1 76 ? 0.207 -13.578 -10.055 1 98.19 76 GLY B O 1
ATOM 3206 N N . VAL B 1 77 ? 1.116 -11.586 -10.352 1 97.94 77 VAL B N 1
ATOM 3207 C CA . VAL B 1 77 ? 2.148 -10.617 -10.703 1 97.94 77 VAL B CA 1
ATOM 3208 C C . VAL B 1 77 ? 1.572 -9.203 -10.633 1 97.94 77 VAL B C 1
ATOM 3210 O O . VAL B 1 77 ? 0.353 -9.023 -10.602 1 97.94 77 VAL B O 1
ATOM 3213 N N . ILE B 1 78 ? 2.414 -8.211 -10.562 1 98.62 78 ILE B N 1
ATOM 3214 C CA . ILE B 1 78 ? 2.043 -6.855 -10.961 1 98.62 78 ILE B CA 1
ATOM 3215 C C . ILE B 1 78 ? 1.865 -6.793 -12.477 1 98.62 78 ILE B C 1
ATOM 3217 O O . ILE B 1 78 ? 2.783 -7.125 -13.227 1 98.62 78 ILE B O 1
ATOM 3221 N N . THR B 1 79 ? 0.665 -6.438 -12.93 1 97.94 79 THR B N 1
ATOM 3222 C CA . THR B 1 79 ? 0.452 -6.176 -14.352 1 97.94 79 THR B CA 1
ATOM 3223 C C . THR B 1 79 ? 1.049 -4.828 -14.742 1 97.94 79 THR B C 1
ATOM 3225 O O . THR B 1 79 ? 0.328 -3.832 -14.859 1 97.94 79 THR B O 1
ATOM 3228 N N . LEU B 1 80 ? 2.25 -4.832 -15.078 1 98.19 80 LEU B N 1
ATOM 3229 C CA . LEU B 1 80 ? 3.072 -3.627 -15.125 1 98.19 80 LEU B CA 1
ATOM 3230 C C . LEU B 1 80 ? 2.533 -2.646 -16.156 1 98.19 80 LEU B C 1
ATOM 3232 O O . LEU B 1 80 ? 2.529 -1.435 -15.938 1 98.19 80 LEU B O 1
ATOM 3236 N N . PRO B 1 81 ? 1.985 -3.113 -17.328 1 97.88 81 PRO B N 1
ATOM 3237 C CA . PRO B 1 81 ? 1.455 -2.18 -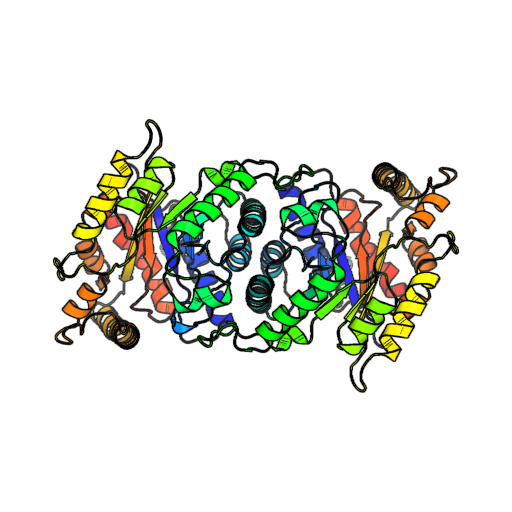18.328 1 97.88 81 PRO B CA 1
ATOM 3238 C C . PRO B 1 81 ? 0.279 -1.359 -17.797 1 97.88 81 PRO B C 1
ATOM 3240 O O . PRO B 1 81 ? -0.111 -0.365 -18.422 1 97.88 81 PRO B O 1
ATOM 3243 N N . MET B 1 82 ? -0.282 -1.742 -16.703 1 96.94 82 MET B N 1
ATOM 3244 C CA . MET B 1 82 ? -1.425 -1.04 -16.125 1 96.94 82 MET B CA 1
ATOM 3245 C C . MET B 1 82 ? -1.007 -0.238 -14.898 1 96.94 82 MET B C 1
ATOM 3247 O O . MET B 1 82 ? -1.846 0.118 -14.062 1 96.94 82 MET B O 1
ATOM 3251 N N . GLU B 1 83 ? 0.253 -0.024 -14.797 1 97.75 83 GLU B N 1
ATOM 3252 C CA . GLU B 1 83 ? 0.839 0.713 -13.68 1 97.75 83 GLU B CA 1
ATOM 3253 C C . GLU B 1 83 ? 1.638 1.916 -14.172 1 97.75 83 GLU B C 1
ATOM 3255 O O . GLU B 1 83 ? 1.754 2.139 -15.383 1 97.75 83 GLU B O 1
ATOM 3260 N N . GLU B 1 84 ? 2.037 2.779 -13.219 1 96.75 84 GLU B N 1
ATOM 3261 C CA . GLU B 1 84 ? 3.104 3.758 -13.414 1 96.75 84 GLU B CA 1
ATOM 3262 C C . GLU B 1 84 ? 4.422 3.258 -12.836 1 96.75 84 GLU B C 1
ATOM 3264 O O . GLU B 1 84 ? 4.574 3.154 -11.617 1 96.75 84 GLU B O 1
ATOM 3269 N N . PRO B 1 85 ? 5.387 2.938 -13.719 1 97.5 85 PRO B N 1
ATOM 3270 C CA . PRO B 1 85 ? 6.59 2.221 -13.281 1 97.5 85 PRO B CA 1
ATOM 3271 C C . PRO B 1 85 ? 7.312 2.926 -12.141 1 97.5 85 PRO B C 1
ATOM 3273 O O . PRO B 1 85 ? 7.824 2.268 -11.234 1 97.5 85 PRO B O 1
ATOM 3276 N N . LEU B 1 86 ? 7.414 4.25 -12.203 1 97.69 86 LEU B N 1
ATOM 3277 C CA . LEU B 1 86 ? 8.102 4.973 -11.133 1 97.69 86 LEU B CA 1
ATOM 3278 C C . LEU B 1 86 ? 7.359 4.816 -9.812 1 97.69 86 LEU B C 1
ATOM 3280 O O . LEU B 1 86 ? 7.98 4.648 -8.758 1 97.69 86 LEU B O 1
ATOM 3284 N N . ARG B 1 87 ? 6.086 4.852 -9.812 1 98.44 87 ARG B N 1
ATOM 3285 C CA . ARG B 1 87 ? 5.297 4.637 -8.602 1 98.44 87 ARG B CA 1
ATOM 3286 C C . ARG B 1 87 ? 5.449 3.207 -8.094 1 98.44 87 ARG B C 1
ATOM 3288 O O . ARG B 1 87 ? 5.516 2.975 -6.887 1 98.44 87 ARG B O 1
ATOM 3295 N N . VAL B 1 88 ? 5.5 2.258 -9.031 1 98.81 88 VAL B N 1
ATOM 3296 C CA . VAL B 1 88 ? 5.746 0.877 -8.633 1 98.81 88 VAL B CA 1
ATOM 3297 C C . VAL B 1 88 ? 7.098 0.776 -7.93 1 98.81 88 VAL B C 1
ATOM 3299 O O . VAL B 1 88 ? 7.227 0.084 -6.918 1 98.81 88 VAL B O 1
ATOM 3302 N N . ALA B 1 89 ? 8.078 1.477 -8.461 1 98.81 89 ALA B N 1
ATOM 3303 C CA . ALA B 1 89 ? 9.406 1.475 -7.844 1 98.81 89 ALA B CA 1
ATOM 3304 C C . ALA B 1 89 ? 9.344 2.016 -6.418 1 98.81 89 ALA B C 1
ATOM 3306 O O . ALA B 1 89 ? 9.922 1.427 -5.5 1 98.81 89 ALA B O 1
ATOM 3307 N N . GLU B 1 90 ? 8.648 3.086 -6.199 1 98.69 90 GLU B N 1
ATOM 3308 C CA . GLU B 1 90 ? 8.516 3.678 -4.871 1 98.69 90 GLU B CA 1
ATOM 3309 C C . GLU B 1 90 ? 7.762 2.75 -3.926 1 98.69 90 GLU B C 1
ATOM 3311 O O . GLU B 1 90 ? 8.188 2.525 -2.793 1 98.69 90 GLU B O 1
ATOM 3316 N N . ASP B 1 91 ? 6.648 2.219 -4.402 1 98.94 91 ASP B N 1
ATOM 3317 C CA . ASP B 1 91 ? 5.82 1.346 -3.574 1 98.94 91 ASP B CA 1
ATOM 3318 C C . ASP B 1 91 ? 6.59 0.092 -3.164 1 98.94 91 ASP B C 1
ATOM 3320 O O . ASP B 1 91 ? 6.516 -0.339 -2.01 1 98.94 91 ASP B O 1
ATOM 3324 N N . THR B 1 92 ? 7.297 -0.491 -4.086 1 98.94 92 THR B N 1
ATOM 3325 C CA . THR B 1 92 ? 8.039 -1.709 -3.783 1 98.94 92 THR B CA 1
ATOM 3326 C C . THR B 1 92 ? 9.219 -1.409 -2.854 1 98.94 92 THR B C 1
ATOM 3328 O O . THR B 1 92 ? 9.531 -2.205 -1.966 1 98.94 92 THR B O 1
ATOM 3331 N N . ALA B 1 93 ? 9.891 -0.29 -3.035 1 98.88 93 ALA B N 1
ATOM 3332 C CA . ALA B 1 93 ? 10.977 0.091 -2.139 1 98.88 93 ALA B CA 1
ATOM 3333 C C . ALA B 1 93 ? 10.477 0.242 -0.704 1 98.88 93 ALA B C 1
ATOM 3335 O O . ALA B 1 93 ? 11.086 -0.283 0.231 1 98.88 93 ALA B O 1
ATOM 3336 N N . VAL B 1 94 ? 9.375 0.916 -0.537 1 98.88 94 VAL B N 1
ATOM 3337 C CA . VAL B 1 94 ? 8.797 1.129 0.786 1 98.88 94 VAL B CA 1
ATOM 3338 C C . VAL B 1 94 ? 8.336 -0.204 1.37 1 98.88 94 VAL B C 1
ATOM 3340 O O . VAL B 1 94 ? 8.648 -0.529 2.516 1 98.88 94 VAL B O 1
ATOM 3343 N N . LEU B 1 95 ? 7.617 -1.012 0.586 1 98.94 95 LEU B N 1
ATOM 3344 C CA . LEU B 1 95 ? 7.094 -2.279 1.081 1 98.94 95 LEU B CA 1
ATOM 3345 C C . LEU B 1 95 ? 8.227 -3.217 1.481 1 98.94 95 LEU B C 1
ATOM 3347 O O . LEU B 1 95 ? 8.109 -3.957 2.461 1 98.94 95 LEU B O 1
ATOM 3351 N N . ASP B 1 96 ? 9.289 -3.236 0.671 1 98.88 96 ASP B N 1
ATOM 3352 C CA . ASP B 1 96 ? 10.414 -4.098 1.009 1 98.88 96 ASP B CA 1
ATOM 3353 C C . ASP B 1 96 ? 10.969 -3.76 2.389 1 98.88 96 ASP B C 1
ATOM 3355 O O . ASP B 1 96 ? 11.273 -4.656 3.18 1 98.88 96 ASP B O 1
ATOM 3359 N N . LEU B 1 97 ? 11.102 -2.51 2.701 1 98.69 97 LEU B N 1
ATOM 3360 C CA . LEU B 1 97 ? 11.57 -2.084 4.016 1 98.69 97 LEU B CA 1
ATOM 3361 C C . LEU B 1 97 ? 10.562 -2.453 5.098 1 98.69 97 LEU B C 1
ATOM 3363 O O . LEU B 1 97 ? 10.938 -2.945 6.164 1 98.69 97 LEU B O 1
ATOM 3367 N N . LEU B 1 98 ? 9.273 -2.229 4.809 1 98.69 98 LEU B N 1
ATOM 3368 C CA . LEU B 1 98 ? 8.227 -2.529 5.773 1 98.69 98 LEU B CA 1
ATOM 3369 C C . LEU B 1 98 ? 8.18 -4.023 6.082 1 98.69 98 LEU B C 1
ATOM 3371 O O . LEU B 1 98 ? 7.812 -4.422 7.188 1 98.69 98 LEU B O 1
ATOM 3375 N N . SER B 1 99 ? 8.539 -4.875 5.141 1 98.62 99 SER B N 1
ATOM 3376 C CA . SER B 1 99 ? 8.484 -6.324 5.297 1 98.62 99 SER B CA 1
ATOM 3377 C C . SER B 1 99 ? 9.828 -6.883 5.762 1 98.62 99 SER B C 1
ATOM 3379 O O . SER B 1 99 ? 10 -8.102 5.863 1 98.62 99 SER B O 1
ATOM 3381 N N . ASN B 1 100 ? 10.773 -5.98 6.016 1 98.12 100 ASN B N 1
ATOM 3382 C CA . ASN B 1 100 ? 12.125 -6.355 6.438 1 98.12 100 ASN B CA 1
ATOM 3383 C C . ASN B 1 100 ? 12.836 -7.184 5.371 1 98.12 100 ASN B C 1
ATOM 3385 O O . ASN B 1 100 ? 13.422 -8.219 5.676 1 98.12 100 ASN B O 1
ATOM 3389 N N . GLY B 1 101 ? 12.617 -6.797 4.145 1 98.31 101 GLY B N 1
ATOM 3390 C CA . GLY B 1 101 ? 13.383 -7.367 3.047 1 98.31 101 GLY B CA 1
ATOM 3391 C C . GLY B 1 101 ? 12.789 -8.656 2.512 1 98.31 101 GLY B C 1
ATOM 3392 O O . GLY B 1 101 ? 13.5 -9.477 1.929 1 98.31 101 GLY B O 1
ATOM 3393 N N . ARG B 1 102 ? 11.508 -8.867 2.605 1 98.56 102 ARG B N 1
ATOM 3394 C CA . ARG B 1 102 ? 10.914 -10.156 2.256 1 98.56 102 ARG B CA 1
ATOM 3395 C C . ARG B 1 102 ? 10.195 -10.086 0.915 1 98.56 102 ARG B C 1
ATOM 3397 O O . ARG B 1 102 ? 9.609 -11.07 0.462 1 98.56 102 ARG B O 1
ATOM 3404 N N . LEU B 1 103 ? 10.234 -8.969 0.237 1 98.88 103 LEU B N 1
ATOM 3405 C CA . LEU B 1 103 ? 9.43 -8.766 -0.96 1 98.88 103 LEU B CA 1
ATOM 3406 C C . LEU B 1 103 ? 10.078 -9.43 -2.172 1 98.88 103 LEU B C 1
ATOM 3408 O O . LEU B 1 103 ? 11.289 -9.32 -2.367 1 98.88 103 LEU B O 1
ATOM 3412 N N . GLU B 1 104 ? 9.352 -10.211 -2.936 1 98.88 104 GLU B N 1
ATOM 3413 C CA . GLU B 1 104 ? 9.664 -10.688 -4.277 1 98.88 104 GLU B CA 1
ATOM 3414 C C . GLU B 1 104 ? 8.742 -10.047 -5.316 1 98.88 104 GLU B C 1
ATOM 3416 O O . GLU B 1 104 ? 7.535 -9.945 -5.105 1 98.88 104 GLU B O 1
ATOM 3421 N N . VAL B 1 105 ? 9.328 -9.594 -6.406 1 98.94 105 VAL B N 1
ATOM 3422 C CA . VAL B 1 105 ? 8.547 -8.773 -7.332 1 98.94 105 VAL B CA 1
ATOM 3423 C C . VAL B 1 105 ? 8.312 -9.547 -8.633 1 98.94 105 VAL B C 1
ATOM 3425 O O . VAL B 1 105 ? 9.188 -9.586 -9.5 1 98.94 105 VAL B O 1
ATOM 3428 N N . GLY B 1 106 ? 7.16 -10.109 -8.758 1 98.88 106 GLY B N 1
ATOM 3429 C CA . GLY B 1 106 ? 6.734 -10.688 -10.023 1 98.88 106 GLY B CA 1
ATOM 3430 C C . GLY B 1 106 ? 5.996 -9.703 -10.906 1 98.88 106 GLY B C 1
ATOM 3431 O O . GLY B 1 106 ? 5.109 -8.984 -10.445 1 98.88 106 GLY B O 1
ATOM 3432 N N . VAL B 1 107 ? 6.352 -9.68 -12.18 1 98.81 107 VAL B N 1
ATOM 3433 C CA . VAL B 1 107 ? 5.711 -8.789 -13.141 1 98.81 107 VAL B CA 1
ATOM 3434 C C . VAL B 1 107 ? 5.234 -9.594 -14.352 1 98.81 107 VAL B C 1
ATOM 3436 O O . VAL B 1 107 ? 5.746 -10.688 -14.617 1 98.81 107 VAL B O 1
ATOM 3439 N N . GLY B 1 108 ? 4.258 -9.094 -15 1 98.06 108 GLY B N 1
ATOM 3440 C CA . GLY B 1 108 ? 3.736 -9.703 -16.219 1 98.06 108 GLY B CA 1
ATOM 3441 C C . GLY B 1 108 ? 2.988 -8.727 -17.094 1 98.06 108 GLY B C 1
ATOM 3442 O O . GLY B 1 108 ? 2.766 -7.574 -16.719 1 98.06 108 GLY B O 1
ATOM 3443 N N . SER B 1 109 ? 2.592 -9.125 -18.266 1 95.62 109 SER B N 1
ATOM 3444 C CA . SER B 1 109 ? 1.979 -8.258 -19.266 1 95.62 109 SER B CA 1
ATOM 3445 C C . SER B 1 109 ? 0.479 -8.125 -19.031 1 95.62 109 SER B C 1
ATOM 3447 O O . SER B 1 109 ? -0.139 -7.156 -19.484 1 95.62 109 SER B O 1
ATOM 3449 N N . GLY B 1 110 ? -0.06 -9.078 -18.344 1 89.38 110 GLY B N 1
ATOM 3450 C CA . GLY B 1 110 ? -1.499 -9.062 -18.125 1 89.38 110 GLY B CA 1
ATOM 3451 C C . GLY B 1 110 ? -2.256 -9.93 -19.109 1 89.38 110 GLY B C 1
ATOM 3452 O O . GLY B 1 110 ? -1.745 -10.242 -20.188 1 89.38 110 GLY B O 1
ATOM 3453 N N . GLY B 1 111 ? -3.557 -10.32 -18.719 1 82 111 GLY B N 1
ATOM 3454 C CA . GLY B 1 111 ? -4.266 -11.297 -19.531 1 82 111 GLY B CA 1
ATOM 3455 C C . GLY B 1 111 ? -5.684 -10.875 -19.875 1 82 111 GLY B C 1
ATOM 3456 O O . GLY B 1 111 ? -6.398 -11.602 -20.562 1 82 111 GLY B O 1
ATOM 3457 N N . THR B 1 112 ? -6.113 -9.758 -19.359 1 87.12 112 THR B N 1
ATOM 3458 C CA . THR B 1 112 ? -7.469 -9.297 -19.641 1 87.12 112 THR B CA 1
ATOM 3459 C C . THR B 1 112 ? -7.449 -8.102 -20.594 1 87.12 112 THR B C 1
ATOM 3461 O O . THR B 1 112 ? -7.281 -6.961 -20.156 1 87.12 112 THR B O 1
ATOM 3464 N N . PRO B 1 113 ? -7.766 -8.289 -21.812 1 89.25 113 PRO B N 1
ATOM 3465 C CA . PRO B 1 113 ? -7.605 -7.242 -22.828 1 89.25 113 PRO B CA 1
ATOM 3466 C C . PRO B 1 113 ? -8.461 -6.016 -22.531 1 89.25 113 PRO B C 1
ATOM 3468 O O . PRO B 1 113 ? -8.008 -4.883 -22.703 1 89.25 113 PRO B O 1
ATOM 3471 N N . SER B 1 114 ? -9.633 -6.219 -22.062 1 89.44 114 SER B N 1
ATOM 3472 C CA . SER B 1 114 ? -10.586 -5.121 -21.891 1 89.44 114 SER B CA 1
ATOM 3473 C C . SER B 1 114 ? -10.117 -4.156 -20.812 1 89.44 114 SER B C 1
ATOM 3475 O O . SER B 1 114 ? -10.578 -3.014 -20.75 1 89.44 114 SER B O 1
ATOM 3477 N N . SER B 1 115 ? -9.203 -4.578 -19.984 1 92.5 115 SER B N 1
ATOM 3478 C CA . SER B 1 115 ? -8.773 -3.75 -18.859 1 92.5 115 SER B CA 1
ATOM 3479 C C . SER B 1 115 ? -7.766 -2.695 -19.297 1 92.5 115 SER B C 1
ATOM 3481 O O . SER B 1 115 ? -7.562 -1.695 -18.609 1 92.5 115 SER B O 1
ATOM 3483 N N . PHE B 1 116 ? -7.172 -2.885 -20.469 1 93.94 116 PHE B N 1
ATOM 3484 C CA . PHE B 1 116 ? -6.047 -2.057 -20.891 1 93.94 116 PHE B CA 1
ATOM 3485 C C . PHE B 1 116 ? -6.516 -0.656 -21.266 1 93.94 116 PHE B C 1
ATOM 3487 O O . PHE B 1 116 ? -5.828 0.329 -20.984 1 93.94 116 PHE B O 1
ATOM 3494 N N . ALA B 1 117 ? -7.699 -0.599 -21.797 1 93.56 117 ALA B N 1
ATOM 3495 C CA . ALA B 1 117 ? -8.211 0.675 -22.297 1 93.56 117 ALA B CA 1
ATOM 3496 C C . ALA B 1 117 ? -8.367 1.687 -21.172 1 93.56 117 ALA B C 1
ATOM 3498 O O . ALA B 1 117 ? -8.148 2.885 -21.359 1 93.56 117 ALA B O 1
ATOM 3499 N N . ALA B 1 118 ? -8.703 1.201 -20.016 1 93.94 118 ALA B N 1
ATOM 3500 C CA . ALA B 1 118 ? -8.898 2.082 -18.859 1 93.94 118 ALA B CA 1
ATOM 3501 C C . ALA B 1 118 ? -7.598 2.773 -18.469 1 93.94 118 ALA B C 1
ATOM 3503 O O . ALA B 1 118 ? -7.617 3.838 -17.844 1 93.94 118 ALA B O 1
ATOM 3504 N N . PHE B 1 119 ? -6.508 2.207 -18.844 1 94.25 119 PHE B N 1
ATOM 3505 C CA . PHE B 1 119 ? -5.199 2.764 -18.516 1 94.25 119 PHE B CA 1
ATOM 3506 C C . PHE B 1 119 ? -4.555 3.391 -19.75 1 94.25 119 PHE B C 1
ATOM 3508 O O . PHE B 1 119 ? -3.359 3.695 -19.734 1 94.25 119 PHE B O 1
ATOM 3515 N N . GLY B 1 120 ? -5.293 3.463 -20.812 1 92.44 120 GLY B N 1
ATOM 3516 C CA . GLY B 1 120 ? -4.867 4.184 -22 1 92.44 120 GLY B CA 1
ATOM 3517 C C . GLY B 1 120 ? -4.008 3.346 -22.938 1 92.44 120 GLY B C 1
ATOM 3518 O O . GLY B 1 120 ? -3.221 3.883 -23.703 1 92.44 120 GLY B O 1
ATOM 3519 N N . HIS B 1 121 ? -4.09 2.07 -22.828 1 95.19 121 HIS B N 1
ATOM 3520 C CA . HIS B 1 121 ? -3.221 1.215 -23.625 1 95.19 121 HIS B CA 1
ATOM 3521 C C . HIS B 1 121 ? -4.035 0.275 -24.516 1 95.19 121 HIS B C 1
ATOM 3523 O O . HIS B 1 121 ? -5.215 0.037 -24.25 1 95.19 121 HIS B O 1
ATOM 3529 N N . ASP B 1 122 ? -3.4 -0.146 -25.547 1 94.81 122 ASP B N 1
ATOM 3530 C CA . ASP B 1 122 ? -3.877 -1.234 -26.391 1 94.81 122 ASP B CA 1
ATOM 3531 C C . ASP B 1 122 ? -3.273 -2.57 -25.969 1 94.81 122 ASP B C 1
ATOM 3533 O O . ASP B 1 122 ? -2.051 -2.729 -25.953 1 94.81 122 ASP B O 1
ATOM 3537 N N . SER B 1 123 ? -4.156 -3.504 -25.688 1 94.38 123 SER B N 1
ATOM 3538 C CA . SER B 1 123 ? -3.699 -4.801 -25.203 1 94.38 123 SER B CA 1
ATOM 3539 C C . SER B 1 123 ? -2.787 -5.484 -26.219 1 94.38 123 SER B C 1
ATOM 3541 O O . SER B 1 123 ? -1.944 -6.305 -25.844 1 94.38 123 SER B O 1
ATOM 3543 N N . ALA B 1 124 ? -2.85 -5.141 -27.422 1 95.44 124 ALA B N 1
ATOM 3544 C CA . ALA B 1 124 ? -2.004 -5.73 -28.453 1 95.44 124 ALA B CA 1
ATOM 3545 C C . ALA B 1 124 ? -0.544 -5.328 -28.25 1 95.44 124 ALA B C 1
ATOM 3547 O O . ALA B 1 124 ? 0.361 -5.988 -28.781 1 95.44 124 ALA B O 1
ATOM 3548 N N . GLN B 1 125 ? -0.336 -4.281 -27.531 1 96 125 GLN B N 1
ATOM 3549 C CA . GLN B 1 125 ? 1.014 -3.768 -27.312 1 96 125 GLN B CA 1
ATOM 3550 C C . GLN B 1 125 ? 1.542 -4.145 -25.938 1 96 125 GLN B C 1
ATOM 3552 O O . GLN B 1 125 ? 2.568 -3.623 -25.5 1 96 125 GLN B O 1
ATOM 3557 N N . ARG B 1 126 ? 0.875 -5.031 -25.266 1 96.12 126 ARG B N 1
ATOM 3558 C CA . ARG B 1 126 ? 1.148 -5.297 -23.859 1 96.12 126 ARG B CA 1
ATOM 3559 C C . ARG B 1 126 ? 2.58 -5.781 -23.656 1 96.12 126 ARG B C 1
ATOM 3561 O O . ARG B 1 126 ? 3.23 -5.43 -22.672 1 96.12 126 ARG B O 1
ATOM 3568 N N . GLY B 1 127 ? 3.104 -6.59 -24.578 1 95.56 127 GLY B N 1
ATOM 3569 C CA . GLY B 1 127 ? 4.477 -7.062 -24.469 1 95.56 127 GLY B CA 1
ATOM 3570 C C . GLY B 1 127 ? 5.5 -5.945 -24.562 1 95.56 127 GLY B C 1
ATOM 3571 O O . GLY B 1 127 ? 6.43 -5.887 -23.75 1 95.56 127 GLY B O 1
ATOM 3572 N N . GLN B 1 128 ? 5.328 -5.066 -25.516 1 96.38 128 GLN B N 1
ATOM 3573 C CA . GLN B 1 128 ? 6.234 -3.941 -25.703 1 96.38 128 GLN B CA 1
ATOM 3574 C C . GLN B 1 128 ? 6.176 -2.98 -24.531 1 96.38 128 GLN B C 1
ATOM 3576 O O . GLN B 1 128 ? 7.211 -2.479 -24.078 1 96.38 128 GLN B O 1
ATOM 3581 N N . ILE B 1 129 ? 4.973 -2.732 -24.078 1 97.5 129 ILE B N 1
ATOM 3582 C CA . ILE B 1 129 ? 4.789 -1.845 -22.938 1 97.5 129 ILE B CA 1
ATOM 3583 C C . ILE B 1 129 ? 5.469 -2.438 -21.719 1 97.5 129 ILE B C 1
ATOM 3585 O O . ILE B 1 129 ? 6.168 -1.733 -20.984 1 97.5 129 ILE B O 1
ATOM 3589 N N . LEU B 1 130 ? 5.305 -3.783 -21.531 1 97.88 130 LEU B N 1
ATOM 3590 C CA . LEU B 1 130 ? 5.965 -4.453 -20.406 1 97.88 130 LEU B CA 1
ATOM 3591 C C . LEU B 1 130 ? 7.473 -4.227 -20.453 1 97.88 130 LEU B C 1
ATOM 3593 O O . LEU B 1 130 ? 8.078 -3.873 -19.438 1 97.88 130 LEU B O 1
ATOM 3597 N N . GLY B 1 131 ? 8.062 -4.449 -21.594 1 97.56 131 GLY B N 1
ATOM 3598 C CA . GLY B 1 131 ? 9.5 -4.266 -21.719 1 97.56 131 GLY B CA 1
ATOM 3599 C C . GLY B 1 131 ? 9.953 -2.863 -21.359 1 97.56 131 GLY B C 1
ATOM 3600 O O . GLY B 1 131 ? 10.906 -2.691 -20.594 1 97.56 131 GLY B O 1
ATOM 3601 N N . ARG B 1 132 ? 9.297 -1.833 -21.859 1 97.75 132 ARG B N 1
ATOM 3602 C CA . ARG B 1 132 ? 9.633 -0.437 -21.594 1 97.75 132 ARG B CA 1
ATOM 3603 C C . ARG B 1 132 ? 9.461 -0.093 -20.125 1 97.75 132 ARG B C 1
ATOM 3605 O O . ARG B 1 132 ? 10.32 0.553 -19.531 1 97.75 132 ARG B O 1
ATOM 3612 N N . TYR B 1 133 ? 8.359 -0.526 -19.578 1 98.31 133 TYR B N 1
ATOM 3613 C CA . TYR B 1 133 ? 8.047 -0.19 -18.203 1 98.31 133 TYR B CA 1
ATOM 3614 C C . TYR B 1 133 ? 8.984 -0.911 -17.234 1 98.31 133 TYR B C 1
ATOM 3616 O O . TYR B 1 133 ? 9.383 -0.352 -16.219 1 98.31 133 TYR B O 1
ATOM 3624 N N . LEU B 1 134 ? 9.312 -2.17 -17.562 1 98.56 134 LEU B N 1
ATOM 3625 C CA . LEU B 1 134 ? 10.242 -2.912 -16.734 1 98.56 134 LEU B CA 1
ATOM 3626 C C . LEU B 1 134 ? 11.609 -2.234 -16.703 1 98.56 134 LEU B C 1
ATOM 3628 O O . LEU B 1 134 ? 12.25 -2.158 -15.656 1 98.56 134 LEU B O 1
ATOM 3632 N N . GLU B 1 135 ? 12.047 -1.753 -17.812 1 98 135 GLU B N 1
ATOM 3633 C CA . GLU B 1 135 ? 13.32 -1.038 -17.875 1 98 135 GLU B CA 1
ATOM 3634 C C . GLU B 1 135 ? 13.273 0.229 -17.016 1 98 135 GLU B C 1
ATOM 3636 O O . GLU B 1 135 ? 14.234 0.55 -16.328 1 98 135 GLU B O 1
ATOM 3641 N N . LYS B 1 136 ? 12.203 0.983 -17.125 1 97.69 136 LYS B N 1
ATOM 3642 C CA . LYS B 1 136 ? 12.031 2.178 -16.312 1 97.69 136 LYS B CA 1
ATOM 3643 C C . LYS B 1 136 ? 12.055 1.83 -14.82 1 97.69 136 LYS B C 1
ATOM 3645 O O . LYS B 1 136 ? 12.672 2.533 -14.023 1 97.69 136 LYS B O 1
ATOM 3650 N N . LEU B 1 137 ? 11.367 0.78 -14.477 1 98.56 137 LEU B N 1
ATOM 3651 C CA . LEU B 1 137 ? 11.312 0.296 -13.102 1 98.56 137 LEU B CA 1
ATOM 3652 C C . LEU B 1 137 ? 12.711 -0.042 -12.594 1 98.56 137 LEU B C 1
ATOM 3654 O O . LEU B 1 137 ? 13.109 0.401 -11.516 1 98.56 137 LEU B O 1
ATOM 3658 N N . ARG B 1 138 ? 13.484 -0.76 -13.336 1 98.31 138 ARG B N 1
ATOM 3659 C CA . ARG B 1 138 ? 14.828 -1.186 -12.961 1 98.31 138 ARG B CA 1
ATOM 3660 C C . ARG B 1 138 ? 15.773 0.007 -12.859 1 98.31 138 ARG B C 1
ATOM 3662 O O . ARG B 1 138 ? 16.609 0.073 -11.945 1 98.31 138 ARG B O 1
ATOM 3669 N N . ALA B 1 139 ? 15.617 0.911 -13.836 1 97.62 139 ALA B N 1
ATOM 3670 C CA . ALA B 1 139 ? 16.438 2.121 -13.797 1 97.62 139 ALA B CA 1
ATOM 3671 C C . ALA B 1 139 ? 16.203 2.902 -12.508 1 97.62 139 ALA B C 1
ATOM 3673 O O . ALA B 1 139 ? 17.141 3.404 -11.898 1 97.62 139 ALA B O 1
ATOM 3674 N N . ALA B 1 140 ? 14.969 2.996 -12.133 1 98.12 140 ALA B N 1
ATOM 3675 C CA . ALA B 1 140 ? 14.641 3.668 -10.875 1 98.12 140 ALA B CA 1
ATOM 3676 C C . ALA B 1 140 ? 15.273 2.953 -9.688 1 98.12 140 ALA B C 1
ATOM 3678 O O . ALA B 1 140 ? 15.922 3.586 -8.852 1 98.12 140 ALA B O 1
ATOM 3679 N N . TRP B 1 141 ? 15.141 1.631 -9.617 1 98.44 141 TRP B N 1
ATOM 3680 C CA . TRP B 1 141 ? 15.711 0.847 -8.531 1 98.44 141 TRP B CA 1
ATOM 3681 C C . TRP B 1 141 ? 17.219 1.035 -8.469 1 98.44 141 TRP B C 1
ATOM 3683 O O . TRP B 1 141 ? 17.797 1.132 -7.379 1 98.44 141 TRP B O 1
ATOM 3693 N N . ARG B 1 142 ? 17.844 1.111 -9.57 1 96.88 142 ARG B N 1
ATOM 3694 C CA . ARG B 1 142 ? 19.297 1.223 -9.648 1 96.88 142 ARG B CA 1
ATOM 3695 C C . ARG B 1 142 ? 19.766 2.598 -9.18 1 96.88 142 ARG B C 1
ATOM 3697 O O . ARG B 1 142 ? 20.953 2.807 -8.945 1 96.88 142 ARG B O 1
ATOM 3704 N N . GLY B 1 143 ? 18.859 3.541 -9.117 1 96.75 143 GLY B N 1
ATOM 3705 C CA . GLY B 1 143 ? 19.203 4.879 -8.672 1 96.75 143 GLY B CA 1
ATOM 3706 C C . GLY B 1 143 ? 19.578 5.809 -9.812 1 96.75 143 GLY B C 1
ATOM 3707 O O . GLY B 1 143 ? 20.234 6.832 -9.594 1 96.75 143 GLY B O 1
ATOM 3708 N N . ASP B 1 144 ? 19.188 5.465 -11.031 1 96.5 144 ASP B N 1
ATOM 3709 C CA . ASP B 1 144 ? 19.422 6.348 -12.172 1 96.5 144 ASP B CA 1
ATOM 3710 C C . ASP B 1 144 ? 18.656 7.66 -12.016 1 96.5 144 ASP B C 1
ATOM 3712 O O . ASP B 1 144 ? 17.656 7.719 -11.289 1 96.5 144 ASP B O 1
ATOM 3716 N N . ALA B 1 145 ? 19.172 8.695 -12.68 1 95.56 145 ALA B N 1
ATOM 3717 C CA . ALA B 1 145 ? 18.438 9.961 -12.68 1 95.56 145 ALA B CA 1
ATOM 3718 C C . ALA B 1 145 ? 17.078 9.805 -13.367 1 95.56 145 ALA B C 1
ATOM 3720 O O . ALA B 1 145 ? 17 9.258 -14.469 1 95.56 145 ALA B O 1
ATOM 3721 N N . LEU B 1 146 ? 16.078 10.234 -12.766 1 93.19 146 LEU B N 1
ATOM 3722 C CA . LEU B 1 146 ? 14.711 10.055 -13.242 1 93.19 146 LEU B CA 1
ATOM 3723 C C . LEU B 1 146 ? 14.273 11.242 -14.094 1 93.19 146 LEU B C 1
ATOM 3725 O O . LEU B 1 146 ? 13.281 11.164 -14.812 1 93.19 146 LEU B O 1
ATOM 3729 N N . SER B 1 147 ? 14.977 12.32 -13.922 1 88.94 147 SER B N 1
ATOM 3730 C CA . SER B 1 147 ? 14.734 13.547 -14.672 1 88.94 147 SER B CA 1
ATOM 3731 C C . SER B 1 147 ? 16 14.375 -14.797 1 88.94 147 SER B C 1
ATOM 3733 O O . SER B 1 147 ? 17.047 14.031 -14.234 1 88.94 147 SER B O 1
ATOM 3735 N N . GLU B 1 148 ? 15.836 15.461 -15.5 1 86.94 148 GLU B N 1
ATOM 3736 C CA . GLU B 1 148 ? 16.969 16.359 -15.711 1 86.94 148 GLU B CA 1
ATOM 3737 C C . GLU B 1 148 ? 17.375 17.031 -14.414 1 86.94 148 GLU B C 1
ATOM 3739 O O . GLU B 1 148 ? 18.547 17.422 -14.25 1 86.94 148 GLU B O 1
ATOM 3744 N N . ASP B 1 149 ? 16.469 17.094 -13.523 1 86.5 149 ASP B N 1
ATOM 3745 C CA . ASP B 1 149 ? 16.75 17.766 -12.25 1 86.5 149 ASP B CA 1
ATOM 3746 C C . ASP B 1 149 ? 17.531 16.844 -11.312 1 86.5 149 ASP B C 1
ATOM 3748 O O . ASP B 1 149 ? 17.891 17.25 -10.203 1 86.5 149 ASP B O 1
ATOM 3752 N N . GLY B 1 150 ? 17.719 15.664 -11.719 1 89.81 150 GLY B N 1
ATOM 3753 C CA . GLY B 1 150 ? 18.578 14.766 -10.969 1 89.81 150 GLY B CA 1
ATOM 3754 C C . GLY B 1 150 ? 17.844 14.016 -9.875 1 89.81 150 GLY B C 1
ATOM 3755 O O . GLY B 1 150 ? 18.469 13.484 -8.953 1 89.81 150 GLY B O 1
ATOM 3756 N N . ASN B 1 151 ? 16.594 13.938 -9.922 1 93.5 151 ASN B N 1
ATOM 3757 C CA . ASN B 1 151 ? 15.812 13.164 -8.961 1 93.5 151 ASN B CA 1
ATOM 3758 C C . ASN B 1 151 ? 16.156 11.68 -9.023 1 93.5 151 ASN B C 1
ATOM 3760 O O . ASN B 1 151 ? 16.391 11.141 -10.109 1 93.5 151 ASN B O 1
ATOM 3764 N N . ARG B 1 152 ? 16.234 11.094 -7.859 1 96.56 152 ARG B N 1
ATOM 3765 C CA . ARG B 1 152 ? 16.484 9.656 -7.758 1 96.56 152 ARG B CA 1
ATOM 3766 C C . ARG B 1 152 ? 15.5 8.992 -6.801 1 96.56 152 ARG B C 1
ATOM 3768 O O . ARG B 1 152 ? 14.938 9.656 -5.922 1 96.56 152 ARG B O 1
ATOM 3775 N N . LEU B 1 153 ? 15.383 7.773 -7.035 1 97.56 153 LEU B N 1
ATOM 3776 C CA . LEU B 1 153 ? 14.469 7.016 -6.188 1 97.56 153 LEU B CA 1
ATOM 3777 C C . LEU B 1 153 ? 14.891 7.102 -4.723 1 97.56 153 LEU B C 1
ATOM 3779 O O . LEU B 1 153 ? 16.078 6.969 -4.402 1 97.56 153 LEU B O 1
ATOM 3783 N N . TYR B 1 154 ? 13.93 7.336 -3.867 1 96.12 154 TYR B N 1
ATOM 3784 C CA . TYR B 1 154 ? 14.062 7.262 -2.418 1 96.12 154 TYR B CA 1
ATOM 3785 C C . TYR B 1 154 ? 12.844 6.602 -1.788 1 96.12 154 TYR B C 1
ATOM 3787 O O . TYR B 1 154 ? 11.703 6.949 -2.115 1 96.12 154 TYR B O 1
ATOM 3795 N N . PRO B 1 155 ? 13.125 5.758 -0.833 1 97.31 155 PRO B N 1
ATOM 3796 C CA . PRO B 1 155 ? 14.398 5.168 -0.424 1 97.31 155 PRO B CA 1
ATOM 3797 C C . PRO B 1 155 ? 15.062 4.359 -1.538 1 97.31 155 PRO B C 1
ATOM 3799 O O . PRO B 1 155 ? 14.367 3.797 -2.391 1 97.31 155 PRO B O 1
ATOM 3802 N N . ALA B 1 156 ? 16.359 4.285 -1.554 1 95.88 156 ALA B N 1
ATOM 3803 C CA . ALA B 1 156 ? 17.109 3.49 -2.521 1 95.88 156 ALA B CA 1
ATOM 3804 C C . ALA B 1 156 ? 16.828 2 -2.346 1 95.88 156 ALA B C 1
ATOM 3806 O O . ALA B 1 156 ? 16.734 1.511 -1.219 1 95.88 156 ALA B O 1
ATOM 3807 N N . ALA B 1 157 ? 16.719 1.284 -3.459 1 97.81 157 ALA B N 1
ATOM 3808 C CA . ALA B 1 157 ? 16.422 -0.143 -3.385 1 97.81 157 ALA B CA 1
ATOM 3809 C C . ALA B 1 157 ? 17.062 -0.901 -4.543 1 97.81 157 ALA B C 1
ATOM 3811 O O . ALA B 1 157 ? 16.391 -1.666 -5.238 1 97.81 157 ALA B O 1
ATOM 3812 N N . PRO B 1 158 ? 18.312 -0.776 -4.77 1 97.81 158 PRO B N 1
ATOM 3813 C CA . PRO B 1 158 ? 18.938 -1.433 -5.922 1 97.81 158 PRO B CA 1
ATOM 3814 C C . PRO B 1 158 ? 18.859 -2.955 -5.852 1 97.81 158 PRO B C 1
ATOM 3816 O O . PRO B 1 158 ? 18.828 -3.623 -6.887 1 97.81 158 PRO B O 1
ATOM 3819 N N . HIS B 1 159 ? 18.797 -3.49 -4.668 1 98 159 HIS B N 1
ATOM 3820 C CA . HIS B 1 159 ? 18.781 -4.938 -4.48 1 98 159 HIS B CA 1
ATOM 3821 C C . HIS B 1 159 ? 17.5 -5.551 -5.043 1 98 159 HIS B C 1
ATOM 3823 O O . HIS B 1 159 ? 17.453 -6.75 -5.332 1 98 159 HIS B O 1
ATOM 3829 N N . LEU B 1 160 ? 16.438 -4.781 -5.23 1 98.56 160 LEU B N 1
ATOM 3830 C CA . LEU B 1 160 ? 15.188 -5.305 -5.754 1 98.56 160 LEU B CA 1
ATOM 3831 C C . LEU B 1 160 ? 15.344 -5.781 -7.191 1 98.56 160 LEU B C 1
ATOM 3833 O O . LEU B 1 160 ? 14.586 -6.629 -7.656 1 98.56 160 LEU B O 1
ATOM 3837 N N . ASP B 1 161 ? 16.312 -5.25 -7.879 1 97.25 161 ASP B N 1
ATOM 3838 C CA . ASP B 1 161 ? 16.594 -5.664 -9.25 1 97.25 161 ASP B CA 1
ATOM 3839 C C . ASP B 1 161 ? 16.953 -7.145 -9.32 1 97.25 161 ASP B C 1
ATOM 3841 O O . ASP B 1 161 ? 16.766 -7.793 -10.352 1 97.25 161 ASP B O 1
ATOM 3845 N N . LYS B 1 162 ? 17.406 -7.699 -8.234 1 96.62 162 LYS B N 1
ATOM 3846 C CA . LYS B 1 162 ? 17.812 -9.102 -8.18 1 96.62 162 LYS B CA 1
ATOM 3847 C C . LYS B 1 162 ? 16.656 -9.984 -7.703 1 96.62 162 LYS B C 1
ATOM 3849 O O . LYS B 1 162 ? 16.797 -11.211 -7.648 1 96.62 162 LYS B O 1
ATOM 3854 N N . ARG B 1 163 ? 15.523 -9.422 -7.445 1 98.06 163 ARG B N 1
ATOM 3855 C CA . ARG B 1 163 ? 14.398 -10.164 -6.887 1 98.06 163 ARG B CA 1
ATOM 3856 C C . ARG B 1 163 ? 13.211 -10.156 -7.844 1 98.06 163 ARG B C 1
ATOM 3858 O O . ARG B 1 163 ? 12.07 -10.375 -7.426 1 98.06 163 ARG B O 1
ATOM 3865 N N . VAL B 1 164 ? 13.477 -9.953 -9.094 1 98.75 164 VAL B N 1
ATOM 3866 C CA . VAL B 1 164 ? 12.43 -9.852 -10.109 1 98.75 164 VAL B CA 1
ATOM 3867 C C . VAL B 1 164 ? 12.102 -11.234 -10.648 1 98.75 164 VAL B C 1
ATOM 3869 O O . VAL B 1 164 ? 12.992 -12.055 -10.867 1 98.75 164 VAL B O 1
ATOM 3872 N N . TRP B 1 165 ? 10.852 -11.539 -10.805 1 98.88 165 TRP B N 1
ATOM 3873 C CA . TRP B 1 165 ? 10.289 -12.688 -11.508 1 98.88 165 TRP B CA 1
ATOM 3874 C C . TRP B 1 165 ? 9.453 -12.234 -12.703 1 98.88 165 TRP B C 1
ATOM 3876 O O . TRP B 1 165 ? 8.719 -11.242 -12.617 1 98.88 165 TRP B O 1
ATOM 3886 N N . GLN B 1 166 ? 9.523 -12.914 -13.805 1 98.75 166 GLN B N 1
ATOM 3887 C CA . GLN B 1 166 ? 8.719 -12.586 -14.977 1 98.75 166 GLN B CA 1
ATOM 3888 C C . GLN B 1 166 ? 7.785 -13.742 -15.336 1 98.75 166 GLN B C 1
ATOM 3890 O O . GLN B 1 166 ? 8.234 -14.875 -15.539 1 98.75 166 GLN B O 1
ATOM 3895 N N . ALA B 1 167 ? 6.547 -13.469 -15.375 1 98.31 167 ALA B N 1
ATOM 3896 C CA . ALA B 1 167 ? 5.559 -14.453 -15.812 1 98.31 167 ALA B CA 1
ATOM 3897 C C . ALA B 1 167 ? 5.402 -14.43 -17.328 1 98.31 167 ALA B C 1
ATOM 3899 O O . ALA B 1 167 ? 5.418 -13.359 -17.953 1 98.31 167 ALA B O 1
ATOM 3900 N N . THR B 1 168 ? 5.254 -15.531 -17.922 1 96.62 168 THR B N 1
ATOM 3901 C CA . THR B 1 168 ? 5.094 -15.625 -19.375 1 96.62 168 THR B CA 1
ATOM 3902 C C . THR B 1 168 ? 4.469 -16.953 -19.766 1 96.62 168 THR B C 1
ATOM 3904 O O . THR B 1 168 ? 4.551 -17.938 -19.016 1 96.62 168 THR B O 1
ATOM 3907 N N . PHE B 1 169 ? 3.875 -16.969 -20.922 1 94 169 PHE B N 1
ATOM 3908 C CA . PHE B 1 169 ? 3.352 -18.188 -21.516 1 94 169 PHE B CA 1
ATOM 3909 C C . PHE B 1 169 ? 4.195 -18.609 -22.719 1 94 169 PHE B C 1
ATOM 3911 O O . PHE B 1 169 ? 3.881 -19.594 -23.391 1 94 169 PHE B O 1
ATOM 3918 N N . SER B 1 170 ? 5.301 -17.891 -22.953 1 94.94 170 SER B N 1
ATOM 3919 C CA . SER B 1 170 ? 5.973 -18.125 -24.234 1 94.94 170 SER B CA 1
ATOM 3920 C C . SER B 1 170 ? 7.441 -18.469 -24.031 1 94.94 170 SER B C 1
ATOM 3922 O O . SER B 1 170 ? 8.039 -18.094 -23.031 1 94.94 170 SER B O 1
ATOM 3924 N N . ILE B 1 171 ? 7.93 -19.156 -25.016 1 97.5 171 ILE B N 1
ATOM 3925 C CA . ILE B 1 171 ? 9.352 -19.5 -25.031 1 97.5 171 ILE B CA 1
ATOM 3926 C C . ILE B 1 171 ? 10.18 -18.219 -25.109 1 97.5 171 ILE B C 1
ATOM 3928 O O . ILE B 1 171 ? 11.188 -18.094 -24.406 1 97.5 171 ILE B O 1
ATOM 3932 N N . GLU B 1 172 ? 9.758 -17.266 -25.906 1 97.19 172 GLU B N 1
ATOM 3933 C CA . GLU B 1 172 ? 10.461 -15.992 -26.031 1 97.19 172 GLU B CA 1
ATOM 3934 C C . GLU B 1 172 ? 10.5 -15.25 -24.703 1 97.19 172 GLU B C 1
ATOM 3936 O O . GLU B 1 172 ? 11.523 -14.664 -24.344 1 97.19 172 GLU B O 1
ATOM 3941 N N . GLY B 1 173 ? 9.359 -15.258 -24.047 1 97.38 173 GLY B N 1
ATOM 3942 C CA . GLY B 1 173 ? 9.32 -14.641 -22.734 1 97.38 173 GLY B CA 1
ATOM 3943 C C . GLY B 1 173 ? 10.234 -15.312 -21.719 1 97.38 173 GLY B C 1
ATOM 3944 O O . GLY B 1 173 ? 10.875 -14.641 -20.906 1 97.38 173 GLY B O 1
ATOM 3945 N N . ALA B 1 174 ? 10.289 -16.625 -21.766 1 98.69 174 ALA B N 1
ATOM 3946 C CA . ALA B 1 174 ? 11.18 -17.375 -20.875 1 98.69 174 ALA B CA 1
ATOM 3947 C C . ALA B 1 174 ? 12.641 -17.031 -21.172 1 98.69 174 ALA B C 1
ATOM 3949 O O . ALA B 1 174 ? 13.438 -16.859 -20.234 1 98.69 174 ALA B O 1
ATOM 3950 N N . GLU B 1 175 ? 12.945 -16.969 -22.406 1 98.62 175 GLU B N 1
ATOM 3951 C CA . GLU B 1 175 ? 14.305 -16.594 -22.812 1 98.62 175 GLU B CA 1
ATOM 3952 C C . GLU B 1 175 ? 14.664 -15.195 -22.297 1 98.62 175 GLU B C 1
ATOM 3954 O O . GLU B 1 175 ? 15.766 -14.984 -21.797 1 98.62 175 GLU B O 1
ATOM 3959 N N . ARG B 1 176 ? 13.742 -14.297 -22.438 1 97.75 176 ARG B N 1
ATOM 3960 C CA . ARG B 1 176 ? 13.945 -12.922 -21.984 1 97.75 176 ARG B CA 1
ATOM 3961 C C . ARG B 1 176 ? 14.203 -12.883 -20.484 1 97.75 176 ARG B C 1
ATOM 3963 O O . ARG B 1 176 ? 15.094 -12.172 -20.016 1 97.75 176 ARG B O 1
ATOM 3970 N N . ALA B 1 177 ? 13.43 -13.594 -19.703 1 98.56 177 ALA B N 1
ATOM 3971 C CA . ALA B 1 177 ? 13.641 -13.672 -18.266 1 98.56 177 ALA B CA 1
ATOM 3972 C C . ALA B 1 177 ? 15.016 -14.234 -17.938 1 98.56 177 ALA B C 1
ATOM 3974 O O . ALA B 1 177 ? 15.719 -13.703 -17.078 1 98.56 177 ALA B O 1
ATOM 3975 N N . GLY B 1 178 ? 15.383 -15.289 -18.641 1 98.75 178 GLY B N 1
ATOM 3976 C CA . GLY B 1 178 ? 16.688 -15.875 -18.438 1 98.75 178 GLY B CA 1
ATOM 3977 C C . GLY B 1 178 ? 17.828 -14.914 -18.719 1 98.75 178 GLY B C 1
ATOM 3978 O O . GLY B 1 178 ? 18.719 -14.734 -17.891 1 98.75 178 GLY B O 1
ATOM 3979 N N . LYS B 1 179 ? 17.766 -14.242 -19.891 1 98.44 179 LYS B N 1
ATOM 3980 C CA . LYS B 1 179 ? 18.797 -13.297 -20.281 1 98.44 179 LYS B CA 1
ATOM 3981 C C . LYS B 1 179 ? 18.969 -12.203 -19.234 1 98.44 179 LYS B C 1
ATOM 3983 O O . LYS B 1 179 ? 20.094 -11.719 -19.016 1 98.44 179 LYS B O 1
ATOM 3988 N N . ALA B 1 180 ? 17.938 -11.883 -18.562 1 98.12 180 ALA B N 1
ATOM 3989 C CA . ALA B 1 180 ? 17.969 -10.805 -17.578 1 98.12 180 ALA B CA 1
ATOM 3990 C C . ALA B 1 180 ? 18.422 -11.32 -16.219 1 98.12 180 ALA B C 1
ATOM 3992 O O . ALA B 1 180 ? 18.625 -10.539 -15.289 1 98.12 180 ALA B O 1
ATOM 3993 N N . GLY B 1 181 ? 18.547 -12.602 -16.078 1 98.31 181 GLY B N 1
ATOM 3994 C CA . GLY B 1 181 ? 18.891 -13.188 -14.797 1 98.31 181 GLY B CA 1
ATOM 3995 C C . GLY B 1 181 ? 17.734 -13.172 -13.812 1 98.31 181 GLY B C 1
ATOM 3996 O O . GLY B 1 181 ? 17.938 -13.289 -12.602 1 98.31 181 GLY B O 1
ATOM 3997 N N . ASP B 1 182 ? 16.531 -12.953 -14.289 1 98.75 182 ASP B N 1
ATOM 3998 C CA . ASP B 1 182 ? 15.336 -12.906 -13.453 1 98.75 182 ASP B CA 1
ATOM 3999 C C . ASP B 1 182 ? 14.805 -14.305 -13.164 1 98.75 182 ASP B C 1
ATOM 4001 O O . ASP B 1 182 ? 15.281 -15.281 -13.742 1 98.75 182 ASP B O 1
ATOM 4005 N N . GLY B 1 183 ? 13.906 -14.438 -12.203 1 98.81 183 GLY B N 1
ATOM 4006 C CA . GLY B 1 183 ? 13.148 -15.672 -12.055 1 98.81 183 GLY B CA 1
ATOM 4007 C C . GLY B 1 183 ? 12.102 -15.867 -13.133 1 98.81 183 GLY B C 1
ATOM 4008 O O . GLY B 1 183 ? 11.562 -14.898 -13.664 1 98.81 183 GLY B O 1
ATOM 4009 N N . LEU B 1 184 ? 11.836 -17.094 -13.406 1 98.88 184 LEU B N 1
ATOM 4010 C CA . LEU B 1 184 ? 10.781 -17.469 -14.336 1 98.88 184 LEU B CA 1
ATOM 4011 C C . LEU B 1 184 ? 9.539 -17.938 -13.586 1 98.88 184 LEU B C 1
ATOM 4013 O O . LEU B 1 184 ? 9.617 -18.844 -12.75 1 98.88 184 LEU B O 1
ATOM 4017 N N . MET B 1 185 ? 8.43 -17.328 -13.828 1 98.69 185 MET B N 1
ATOM 4018 C CA . MET B 1 185 ? 7.168 -17.703 -13.203 1 98.69 185 MET B CA 1
ATOM 4019 C C . MET B 1 185 ? 6.262 -18.422 -14.203 1 98.69 185 MET B C 1
ATOM 4021 O O . MET B 1 185 ? 5.828 -17.828 -15.188 1 98.69 185 MET B O 1
ATOM 4025 N N . LEU B 1 186 ? 5.992 -19.672 -13.906 1 98.44 186 LEU B N 1
ATOM 4026 C CA . LEU B 1 186 ? 5.156 -20.484 -14.773 1 98.44 186 LEU B CA 1
ATOM 4027 C C . LEU B 1 186 ? 3.758 -20.656 -14.188 1 98.44 186 LEU B C 1
ATOM 4029 O O . LEU B 1 186 ? 3.607 -20.891 -12.984 1 98.44 186 LEU B O 1
ATOM 4033 N N . SER B 1 187 ? 2.777 -20.547 -15 1 96.75 187 SER B N 1
ATOM 4034 C CA . SER B 1 187 ? 1.374 -20.484 -14.594 1 96.75 187 SER B CA 1
ATOM 4035 C C . SER B 1 187 ? 0.849 -21.859 -14.211 1 96.75 187 SER B C 1
ATOM 4037 O O . SER B 1 187 ? 1.439 -22.891 -14.578 1 96.75 187 SER B O 1
ATOM 4039 N N . ARG B 1 188 ? -0.237 -21.875 -13.5 1 96.25 188 ARG B N 1
ATOM 4040 C CA . ARG B 1 188 ? -0.892 -23.094 -13.062 1 96.25 188 ARG B CA 1
ATOM 4041 C C . ARG B 1 188 ? -1.566 -23.812 -14.234 1 96.25 188 ARG B C 1
ATOM 4043 O O . ARG B 1 188 ? -1.937 -24.984 -14.125 1 96.25 188 ARG B O 1
ATOM 4050 N N . THR B 1 189 ? -1.867 -23.047 -15.258 1 93.69 189 THR B N 1
ATOM 4051 C CA . THR B 1 189 ? -2.453 -23.531 -16.5 1 93.69 189 THR B CA 1
ATOM 4052 C C . THR B 1 189 ? -2.146 -22.578 -17.656 1 93.69 189 THR B C 1
ATOM 4054 O O . THR B 1 189 ? -1.7 -21.438 -17.422 1 93.69 189 THR B O 1
ATOM 4057 N N . GLN B 1 190 ? -2.264 -23.109 -18.875 1 90.94 190 GLN B N 1
ATOM 4058 C CA . GLN B 1 190 ? -2.033 -22.281 -20.062 1 90.94 190 GLN B CA 1
ATOM 4059 C C . GLN B 1 190 ? -2.82 -22.797 -21.266 1 90.94 190 GLN B C 1
ATOM 4061 O O . GLN B 1 190 ? -3.131 -23.984 -21.344 1 90.94 190 GLN B O 1
ATOM 4066 N N . PRO B 1 191 ? -3.125 -21.859 -22.109 1 87.81 191 PRO B N 1
ATOM 4067 C CA . PRO B 1 191 ? -3.818 -22.312 -23.312 1 87.81 191 PRO B CA 1
ATOM 4068 C C . PRO B 1 191 ? -3 -23.328 -24.125 1 87.81 191 PRO B C 1
ATOM 4070 O O . PRO B 1 191 ? -1.771 -23.234 -24.156 1 87.81 191 PRO B O 1
ATOM 4073 N N . ARG B 1 192 ? -3.744 -24.234 -24.766 1 92.25 192 ARG B N 1
ATOM 4074 C CA . ARG B 1 192 ? -3.104 -25.203 -25.656 1 92.25 192 ARG B CA 1
ATOM 4075 C C . ARG B 1 192 ? -3.123 -24.719 -27.094 1 92.25 192 ARG B C 1
ATOM 4077 O O . ARG B 1 192 ? -4.121 -24.172 -27.562 1 92.25 192 ARG B O 1
ATOM 4084 N N . PRO B 1 193 ? -1.938 -24.906 -27.672 1 90.69 193 PRO B N 1
ATOM 4085 C CA . PRO B 1 193 ? -1.959 -24.562 -29.109 1 90.69 193 PRO B CA 1
ATOM 4086 C C . PRO B 1 193 ? -2.875 -25.484 -29.906 1 90.69 193 PRO B C 1
ATOM 4088 O O . PRO B 1 193 ? -3.066 -26.641 -29.562 1 90.69 193 PRO B O 1
ATOM 4091 N N . GLU B 1 194 ? -3.359 -24.969 -31.031 1 90.38 194 GLU B N 1
ATOM 4092 C CA . GLU B 1 194 ? -4.301 -25.703 -31.875 1 90.38 194 GLU B CA 1
ATOM 4093 C C . GLU B 1 194 ? -3.707 -27.031 -32.344 1 90.38 194 GLU B C 1
ATOM 4095 O O . GLU B 1 194 ? -4.418 -28.031 -32.469 1 90.38 194 GLU B O 1
ATOM 4100 N N . HIS B 1 195 ? -2.447 -27.078 -32.656 1 91.62 195 HIS B N 1
ATOM 4101 C CA . HIS B 1 195 ? -1.802 -28.25 -33.219 1 91.62 195 HIS B CA 1
ATOM 4102 C C . HIS B 1 195 ? -1.489 -29.281 -32.125 1 91.62 195 HIS B C 1
ATOM 4104 O O . HIS B 1 195 ? -1.066 -30.406 -32.438 1 91.62 195 HIS B O 1
ATOM 4110 N N . PHE B 1 196 ? -1.704 -28.969 -30.859 1 91.88 196 PHE B N 1
ATOM 4111 C CA . PHE B 1 196 ? -1.396 -29.859 -29.734 1 91.88 196 PHE B CA 1
ATOM 4112 C C . PHE B 1 196 ? -2.398 -29.672 -28.609 1 91.88 196 PHE B C 1
ATOM 4114 O O . PHE B 1 196 ? -2.016 -29.359 -27.469 1 91.88 196 PHE B O 1
ATOM 4121 N N . PRO B 1 197 ? -3.705 -29.922 -28.812 1 89.19 197 PRO B N 1
ATOM 4122 C CA . PRO B 1 197 ? -4.785 -29.625 -27.875 1 89.19 197 PRO B CA 1
ATOM 4123 C C . PRO B 1 197 ? -4.723 -30.484 -26.609 1 89.19 197 PRO B C 1
ATOM 4125 O O . PRO B 1 197 ? -5.27 -30.109 -25.578 1 89.19 197 PRO B O 1
ATOM 4128 N N . ASP B 1 198 ? -4.004 -31.641 -26.688 1 89.06 198 ASP B N 1
ATOM 4129 C CA . ASP B 1 198 ? -3.973 -32.562 -25.547 1 89.06 198 ASP B CA 1
ATOM 4130 C C . ASP B 1 198 ? -2.646 -32.438 -24.797 1 89.06 198 ASP B C 1
ATOM 4132 O O . ASP B 1 198 ? -2.307 -33.312 -24 1 89.06 198 ASP B O 1
ATOM 4136 N N . ALA B 1 199 ? -1.903 -31.375 -25.109 1 93.81 199 ALA B N 1
ATOM 4137 C CA . ALA B 1 199 ? -0.619 -31.172 -24.453 1 93.81 199 ALA B CA 1
ATOM 4138 C C . ALA B 1 199 ? -0.79 -31.109 -22.938 1 93.81 199 ALA B C 1
ATOM 4140 O O . ALA B 1 199 ? -1.73 -30.484 -22.438 1 93.81 199 ALA B O 1
ATOM 4141 N N . THR B 1 200 ? 0.045 -31.859 -22.203 1 94.25 200 THR B N 1
ATOM 4142 C CA . THR B 1 200 ? 0.125 -31.656 -20.766 1 94.25 200 THR B CA 1
ATOM 4143 C C . THR B 1 200 ? 0.8 -30.328 -20.438 1 94.25 200 THR B C 1
ATOM 4145 O O . THR B 1 200 ? 1.435 -29.719 -21.297 1 94.25 200 THR B O 1
ATOM 4148 N N . LEU B 1 201 ? 0.613 -29.922 -19.266 1 95.25 201 LEU B N 1
ATOM 4149 C CA . LEU B 1 201 ? 1.283 -28.703 -18.844 1 95.25 201 LEU B CA 1
ATOM 4150 C C . LEU B 1 201 ? 2.797 -28.844 -18.969 1 95.25 201 LEU B C 1
ATOM 4152 O O . LEU B 1 201 ? 3.486 -27.891 -19.344 1 95.25 201 LEU B O 1
ATOM 4156 N N . ALA B 1 202 ? 3.359 -30.016 -18.625 1 96.5 202 ALA B N 1
ATOM 4157 C CA . ALA B 1 202 ? 4.789 -30.281 -18.734 1 96.5 202 ALA B CA 1
ATOM 4158 C C . ALA B 1 202 ? 5.25 -30.172 -20.188 1 96.5 202 ALA B C 1
ATOM 4160 O O . ALA B 1 202 ? 6.344 -29.672 -20.469 1 96.5 202 ALA B O 1
ATOM 4161 N N . ASP B 1 203 ? 4.434 -30.625 -21.094 1 96.56 203 ASP B N 1
ATOM 4162 C CA . ASP B 1 203 ? 4.746 -30.531 -22.516 1 96.56 203 ASP B CA 1
ATOM 4163 C C . ASP B 1 203 ? 4.969 -29.078 -22.938 1 96.56 203 ASP B C 1
ATOM 4165 O O . ASP B 1 203 ? 5.797 -28.797 -23.797 1 96.56 203 ASP B O 1
ATOM 4169 N N . LEU B 1 204 ? 4.207 -28.203 -22.328 1 96.75 204 LEU B N 1
ATOM 4170 C CA . LEU B 1 204 ? 4.254 -26.797 -22.703 1 96.75 204 LEU B CA 1
ATOM 4171 C C . LEU B 1 204 ? 5.359 -26.078 -21.938 1 96.75 204 LEU B C 1
ATOM 4173 O O . LEU B 1 204 ? 6.043 -25.219 -22.5 1 96.75 204 LEU B O 1
ATOM 4177 N N . GLN B 1 205 ? 5.602 -26.406 -20.703 1 98.25 205 GLN B N 1
ATOM 4178 C CA . GLN B 1 205 ? 6.445 -25.609 -19.828 1 98.25 205 GLN B CA 1
ATOM 4179 C C . GLN B 1 205 ? 7.898 -26.078 -19.875 1 98.25 205 GLN B C 1
ATOM 4181 O O . GLN B 1 205 ? 8.82 -25.297 -19.656 1 98.25 205 GLN B O 1
ATOM 4186 N N . ASN B 1 206 ? 8.188 -27.391 -20.188 1 98.44 206 ASN B N 1
ATOM 4187 C CA . ASN B 1 206 ? 9.562 -27.875 -20.281 1 98.44 206 ASN B CA 1
ATOM 4188 C C . ASN B 1 206 ? 10.359 -27.125 -21.344 1 98.44 206 ASN B C 1
ATOM 4190 O O . ASN B 1 206 ? 11.484 -26.688 -21.078 1 98.44 206 ASN B O 1
ATOM 4194 N N . PRO B 1 207 ? 9.766 -26.906 -22.547 1 98.31 207 PRO B N 1
ATOM 4195 C CA . PRO B 1 207 ? 10.508 -26.109 -23.531 1 98.31 207 PRO B CA 1
ATOM 4196 C C . PRO B 1 207 ? 10.781 -24.688 -23.047 1 98.31 207 PRO B C 1
ATOM 4198 O O . PRO B 1 207 ? 11.812 -24.109 -23.391 1 98.31 207 PRO B O 1
ATOM 4201 N N . MET B 1 208 ? 9.883 -24.078 -22.297 1 98.56 208 MET B N 1
ATOM 4202 C CA . MET B 1 208 ? 10.102 -22.75 -21.734 1 98.56 208 MET B CA 1
ATOM 4203 C C . MET B 1 208 ? 11.25 -22.781 -20.734 1 98.56 208 MET B C 1
ATOM 4205 O O . MET B 1 208 ? 12.102 -21.891 -20.734 1 98.56 208 MET B O 1
ATOM 4209 N N . ILE B 1 209 ? 11.266 -23.828 -19.906 1 98.75 209 ILE B N 1
ATOM 4210 C CA . ILE B 1 209 ? 12.344 -23.984 -18.938 1 98.75 209 ILE B CA 1
ATOM 4211 C C . ILE B 1 209 ? 13.68 -24.156 -19.656 1 98.75 209 ILE B C 1
ATOM 4213 O O . ILE B 1 209 ? 14.68 -23.547 -19.266 1 98.75 209 ILE B O 1
ATOM 4217 N N . ASP B 1 210 ? 13.68 -24.969 -20.719 1 98.81 210 ASP B N 1
ATOM 4218 C CA . ASP B 1 210 ? 14.883 -25.141 -21.516 1 98.81 210 ASP B CA 1
ATOM 4219 C C . ASP B 1 210 ? 15.414 -23.797 -22.016 1 98.81 210 ASP B C 1
ATOM 4221 O O . ASP B 1 210 ? 16.609 -23.516 -21.891 1 98.81 210 ASP B O 1
ATOM 4225 N N . ALA B 1 211 ? 14.516 -23 -22.594 1 98.81 211 ALA B N 1
ATOM 4226 C CA . ALA B 1 211 ? 14.898 -21.703 -23.141 1 98.81 211 ALA B CA 1
ATOM 4227 C C . ALA B 1 211 ? 15.438 -20.781 -22.047 1 98.81 211 ALA B C 1
ATOM 4229 O O . ALA B 1 211 ? 16.422 -20.062 -22.25 1 98.81 211 ALA B O 1
ATOM 4230 N N . TYR B 1 212 ? 14.797 -20.766 -20.938 1 98.81 212 TYR B N 1
ATOM 4231 C CA . TYR B 1 212 ? 15.211 -19.984 -19.781 1 98.81 212 TYR B CA 1
ATOM 4232 C C . TYR B 1 212 ? 16.625 -20.359 -19.328 1 98.81 212 TYR B C 1
ATOM 4234 O O . TYR B 1 212 ? 17.484 -19.5 -19.203 1 98.81 212 TYR B O 1
ATOM 4242 N N . LEU B 1 213 ? 16.859 -21.672 -19.125 1 98.69 213 LEU B N 1
ATOM 4243 C CA . LEU B 1 213 ? 18.141 -22.172 -18.609 1 98.69 213 LEU B CA 1
ATOM 4244 C C . LEU B 1 213 ? 19.25 -21.906 -19.625 1 98.69 213 LEU B C 1
ATOM 4246 O O . LEU B 1 213 ? 20.375 -21.562 -19.234 1 98.69 213 LEU B O 1
ATOM 4250 N N . ALA B 1 214 ? 18.906 -22.031 -20.875 1 98.69 214 ALA B N 1
ATOM 4251 C CA . ALA B 1 214 ? 19.891 -21.812 -21.938 1 98.69 214 ALA B CA 1
ATOM 4252 C C . ALA B 1 214 ? 20.312 -20.359 -21.984 1 98.69 214 ALA B C 1
ATOM 4254 O O . ALA B 1 214 ? 21.453 -20.047 -22.344 1 98.69 214 ALA B O 1
ATOM 4255 N N . ALA B 1 215 ? 19.406 -19.469 -21.625 1 98.62 215 ALA B N 1
ATOM 4256 C CA . ALA B 1 215 ? 19.656 -18.047 -21.75 1 98.62 215 ALA B CA 1
ATOM 4257 C C . ALA B 1 215 ? 20.297 -17.469 -20.484 1 98.62 215 ALA B C 1
ATOM 4259 O O . ALA B 1 215 ? 20.828 -16.359 -20.5 1 98.62 215 ALA B O 1
ATOM 4260 N N . LEU B 1 216 ? 20.234 -18.188 -19.422 1 98.31 216 LEU B N 1
ATOM 4261 C CA . LEU B 1 216 ? 20.719 -17.719 -18.125 1 98.31 216 LEU B CA 1
ATOM 4262 C C . LEU B 1 216 ? 22.219 -17.422 -18.188 1 98.31 216 LEU B C 1
ATOM 4264 O O . LEU B 1 216 ? 23 -18.25 -18.641 1 98.31 216 LEU B O 1
ATOM 4268 N N . PRO B 1 217 ? 22.641 -16.219 -17.734 1 97.69 217 PRO B N 1
ATOM 4269 C CA . PRO B 1 217 ? 24.078 -15.945 -17.703 1 97.69 217 PRO B CA 1
ATOM 4270 C C . PRO B 1 217 ? 24.844 -16.906 -16.797 1 97.69 217 PRO B C 1
ATOM 4272 O O . PRO B 1 217 ? 24.281 -17.406 -15.812 1 97.69 217 PRO B O 1
ATOM 4275 N N . ALA B 1 218 ? 26.125 -17.016 -17.062 1 96.31 218 ALA B N 1
ATOM 4276 C CA . ALA B 1 218 ? 26.984 -17.875 -16.234 1 96.31 218 ALA B CA 1
ATOM 4277 C C . ALA B 1 218 ? 27.047 -17.359 -14.805 1 96.31 218 ALA B C 1
ATOM 4279 O O . ALA B 1 218 ? 27.172 -16.156 -14.57 1 96.31 218 ALA B O 1
ATOM 4280 N N . GLY B 1 219 ? 26.875 -18.281 -13.914 1 95.75 219 GLY B N 1
ATOM 4281 C CA . GLY B 1 219 ? 27.031 -17.922 -12.516 1 95.75 219 GLY B CA 1
ATOM 4282 C C . GLY B 1 219 ? 25.719 -17.547 -11.844 1 95.75 219 GLY B C 1
ATOM 4283 O O . GLY B 1 219 ? 25.641 -17.469 -10.617 1 95.75 219 GLY B O 1
ATOM 4284 N N . VAL B 1 220 ? 24.688 -17.234 -12.609 1 97.06 220 VAL B N 1
ATOM 4285 C CA . VAL B 1 220 ? 23.391 -16.891 -12.023 1 97.06 220 VAL B CA 1
ATOM 4286 C C . VAL B 1 220 ? 22.609 -18.172 -11.742 1 97.06 220 VAL B C 1
ATOM 4288 O O . VAL B 1 220 ? 22.406 -19 -12.641 1 97.06 220 VAL B O 1
ATOM 4291 N N . ALA B 1 221 ? 22.219 -18.328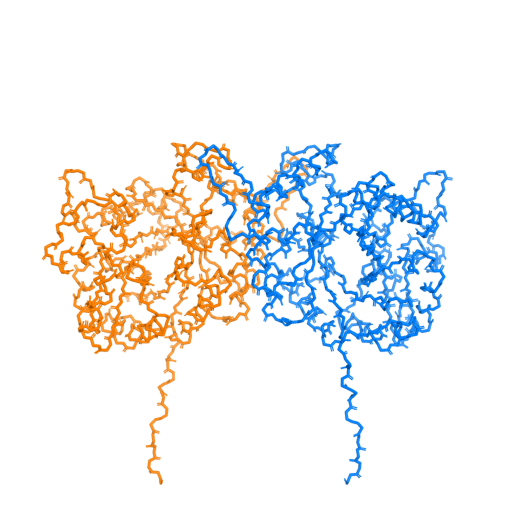 -10.516 1 96.75 221 ALA B N 1
ATOM 4292 C CA . ALA B 1 221 ? 21.422 -19.484 -10.148 1 96.75 221 ALA B CA 1
ATOM 4293 C C . ALA B 1 221 ? 20.016 -19.391 -10.719 1 96.75 221 ALA B C 1
ATOM 4295 O O . ALA B 1 221 ? 19.391 -18.328 -10.672 1 96.75 221 ALA B O 1
ATOM 4296 N N . PRO B 1 222 ? 19.469 -20.484 -11.266 1 97.56 222 PRO B N 1
ATOM 4297 C CA . PRO B 1 222 ? 18.094 -20.469 -11.766 1 97.56 222 PRO B CA 1
ATOM 4298 C C . PRO B 1 222 ? 17.062 -20.281 -10.656 1 97.56 222 PRO B C 1
ATOM 4300 O O . PRO B 1 222 ? 17.25 -20.812 -9.555 1 97.56 222 PRO B O 1
ATOM 4303 N N . ARG B 1 223 ? 16.078 -19.547 -10.922 1 98.31 223 ARG B N 1
ATOM 4304 C CA . ARG B 1 223 ? 14.859 -19.422 -10.133 1 98.31 223 ARG B CA 1
ATOM 4305 C C . ARG B 1 223 ? 13.625 -19.688 -10.984 1 98.31 223 ARG B C 1
ATOM 4307 O O . ARG B 1 223 ? 13.258 -18.875 -11.836 1 98.31 223 ARG B O 1
ATOM 4314 N N . ILE B 1 224 ? 13.062 -20.844 -10.766 1 98.62 224 ILE B N 1
ATOM 4315 C CA . ILE B 1 224 ? 11.906 -21.266 -11.547 1 98.62 224 ILE B CA 1
ATOM 4316 C C . ILE B 1 224 ? 10.742 -21.562 -10.609 1 98.62 224 ILE B C 1
ATOM 4318 O O . ILE B 1 224 ? 10.805 -22.5 -9.797 1 98.62 224 ILE B O 1
ATOM 4322 N N . LEU B 1 225 ? 9.703 -20.75 -10.719 1 98.5 225 LEU B N 1
ATOM 4323 C CA . LEU B 1 225 ? 8.5 -20.953 -9.93 1 98.5 225 LEU B CA 1
ATOM 4324 C C . LEU B 1 225 ? 7.402 -21.609 -10.766 1 98.5 225 LEU B C 1
ATOM 4326 O O . LEU B 1 225 ? 7.012 -21.078 -11.805 1 98.5 225 LEU B O 1
ATOM 4330 N N . SER B 1 226 ? 6.977 -22.766 -10.367 1 97.69 226 SER B N 1
ATOM 4331 C CA . SER B 1 226 ? 5.852 -23.453 -11 1 97.69 226 SER B CA 1
ATOM 4332 C C . SER B 1 226 ? 4.613 -23.406 -10.109 1 97.69 226 SER B C 1
ATOM 4334 O O . SER B 1 226 ? 4.617 -23.953 -9 1 97.69 226 SER B O 1
ATOM 4336 N N . SER B 1 227 ? 3.592 -22.812 -10.625 1 98 227 SER B N 1
ATOM 4337 C CA . SER B 1 227 ? 2.316 -22.781 -9.914 1 98 227 SER B CA 1
ATOM 4338 C C . SER B 1 227 ? 1.444 -23.969 -10.305 1 98 227 SER B C 1
ATOM 4340 O O . SER B 1 227 ? 1.419 -24.375 -11.469 1 98 227 SER B O 1
ATOM 4342 N N . ARG B 1 228 ? 0.755 -24.562 -9.352 1 98.06 228 ARG B N 1
ATOM 4343 C CA . ARG B 1 228 ? -0.164 -25.672 -9.602 1 98.06 228 ARG B CA 1
ATOM 4344 C C . ARG B 1 228 ? -1.474 -25.484 -8.844 1 98.06 228 ARG B C 1
ATOM 4346 O O . ARG B 1 228 ? -1.473 -25.031 -7.695 1 98.06 228 ARG B O 1
ATOM 4353 N N . SER B 1 229 ? -2.584 -25.812 -9.516 1 98.06 229 SER B N 1
ATOM 4354 C CA . SER B 1 229 ? -3.883 -25.906 -8.852 1 98.06 229 SER B CA 1
ATOM 4355 C C . SER B 1 229 ? -4 -27.188 -8.047 1 98.06 229 SER B C 1
ATOM 4357 O O . SER B 1 229 ? -3.996 -28.297 -8.602 1 98.06 229 SER B O 1
ATOM 4359 N N . VAL B 1 230 ? -4.105 -27.016 -6.723 1 98.31 230 VAL B N 1
ATOM 4360 C CA . VAL B 1 230 ? -4.102 -28.188 -5.84 1 98.31 230 VAL B CA 1
ATOM 4361 C C . VAL B 1 230 ? -5.207 -28.047 -4.793 1 98.31 230 VAL B C 1
ATOM 4363 O O . VAL B 1 230 ? -5.391 -26.969 -4.219 1 98.31 230 VAL B O 1
ATOM 4366 N N . PHE B 1 231 ? -5.957 -29.062 -4.57 1 98.62 231 PHE B N 1
ATOM 4367 C CA . PHE B 1 231 ? -6.879 -29.172 -3.445 1 98.62 231 PHE B CA 1
ATOM 4368 C C . PHE B 1 231 ? -6.805 -30.562 -2.818 1 98.62 231 PHE B C 1
ATOM 4370 O O . PHE B 1 231 ? -7.117 -31.562 -3.471 1 98.62 231 PHE B O 1
ATOM 4377 N N . VAL B 1 232 ? -6.355 -30.594 -1.616 1 98.75 232 VAL B N 1
ATOM 4378 C CA . VAL B 1 232 ? -6.219 -31.828 -0.84 1 98.75 232 VAL B CA 1
ATOM 4379 C C . VAL B 1 232 ? -7.27 -31.859 0.265 1 98.75 232 VAL B C 1
ATOM 4381 O O . VAL B 1 232 ? -7.453 -30.875 0.987 1 98.75 232 VAL B O 1
ATOM 4384 N N . ALA B 1 233 ? -7.988 -32.938 0.351 1 98.69 233 ALA B N 1
ATOM 4385 C CA . ALA B 1 233 ? -8.961 -33.125 1.421 1 98.69 233 ALA B CA 1
ATOM 4386 C C . ALA B 1 233 ? -8.727 -34.469 2.135 1 98.69 233 ALA B C 1
ATOM 4388 O O . ALA B 1 233 ? -8.016 -35.344 1.627 1 98.69 233 ALA B O 1
ATOM 4389 N N . ASP B 1 234 ? -9.359 -34.625 3.342 1 98.38 234 ASP B N 1
ATOM 4390 C CA . ASP B 1 234 ? -9.258 -35.875 4.105 1 98.38 234 ASP B CA 1
ATOM 4391 C C . ASP B 1 234 ? -10.023 -37 3.42 1 98.38 234 ASP B C 1
ATOM 4393 O O . ASP B 1 234 ? -9.695 -38.188 3.588 1 98.38 234 ASP B O 1
ATOM 4397 N N . ASP B 1 235 ? -10.945 -36.625 2.648 1 97.75 235 ASP B N 1
ATOM 4398 C CA . ASP B 1 235 ? -11.852 -37.562 1.985 1 97.75 235 ASP B CA 1
ATOM 4399 C C . ASP B 1 235 ? -11.859 -37.312 0.475 1 97.75 235 ASP B C 1
ATOM 4401 O O . ASP B 1 235 ? -12.109 -36.219 0.006 1 97.75 235 ASP B O 1
ATOM 4405 N N . ARG B 1 236 ? -11.648 -38.438 -0.273 1 97.5 236 ARG B N 1
ATOM 4406 C CA . ARG B 1 236 ? -11.547 -38.344 -1.727 1 97.5 236 ARG B CA 1
ATOM 4407 C C . ARG B 1 236 ? -12.867 -37.875 -2.336 1 97.5 236 ARG B C 1
ATOM 4409 O O . ARG B 1 236 ? -12.883 -37.062 -3.252 1 97.5 236 ARG B O 1
ATOM 4416 N N . GLN B 1 237 ? -13.945 -38.375 -1.846 1 97.5 237 GLN B N 1
ATOM 4417 C CA . GLN B 1 237 ? -15.25 -38.031 -2.398 1 97.5 237 GLN B CA 1
ATOM 4418 C C . GLN B 1 237 ? -15.547 -36.562 -2.193 1 97.5 237 GLN B C 1
ATOM 4420 O O . GLN B 1 237 ? -16.109 -35.906 -3.08 1 97.5 237 GLN B O 1
ATOM 4425 N N . LEU B 1 238 ? -15.203 -36.062 -1.029 1 97.69 238 LEU B N 1
ATOM 4426 C CA . LEU B 1 238 ? -15.375 -34.656 -0.76 1 97.69 238 LEU B CA 1
ATOM 4427 C C . LEU B 1 238 ? -14.555 -33.812 -1.734 1 97.69 238 LEU B C 1
ATOM 4429 O O . LEU B 1 238 ? -15.062 -32.844 -2.307 1 97.69 238 LEU B O 1
ATOM 4433 N N . ALA B 1 239 ? -13.297 -34.125 -1.915 1 98.25 239 ALA B N 1
ATOM 4434 C CA . ALA B 1 239 ? -12.406 -33.406 -2.812 1 98.25 239 ALA B CA 1
ATOM 4435 C C . ALA B 1 239 ? -12.969 -33.344 -4.23 1 98.25 239 ALA B C 1
ATOM 4437 O O . ALA B 1 239 ? -13.016 -32.281 -4.852 1 98.25 239 ALA B O 1
ATOM 4438 N N . LEU B 1 240 ? -13.422 -34.5 -4.688 1 97.38 240 LEU B N 1
ATOM 4439 C CA . LEU B 1 240 ? -13.914 -34.625 -6.059 1 97.38 240 LEU B CA 1
ATOM 4440 C C . LEU B 1 240 ? -15.219 -33.844 -6.227 1 97.38 240 LEU B C 1
ATOM 4442 O O . LEU B 1 240 ? -15.445 -33.219 -7.258 1 97.38 240 LEU B O 1
ATOM 4446 N N . SER B 1 241 ? -16.062 -33.969 -5.223 1 97.12 241 SER B N 1
ATOM 4447 C CA . SER B 1 241 ? -17.328 -33.25 -5.285 1 97.12 241 SER B CA 1
ATOM 4448 C C . SER B 1 241 ? -17.125 -31.734 -5.371 1 97.12 241 SER B C 1
ATOM 4450 O O . SER B 1 241 ? -17.766 -31.062 -6.176 1 97.12 241 SER B O 1
ATOM 4452 N N . LEU B 1 242 ? -16.25 -31.219 -4.582 1 97.19 242 LEU B N 1
ATOM 4453 C CA . LEU B 1 242 ? -15.961 -29.797 -4.578 1 97.19 242 LEU B CA 1
ATOM 4454 C C . LEU B 1 242 ? -15.25 -29.375 -5.859 1 97.19 242 LEU B C 1
ATOM 4456 O O . LEU B 1 242 ? -15.492 -28.281 -6.379 1 97.19 242 LEU B O 1
ATOM 4460 N N . ALA B 1 243 ? -14.383 -30.219 -6.328 1 97 243 ALA B N 1
ATOM 4461 C CA . ALA B 1 243 ? -13.719 -29.938 -7.602 1 97 243 ALA B CA 1
ATOM 4462 C C . ALA B 1 243 ? -14.727 -29.859 -8.742 1 97 243 ALA B C 1
ATOM 4464 O O . ALA B 1 243 ? -14.641 -28.953 -9.586 1 97 243 ALA B O 1
ATOM 4465 N N . GLU B 1 244 ? -15.617 -30.844 -8.742 1 94.94 244 GLU B N 1
ATOM 4466 C CA . GLU B 1 244 ? -16.641 -30.844 -9.789 1 94.94 244 GLU B CA 1
ATOM 4467 C C . GLU B 1 244 ? -17.422 -29.531 -9.789 1 94.94 244 GLU B C 1
ATOM 4469 O O . GLU B 1 244 ? -17.641 -28.938 -10.844 1 94.94 244 GLU B O 1
ATOM 4474 N N . LYS B 1 245 ? -17.812 -29.109 -8.633 1 94.06 245 LYS B N 1
ATOM 4475 C CA . LYS B 1 245 ? -18.578 -27.875 -8.492 1 94.06 245 LYS B CA 1
ATOM 4476 C C . LYS B 1 245 ? -17.766 -26.672 -8.969 1 94.06 245 LYS B C 1
ATOM 4478 O O . LYS B 1 245 ? -18.25 -25.875 -9.773 1 94.06 245 LYS B O 1
ATOM 4483 N N . GLY B 1 246 ? -16.594 -26.531 -8.484 1 93.69 246 GLY B N 1
ATOM 4484 C CA . GLY B 1 246 ? -15.758 -25.391 -8.797 1 93.69 246 GLY B CA 1
ATOM 4485 C C . GLY B 1 246 ? -15.336 -25.344 -10.25 1 93.69 246 GLY B C 1
ATOM 4486 O O . GLY B 1 246 ? -15.391 -24.281 -10.883 1 93.69 246 GLY B O 1
ATOM 4487 N N . LEU B 1 247 ? -14.898 -26.438 -10.805 1 93.38 247 LEU B N 1
ATOM 4488 C CA . LEU B 1 247 ? -14.406 -26.484 -12.18 1 93.38 247 LEU B CA 1
ATOM 4489 C C . LEU B 1 247 ? -15.531 -26.266 -13.18 1 93.38 247 LEU B C 1
ATOM 4491 O O . LEU B 1 247 ? -15.32 -25.656 -14.227 1 93.38 247 LEU B O 1
ATOM 4495 N N . ASN B 1 248 ? -16.703 -26.734 -12.859 1 90.75 248 ASN B N 1
ATOM 4496 C CA . ASN B 1 248 ? -17.844 -26.453 -13.711 1 90.75 248 ASN B CA 1
ATOM 4497 C C . ASN B 1 248 ? -18.172 -24.953 -13.734 1 90.75 248 ASN B C 1
ATOM 4499 O O . ASN B 1 248 ? -18.5 -24.406 -14.789 1 90.75 248 ASN B O 1
ATOM 4503 N N . ARG B 1 249 ? -18.109 -24.391 -12.602 1 88.44 249 ARG B N 1
ATOM 4504 C CA . ARG B 1 249 ? -18.312 -22.938 -12.523 1 88.44 249 ARG B CA 1
ATOM 4505 C C . ARG B 1 249 ? -17.297 -22.203 -13.383 1 88.44 249 ARG B C 1
ATOM 4507 O O . ARG B 1 249 ? -17.656 -21.266 -14.102 1 88.44 249 ARG B O 1
ATOM 4514 N N . SER B 1 250 ? -16.078 -22.594 -13.242 1 88.25 250 SER B N 1
ATOM 4515 C CA . SER B 1 250 ? -15.016 -21.953 -14 1 88.25 250 SER B CA 1
ATOM 4516 C C . SER B 1 250 ? -15.18 -22.172 -15.5 1 88.25 250 SER B C 1
ATOM 4518 O O . SER B 1 250 ? -14.914 -21.281 -16.297 1 88.25 250 SER B O 1
ATOM 4520 N N . ALA B 1 251 ? -15.555 -23.312 -15.859 1 84.94 251 ALA B N 1
ATOM 4521 C CA . ALA B 1 251 ? -15.789 -23.641 -17.266 1 84.94 251 ALA B CA 1
ATOM 4522 C C . ALA B 1 251 ? -16.906 -22.766 -17.859 1 84.94 251 ALA B C 1
ATOM 4524 O O . ALA B 1 251 ? -16.828 -22.375 -19.016 1 84.94 251 ALA B O 1
ATOM 4525 N N . ALA B 1 252 ? -17.828 -22.484 -17.078 1 81.12 252 ALA B N 1
ATOM 4526 C CA . ALA B 1 252 ? -18.953 -21.672 -17.516 1 81.12 252 ALA B CA 1
ATOM 4527 C C . ALA B 1 252 ? -18.531 -20.219 -17.734 1 81.12 252 ALA B C 1
ATOM 4529 O O . ALA B 1 252 ? -19.078 -19.531 -18.609 1 81.12 252 ALA B O 1
ATOM 4530 N N . ARG B 1 253 ? -17.594 -19.812 -17 1 75.06 253 ARG B N 1
ATOM 4531 C CA . ARG B 1 253 ? -17.141 -18.438 -17.062 1 75.06 253 ARG B CA 1
ATOM 4532 C C . ARG B 1 253 ? -16.109 -18.234 -18.188 1 75.06 253 ARG B C 1
ATOM 4534 O O . ARG B 1 253 ? -16.016 -17.156 -18.766 1 75.06 253 ARG B O 1
ATOM 4541 N N . SER B 1 254 ? -15.148 -19.203 -18.266 1 67.12 254 SER B N 1
ATOM 4542 C CA . SER B 1 254 ? -14.023 -19.078 -19.188 1 67.12 254 SER B CA 1
ATOM 4543 C C . SER B 1 254 ? -14.477 -19.266 -20.625 1 67.12 254 SER B C 1
ATOM 4545 O O . SER B 1 254 ? -15.211 -20.219 -20.938 1 67.12 254 SER B O 1
ATOM 4547 N N . GLY B 1 255 ? -15.438 -18.516 -21.156 1 52.34 255 GLY B N 1
ATOM 4548 C CA . GLY B 1 255 ? -15.781 -18.703 -22.562 1 52.34 255 GLY B CA 1
ATOM 4549 C C . GLY B 1 255 ? -14.734 -19.484 -23.344 1 52.34 255 GLY B C 1
ATOM 4550 O O . GLY B 1 255 ? -14.945 -19.828 -24.5 1 52.34 255 GLY B O 1
ATOM 4551 N N . THR B 1 256 ? -13.602 -19.422 -23 1 47.91 256 THR B N 1
ATOM 4552 C CA . THR B 1 256 ? -12.492 -19.797 -23.875 1 47.91 256 THR B CA 1
ATOM 4553 C C . THR B 1 256 ? -12.141 -21.281 -23.688 1 47.91 256 THR B C 1
ATOM 4555 O O . THR B 1 256 ? -11.336 -21.828 -24.438 1 47.91 256 THR B O 1
ATOM 4558 N N . PHE B 1 257 ? -12.398 -21.75 -22.484 1 48.78 257 PHE B N 1
ATOM 4559 C CA . PHE B 1 257 ? -11.898 -23.109 -22.406 1 48.78 257 PHE B CA 1
ATOM 4560 C C . PHE B 1 257 ? -12.805 -24.062 -23.188 1 48.78 257 PHE B C 1
ATOM 4562 O O . PHE B 1 257 ? -14.016 -23.859 -23.266 1 48.78 257 PHE B O 1
ATOM 4569 N N . ARG B 1 258 ? -12.242 -24.688 -24.125 1 49.53 258 ARG B N 1
ATOM 4570 C CA . ARG B 1 258 ? -12.875 -25.719 -24.953 1 49.53 258 ARG B CA 1
ATOM 4571 C C . ARG B 1 258 ? -13.977 -26.438 -24.172 1 49.53 258 ARG B C 1
ATOM 4573 O O . ARG B 1 258 ? -13.891 -26.562 -22.953 1 49.53 258 ARG B O 1
ATOM 4580 N N . ALA B 1 259 ? -15.055 -26.5 -24.844 1 50.06 259 ALA B N 1
ATOM 4581 C CA . ALA B 1 259 ? -16.125 -27.391 -24.391 1 50.06 259 ALA B CA 1
ATOM 4582 C C . ALA B 1 259 ? -15.555 -28.656 -23.734 1 50.06 259 ALA B C 1
ATOM 4584 O O . ALA B 1 259 ? -14.898 -29.469 -24.391 1 50.06 259 ALA B O 1
ATOM 4585 N N . ILE B 1 260 ? -15.008 -28.5 -22.562 1 55.16 260 ILE B N 1
ATOM 4586 C CA . ILE B 1 260 ? -14.516 -29.688 -21.859 1 55.16 260 ILE B CA 1
ATOM 4587 C C . ILE B 1 260 ? -15.555 -30.797 -21.953 1 55.16 260 ILE B C 1
ATOM 4589 O O . ILE B 1 260 ? -16.719 -30.609 -21.594 1 55.16 260 ILE B O 1
ATOM 4593 N N . PRO B 1 261 ? -15.367 -31.719 -22.797 1 54.97 261 PRO B N 1
ATOM 4594 C CA . PRO B 1 261 ? -16.328 -32.844 -22.797 1 54.97 261 PRO B CA 1
ATOM 4595 C C . PRO B 1 261 ? -16.766 -33.219 -21.375 1 54.97 261 PRO B C 1
ATOM 4597 O O . PRO B 1 261 ? -15.93 -33.344 -20.484 1 54.97 261 PRO B O 1
ATOM 4600 N N . HIS B 1 262 ? -17.875 -32.625 -20.844 1 56.66 262 HIS B N 1
ATOM 4601 C CA . HIS B 1 262 ? -18.547 -32.875 -19.562 1 56.66 262 HIS B CA 1
ATOM 4602 C C . HIS B 1 262 ? -18.625 -34.375 -19.266 1 56.66 262 HIS B C 1
ATOM 4604 O O . HIS B 1 262 ? -19.484 -34.812 -18.5 1 56.66 26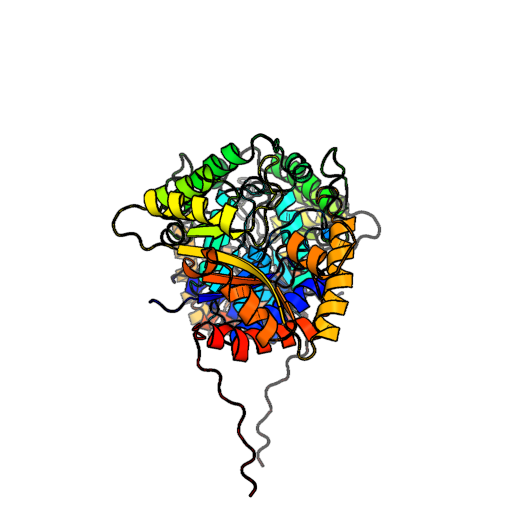2 HIS B O 1
ATOM 4610 N N . ASP B 1 263 ? -17.688 -35.156 -19.797 1 66.94 263 ASP B N 1
ATOM 4611 C CA . ASP B 1 263 ? -18.062 -36.562 -19.734 1 66.94 263 ASP B CA 1
ATOM 4612 C C . ASP B 1 263 ? -17.719 -37.156 -18.375 1 66.94 263 ASP B C 1
ATOM 4614 O O . ASP B 1 263 ? -18.406 -38.031 -17.875 1 66.94 263 ASP B O 1
ATOM 4618 N N . SER B 1 264 ? -16.578 -36.5 -17.688 1 86.19 264 SER B N 1
ATOM 4619 C CA . SER B 1 264 ? -16.219 -37.062 -16.391 1 86.19 264 SER B CA 1
ATOM 4620 C C . SER B 1 264 ? -15.461 -36.062 -15.539 1 86.19 264 SER B C 1
ATOM 4622 O O . SER B 1 264 ? -14.891 -35.094 -16.062 1 86.19 264 SER B O 1
ATOM 4624 N N . ILE B 1 265 ? -15.539 -36.188 -14.328 1 90.12 265 ILE B N 1
ATOM 4625 C CA . ILE B 1 265 ? -14.812 -35.344 -13.391 1 90.12 265 ILE B CA 1
ATOM 4626 C C . ILE B 1 265 ? -13.312 -35.438 -13.664 1 90.12 265 ILE B C 1
ATOM 4628 O O . ILE B 1 265 ? -12.594 -34.438 -13.531 1 90.12 265 ILE B O 1
ATOM 4632 N N . GLU B 1 266 ? -12.828 -36.562 -14.039 1 89.5 266 GLU B N 1
ATOM 4633 C CA . GLU B 1 266 ? -11.414 -36.75 -14.367 1 89.5 266 GLU B CA 1
ATOM 4634 C C . GLU B 1 266 ? -11.008 -35.875 -15.562 1 89.5 266 GLU B C 1
ATOM 4636 O O . GLU B 1 266 ? -9.922 -35.281 -15.562 1 89.5 266 GLU B O 1
ATOM 4641 N N . ALA B 1 267 ? -11.859 -35.844 -16.531 1 88.75 267 ALA B N 1
ATOM 4642 C CA . ALA B 1 267 ? -11.594 -35 -17.703 1 88.75 267 ALA B CA 1
ATOM 4643 C C . ALA B 1 267 ? -11.586 -33.531 -17.344 1 88.75 267 ALA B C 1
ATOM 4645 O O . ALA B 1 267 ? -10.781 -32.75 -17.859 1 88.75 267 ALA B O 1
ATOM 4646 N N . LEU B 1 268 ? -12.5 -33.188 -16.5 1 90 268 LEU B N 1
ATOM 4647 C CA . LEU B 1 268 ? -12.578 -31.812 -16.031 1 90 268 LEU B CA 1
ATOM 4648 C C . LEU B 1 268 ? -11.32 -31.422 -15.273 1 90 268 LEU B C 1
ATOM 4650 O O . LEU B 1 268 ? -10.75 -30.359 -15.516 1 90 268 LEU B O 1
ATOM 4654 N N . ILE B 1 269 ? -10.898 -32.219 -14.406 1 93.19 269 ILE B N 1
ATOM 4655 C CA . ILE B 1 269 ? -9.695 -32 -13.617 1 93.19 269 ILE B CA 1
ATOM 4656 C C . ILE B 1 269 ? -8.484 -31.875 -14.539 1 93.19 269 ILE B C 1
ATOM 4658 O O . ILE B 1 269 ? -7.664 -30.969 -14.367 1 93.19 269 ILE B O 1
ATOM 4662 N N . ALA B 1 270 ? -8.391 -32.719 -15.531 1 90.38 270 ALA B N 1
ATOM 4663 C CA . ALA B 1 270 ? -7.281 -32.688 -16.484 1 90.38 270 ALA B CA 1
ATOM 4664 C C . ALA B 1 270 ? -7.305 -31.422 -17.312 1 90.38 270 ALA B C 1
ATOM 4666 O O . ALA B 1 270 ? -6.254 -30.828 -17.594 1 90.38 270 ALA B O 1
ATOM 4667 N N . SER B 1 271 ? -8.477 -30.984 -17.703 1 88.56 271 SER B N 1
ATOM 4668 C CA . SER B 1 271 ? -8.617 -29.812 -18.547 1 88.56 271 SER B CA 1
ATOM 4669 C C . SER B 1 271 ? -8.156 -28.547 -17.844 1 88.56 271 SER B C 1
ATOM 4671 O O . SER B 1 271 ? -7.691 -27.609 -18.469 1 88.56 271 SER B O 1
ATOM 4673 N N . PHE B 1 272 ? -8.219 -28.547 -16.562 1 91.94 272 PHE B N 1
ATOM 4674 C CA . PHE B 1 272 ? -7.84 -27.375 -15.781 1 91.94 272 PHE B CA 1
ATOM 4675 C C . PHE B 1 272 ? -6.477 -27.562 -15.125 1 91.94 272 PHE B C 1
ATOM 4677 O O . PHE B 1 272 ? -6.062 -26.766 -14.281 1 91.94 272 PHE B O 1
ATOM 4684 N N . ASP B 1 273 ? -5.848 -28.703 -15.516 1 94.94 273 ASP B N 1
ATOM 4685 C CA . ASP B 1 273 ? -4.527 -29.016 -14.977 1 94.94 273 ASP B CA 1
ATOM 4686 C C . ASP B 1 273 ? -4.547 -29.031 -13.453 1 94.94 273 ASP B C 1
ATOM 4688 O O . ASP B 1 273 ? -3.645 -28.5 -12.805 1 94.94 273 ASP B O 1
ATOM 4692 N N . SER B 1 274 ? -5.602 -29.594 -12.82 1 96.75 274 SER B N 1
ATOM 4693 C CA . SER B 1 274 ? -5.762 -29.562 -11.375 1 96.75 274 SER B CA 1
ATOM 4694 C C . SER B 1 274 ? -5.305 -30.875 -10.734 1 96.75 274 SER B C 1
ATOM 4696 O O . SER B 1 274 ? -5.316 -31.922 -11.383 1 96.75 274 SER B O 1
ATOM 4698 N N . HIS B 1 275 ? -4.82 -30.828 -9.57 1 98.12 275 HIS B N 1
ATOM 4699 C CA . HIS B 1 275 ? -4.484 -31.953 -8.711 1 98.12 275 HIS B CA 1
ATOM 4700 C C . HIS B 1 275 ? -5.414 -32.031 -7.504 1 98.12 275 HIS B C 1
ATOM 4702 O O . HIS B 1 275 ? -5.336 -31.188 -6.602 1 98.12 275 HIS B O 1
ATOM 4708 N N . VAL B 1 276 ? -6.254 -33.062 -7.473 1 98.44 276 VAL B N 1
ATOM 4709 C CA . VAL B 1 276 ? -7.348 -33.094 -6.508 1 98.44 276 VAL B CA 1
ATOM 4710 C C . VAL B 1 276 ? -7.465 -34.469 -5.879 1 98.44 276 VAL B C 1
ATOM 4712 O O . VAL B 1 276 ? -7.32 -35.5 -6.566 1 98.44 276 VAL B O 1
ATOM 4715 N N . GLY B 1 277 ? -7.703 -34.531 -4.617 1 98.56 277 GLY B N 1
ATOM 4716 C CA . GLY B 1 277 ? -7.961 -35.812 -3.924 1 98.56 277 GLY B CA 1
ATOM 4717 C C . GLY B 1 277 ? -7.352 -35.844 -2.535 1 98.56 277 GLY B C 1
ATOM 4718 O O . GLY B 1 277 ? -7.199 -34.812 -1.882 1 98.56 277 GLY B O 1
ATOM 4719 N N . THR B 1 278 ? -7.156 -37.031 -2.059 1 98.56 278 THR B N 1
ATOM 4720 C CA . THR B 1 278 ? -6.406 -37.219 -0.82 1 98.56 278 THR B CA 1
ATOM 4721 C C . THR B 1 278 ? -4.934 -36.875 -1.024 1 98.56 278 THR B C 1
ATOM 4723 O O . THR B 1 278 ? -4.496 -36.656 -2.152 1 98.56 278 THR B O 1
ATOM 4726 N N . ALA B 1 279 ? -4.223 -36.844 0.111 1 98.38 279 ALA B N 1
ATOM 4727 C CA . ALA B 1 279 ? -2.787 -36.594 0.028 1 98.38 279 ALA B CA 1
ATOM 4728 C C . ALA B 1 279 ? -2.098 -37.594 -0.892 1 98.38 279 ALA B C 1
ATOM 4730 O O . ALA B 1 279 ? -1.202 -37.219 -1.657 1 98.38 279 ALA B O 1
ATOM 4731 N N . GLN B 1 280 ? -2.541 -38.812 -0.839 1 98.12 280 GLN B N 1
ATOM 4732 C CA . GLN B 1 280 ? -1.965 -39.844 -1.689 1 98.12 280 GLN B CA 1
ATOM 4733 C C . GLN B 1 280 ? -2.264 -39.594 -3.162 1 98.12 280 GLN B C 1
ATOM 4735 O O . GLN B 1 280 ? -1.379 -39.719 -4.012 1 98.12 280 GLN B O 1
ATOM 4740 N N . ASP B 1 281 ? -3.482 -39.25 -3.443 1 98.06 281 ASP B N 1
ATOM 4741 C CA . ASP B 1 281 ? -3.891 -38.938 -4.812 1 98.06 281 ASP B CA 1
ATOM 4742 C C . ASP B 1 281 ? -3.068 -37.812 -5.398 1 98.06 281 ASP B C 1
ATOM 4744 O O . ASP B 1 281 ? -2.553 -37.906 -6.512 1 98.06 281 ASP B O 1
ATOM 4748 N N . VAL B 1 282 ? -2.994 -36.719 -4.652 1 98.38 282 VAL B N 1
ATOM 4749 C CA . VAL B 1 282 ? -2.35 -35.5 -5.113 1 98.38 282 VAL B CA 1
ATOM 4750 C C . VAL B 1 282 ? -0.848 -35.75 -5.273 1 98.38 282 VAL B C 1
ATOM 4752 O O . VAL B 1 282 ? -0.244 -35.312 -6.254 1 98.38 282 VAL B O 1
ATOM 4755 N N . THR B 1 283 ? -0.271 -36.438 -4.301 1 97.69 283 THR B N 1
ATOM 4756 C CA . THR B 1 283 ? 1.147 -36.781 -4.395 1 97.69 283 THR B CA 1
ATOM 4757 C C . THR B 1 283 ? 1.441 -37.531 -5.676 1 97.69 283 THR B C 1
ATOM 4759 O O . THR B 1 283 ? 2.387 -37.219 -6.402 1 97.69 283 THR B O 1
ATOM 4762 N N . ALA B 1 284 ? 0.64 -38.562 -5.934 1 97.5 284 ALA B N 1
ATOM 4763 C CA . ALA B 1 284 ? 0.821 -39.375 -7.133 1 97.5 284 ALA B CA 1
ATOM 4764 C C . ALA B 1 284 ? 0.694 -38.531 -8.398 1 97.5 284 ALA B C 1
ATOM 4766 O O . ALA B 1 284 ? 1.472 -38.688 -9.336 1 97.5 284 ALA B O 1
ATOM 4767 N N . SER B 1 285 ? -0.3 -37.688 -8.414 1 96.81 285 SER B N 1
ATOM 4768 C CA . SER B 1 285 ? -0.543 -36.844 -9.57 1 96.81 285 SER B CA 1
ATOM 4769 C C . SER B 1 285 ? 0.616 -35.875 -9.789 1 96.81 285 SER B C 1
ATOM 4771 O O . SER B 1 285 ? 1.092 -35.719 -10.922 1 96.81 285 SER B O 1
ATOM 4773 N N . LEU B 1 286 ? 1.141 -35.219 -8.773 1 96.94 286 LEU B N 1
ATOM 4774 C CA . LEU B 1 286 ? 2.225 -34.25 -8.875 1 96.94 286 LEU B CA 1
ATOM 4775 C C . LEU B 1 286 ? 3.521 -34.906 -9.312 1 96.94 286 LEU B C 1
ATOM 4777 O O . LEU B 1 286 ? 4.336 -34.312 -10.008 1 96.94 286 LEU B O 1
ATOM 4781 N N . LYS B 1 287 ? 3.693 -36.125 -8.961 1 95.19 287 LYS B N 1
ATOM 4782 C CA . LYS B 1 287 ? 4.906 -36.875 -9.297 1 95.19 287 LYS B CA 1
ATOM 4783 C C . LYS B 1 287 ? 5.008 -37.094 -10.805 1 95.19 287 LYS B C 1
ATOM 4785 O O . LYS B 1 287 ? 6.102 -37.312 -11.336 1 95.19 287 LYS B O 1
ATOM 4790 N N . THR B 1 288 ? 3.891 -37.094 -11.477 1 95.19 288 THR B N 1
ATOM 4791 C CA . THR B 1 288 ? 3.891 -37.344 -12.914 1 95.19 288 THR B CA 1
ATOM 4792 C C . THR B 1 288 ? 4.285 -36.062 -13.688 1 95.19 288 THR B C 1
ATOM 4794 O O . THR B 1 288 ? 4.465 -36.125 -14.906 1 95.19 288 THR B O 1
ATOM 4797 N N . ASP B 1 289 ? 4.371 -34.969 -13.078 1 94.94 289 ASP B N 1
ATOM 4798 C CA . ASP B 1 289 ? 4.672 -33.688 -13.695 1 94.94 289 ASP B CA 1
ATOM 4799 C C . ASP B 1 289 ? 6.18 -33.438 -13.773 1 94.94 289 ASP B C 1
ATOM 4801 O O . ASP B 1 289 ? 6.789 -32.969 -12.82 1 94.94 289 ASP B O 1
ATOM 4805 N N . SER B 1 290 ? 6.812 -33.656 -14.906 1 95.12 290 SER B N 1
ATOM 4806 C CA . SER B 1 290 ? 8.258 -33.594 -15.07 1 95.12 290 SER B CA 1
ATOM 4807 C C . SER B 1 290 ? 8.773 -32.156 -14.93 1 95.12 290 SER B C 1
ATOM 4809 O O . SER B 1 290 ? 9.938 -31.953 -14.586 1 95.12 290 SER B O 1
ATOM 4811 N N . SER B 1 291 ? 7.926 -31.188 -15.242 1 94.88 291 SER B N 1
ATOM 4812 C CA . SER B 1 291 ? 8.359 -29.797 -15.125 1 94.88 291 SER B CA 1
ATOM 4813 C C . SER B 1 291 ? 8.57 -29.406 -13.664 1 94.88 291 SER B C 1
ATOM 4815 O O . SER B 1 291 ? 9.398 -28.547 -13.367 1 94.88 291 SER B O 1
ATOM 4817 N N . LEU B 1 292 ? 7.863 -30.016 -12.719 1 94.38 292 LEU B N 1
ATOM 4818 C CA . LEU B 1 292 ? 7.98 -29.688 -11.297 1 94.38 292 LEU B CA 1
ATOM 4819 C C . LEU B 1 292 ? 9.352 -30.078 -10.758 1 94.38 292 LEU B C 1
ATOM 4821 O O . LEU B 1 292 ? 9.875 -29.438 -9.852 1 94.38 292 LEU B O 1
ATOM 4825 N N . GLU B 1 293 ? 9.914 -31.141 -11.328 1 91.19 293 GLU B N 1
ATOM 4826 C CA . GLU B 1 293 ? 11.234 -31.578 -10.898 1 91.19 293 GLU B CA 1
ATOM 4827 C C . GLU B 1 293 ? 12.289 -30.516 -11.18 1 91.19 293 GLU B C 1
ATOM 4829 O O . GLU B 1 293 ? 13.305 -30.438 -10.484 1 91.19 293 GLU B O 1
ATOM 4834 N N . ARG B 1 294 ? 12 -29.703 -12.102 1 95.56 294 ARG B N 1
ATOM 4835 C CA . ARG B 1 294 ? 12.969 -28.719 -12.578 1 95.56 294 ARG B CA 1
ATOM 4836 C C . ARG B 1 294 ? 12.75 -27.359 -11.914 1 95.56 294 ARG B C 1
ATOM 4838 O O . ARG B 1 294 ? 13.523 -26.438 -12.117 1 95.56 294 ARG B O 1
ATOM 4845 N N . ALA B 1 295 ? 11.703 -27.266 -11.133 1 96.25 295 ALA B N 1
ATOM 4846 C CA . ALA B 1 295 ? 11.367 -26.016 -10.453 1 96.25 295 ALA B CA 1
ATOM 4847 C C . ALA B 1 295 ? 12.188 -25.859 -9.18 1 96.25 295 ALA B C 1
ATOM 4849 O O . ALA B 1 295 ? 12.508 -26.828 -8.5 1 96.25 295 ALA B O 1
ATOM 4850 N N . THR B 1 296 ? 12.594 -24.609 -8.875 1 96.38 296 THR B N 1
ATOM 4851 C CA . THR B 1 296 ? 13.203 -24.297 -7.59 1 96.38 296 THR B CA 1
ATOM 4852 C C . THR B 1 296 ? 12.141 -23.938 -6.555 1 96.38 296 THR B C 1
ATOM 4854 O O . THR B 1 296 ? 12.336 -24.156 -5.355 1 96.38 296 THR B O 1
ATOM 4857 N N . ASP B 1 297 ? 11.023 -23.375 -7 1 96.25 297 ASP B N 1
ATOM 4858 C CA . ASP B 1 297 ? 9.875 -22.969 -6.191 1 96.25 297 ASP B CA 1
ATOM 4859 C C . ASP B 1 297 ? 8.578 -23.578 -6.734 1 96.25 297 ASP B C 1
ATOM 4861 O O . ASP B 1 297 ? 8.312 -23.516 -7.934 1 96.25 297 ASP B O 1
ATOM 4865 N N . VAL B 1 298 ? 7.816 -24.172 -5.871 1 96.69 298 VAL B N 1
ATOM 4866 C CA . VAL B 1 298 ? 6.496 -24.672 -6.242 1 96.69 298 VAL B CA 1
ATOM 4867 C C . VAL B 1 298 ? 5.43 -23.969 -5.41 1 96.69 298 VAL B C 1
ATOM 4869 O O . VAL B 1 298 ? 5.5 -23.953 -4.18 1 96.69 298 VAL B O 1
ATOM 4872 N N . THR B 1 299 ? 4.477 -23.344 -6.074 1 97.38 299 THR B N 1
ATOM 4873 C CA . THR B 1 299 ? 3.387 -22.672 -5.371 1 97.38 299 THR B CA 1
ATOM 4874 C C . THR B 1 299 ? 2.061 -23.375 -5.645 1 97.38 299 THR B C 1
ATOM 4876 O O . THR B 1 299 ? 1.816 -23.844 -6.762 1 97.38 299 THR B O 1
ATOM 4879 N N . PHE B 1 300 ? 1.269 -23.484 -4.637 1 97.56 300 PHE B N 1
ATOM 4880 C CA . PHE B 1 300 ? -0.029 -24.141 -4.754 1 97.56 300 PHE B CA 1
ATOM 4881 C C . PHE B 1 300 ? -1.161 -23.141 -4.539 1 97.56 300 PHE B C 1
ATOM 4883 O O . PHE B 1 300 ? -1.066 -22.266 -3.678 1 97.56 300 PHE B O 1
ATOM 4890 N N . GLN B 1 301 ? -2.15 -23.25 -5.32 1 97.31 301 GLN B N 1
ATOM 4891 C CA . GLN B 1 301 ? -3.387 -22.484 -5.184 1 97.31 301 GLN B CA 1
ATOM 4892 C C . GLN B 1 301 ? -4.609 -23.375 -5.387 1 97.31 301 GLN B C 1
ATOM 4894 O O . GLN B 1 301 ? -4.531 -24.391 -6.07 1 97.31 301 GLN B O 1
ATOM 4899 N N . VAL B 1 302 ? -5.707 -23 -4.805 1 95.56 302 VAL B N 1
ATOM 4900 C CA . VAL B 1 302 ? -6.91 -23.828 -4.879 1 95.56 302 VAL B CA 1
ATOM 4901 C C . VAL B 1 302 ? -7.707 -23.469 -6.133 1 95.56 302 VAL B C 1
ATOM 4903 O O . VAL B 1 302 ? -8.625 -24.188 -6.516 1 95.56 302 VAL B O 1
ATOM 4906 N N . HIS B 1 303 ? -7.402 -22.297 -6.711 1 93 303 HIS B N 1
ATOM 4907 C CA . HIS B 1 303 ? -8.086 -21.953 -7.953 1 93 303 HIS B CA 1
ATOM 4908 C C . HIS B 1 303 ? -7.797 -22.984 -9.039 1 93 303 HIS B C 1
ATOM 4910 O O . HIS B 1 303 ? -6.652 -23.422 -9.203 1 93 303 HIS B O 1
ATOM 4916 N N . SER B 1 304 ? -8.812 -23.5 -9.695 1 93.25 304 SER B N 1
ATOM 4917 C CA . SER B 1 304 ? -10.172 -23.078 -10.008 1 93.25 304 SER B CA 1
ATOM 4918 C C . SER B 1 304 ? -11.195 -23.906 -9.242 1 93.25 304 SER B C 1
ATOM 4920 O O . SER B 1 304 ? -12.383 -23.922 -9.594 1 93.25 304 SER B O 1
ATOM 4922 N N . ILE B 1 305 ? -10.781 -24.672 -8.305 1 94.31 305 ILE B N 1
ATOM 4923 C CA . ILE B 1 305 ? -11.695 -25.453 -7.473 1 94.31 305 ILE B CA 1
ATOM 4924 C C . ILE B 1 305 ? -12.43 -24.531 -6.508 1 94.31 305 ILE B C 1
ATOM 4926 O O . ILE B 1 305 ? -13.656 -24.547 -6.438 1 94.31 305 ILE B O 1
ATOM 4930 N N . ASP B 1 306 ? -11.711 -23.734 -5.77 1 93.81 306 ASP B N 1
ATOM 4931 C CA . ASP B 1 306 ? -12.188 -22.672 -4.895 1 93.81 306 ASP B CA 1
ATOM 4932 C C . ASP B 1 306 ? -13.141 -23.219 -3.834 1 93.81 306 ASP B C 1
ATOM 4934 O O . ASP B 1 306 ? -14.289 -22.766 -3.734 1 93.81 306 ASP B O 1
ATOM 4938 N N . PRO B 1 307 ? -12.641 -24.125 -3.039 1 96.69 307 PRO B N 1
ATOM 4939 C CA . PRO B 1 307 ? -13.438 -24.672 -1.936 1 96.69 307 PRO B CA 1
ATOM 4940 C C . PRO B 1 307 ? -13.641 -23.656 -0.806 1 96.69 307 PRO B C 1
ATOM 4942 O O . PRO B 1 307 ? -13.055 -22.578 -0.825 1 96.69 307 PRO B O 1
ATOM 4945 N N . PRO B 1 308 ? -14.57 -23.984 0.156 1 96.38 308 PRO B N 1
ATOM 4946 C CA . PRO B 1 308 ? -14.773 -23.094 1.296 1 96.38 308 PRO B CA 1
ATOM 4947 C C . PRO B 1 308 ? -13.5 -22.859 2.104 1 96.38 308 PRO B C 1
ATOM 4949 O O . PRO B 1 308 ? -12.656 -23.75 2.193 1 96.38 308 PRO B O 1
ATOM 4952 N N . HIS B 1 309 ? -13.422 -21.688 2.719 1 97.56 309 HIS B N 1
ATOM 4953 C CA . HIS B 1 309 ? -12.25 -21.188 3.422 1 97.56 309 HIS B CA 1
ATOM 4954 C C . HIS B 1 309 ? -11.703 -22.219 4.391 1 97.56 309 HIS B C 1
ATOM 4956 O O . HIS B 1 309 ? -10.492 -22.484 4.41 1 97.56 309 HIS B O 1
ATOM 4962 N N . ALA B 1 310 ? -12.547 -22.828 5.188 1 97.94 310 ALA B N 1
ATOM 4963 C CA . ALA B 1 310 ? -12.102 -23.797 6.188 1 97.94 310 ALA B CA 1
ATOM 4964 C C . ALA B 1 310 ? -11.383 -24.969 5.535 1 97.94 310 ALA B C 1
ATOM 4966 O O . ALA B 1 310 ? -10.43 -25.516 6.098 1 97.94 310 ALA B O 1
ATOM 4967 N N . LEU B 1 311 ? -11.82 -25.375 4.383 1 98.31 311 LEU B N 1
ATOM 4968 C CA . LEU B 1 311 ? -11.227 -26.5 3.686 1 98.31 311 LEU B CA 1
ATOM 4969 C C . LEU B 1 311 ? -9.93 -26.094 2.986 1 98.31 311 LEU B C 1
ATOM 4971 O O . LEU B 1 311 ? -9.055 -26.922 2.762 1 98.31 311 LEU B O 1
ATOM 4975 N N . ILE B 1 312 ? -9.812 -24.797 2.627 1 98.5 312 ILE B N 1
ATOM 4976 C CA . ILE B 1 312 ? -8.547 -24.297 2.123 1 98.5 312 ILE B CA 1
ATOM 4977 C C . ILE B 1 312 ? -7.477 -24.391 3.213 1 98.5 312 ILE B C 1
ATOM 4979 O O . ILE B 1 312 ? -6.367 -24.859 2.961 1 98.5 312 ILE B O 1
ATOM 4983 N N . LEU B 1 313 ? -7.82 -24.016 4.43 1 98.62 313 LEU B N 1
ATOM 4984 C CA . LEU B 1 313 ? -6.887 -24.094 5.547 1 98.62 313 LEU B CA 1
ATOM 4985 C C . LEU B 1 313 ? -6.484 -25.531 5.824 1 98.62 313 LEU B C 1
ATOM 4987 O O . LEU B 1 313 ? -5.309 -25.828 6.055 1 98.62 313 LEU B O 1
ATOM 4991 N N . ARG B 1 314 ? -7.461 -26.391 5.797 1 98.62 314 ARG B N 1
ATOM 4992 C CA . ARG B 1 314 ? -7.184 -27.812 5.992 1 98.62 314 ARG B CA 1
ATOM 4993 C C . ARG B 1 314 ? -6.285 -28.359 4.879 1 98.62 314 ARG B C 1
ATOM 4995 O O . ARG B 1 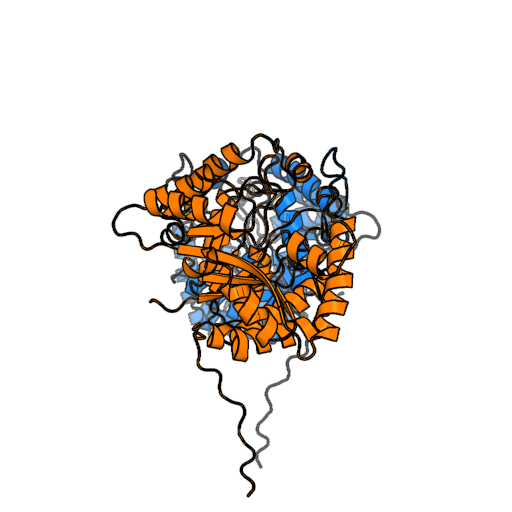314 ? -5.371 -29.141 5.141 1 98.62 314 ARG B O 1
ATOM 5002 N N . SER B 1 315 ? -6.559 -27.953 3.672 1 98.69 315 SER B N 1
ATOM 5003 C CA . SER B 1 315 ? -5.738 -28.359 2.533 1 98.69 315 SER B CA 1
ATOM 5004 C C . SER B 1 315 ? -4.289 -27.922 2.723 1 98.69 315 SER B C 1
ATOM 5006 O O . SER B 1 315 ? -3.363 -28.688 2.43 1 98.69 315 SER B O 1
ATOM 5008 N N . LEU B 1 316 ? -4.074 -26.703 3.182 1 98 316 LEU B N 1
ATOM 5009 C CA . LEU B 1 316 ? -2.725 -26.219 3.445 1 98 316 LEU B CA 1
ATOM 5010 C C . LEU B 1 316 ? -2.01 -27.109 4.453 1 98 316 LEU B C 1
ATOM 5012 O O . LEU B 1 316 ? -0.823 -27.406 4.293 1 98 316 LEU B O 1
ATOM 5016 N N . GLU B 1 317 ? -2.697 -27.516 5.457 1 97.75 317 GLU B N 1
ATOM 5017 C CA . GLU B 1 317 ? -2.129 -28.422 6.461 1 97.75 317 GLU B CA 1
ATOM 5018 C C . GLU B 1 317 ? -1.713 -29.75 5.844 1 97.75 317 GLU B C 1
ATOM 5020 O O . GLU B 1 317 ? -0.617 -30.25 6.105 1 97.75 317 GLU B O 1
ATOM 5025 N N . LEU B 1 318 ? -2.617 -30.297 5.039 1 98.06 318 LEU B N 1
ATOM 5026 C CA . LEU B 1 318 ? -2.35 -31.578 4.41 1 98.06 318 LEU B CA 1
ATOM 5027 C C . LEU B 1 318 ? -1.187 -31.484 3.43 1 98.06 318 LEU B C 1
ATOM 5029 O O . LEU B 1 318 ? -0.373 -32.406 3.324 1 98.06 318 LEU B O 1
ATOM 5033 N N . ILE B 1 319 ? -1.108 -30.375 2.738 1 97.44 319 ILE B N 1
ATOM 5034 C CA . ILE B 1 319 ? 0.002 -30.156 1.819 1 97.44 319 ILE B CA 1
ATOM 5035 C C . ILE B 1 319 ? 1.314 -30.109 2.598 1 97.44 319 ILE B C 1
ATOM 5037 O O . ILE B 1 319 ? 2.275 -30.797 2.246 1 97.44 319 ILE B O 1
ATOM 5041 N N . ALA B 1 320 ? 1.346 -29.344 3.643 1 95.81 320 ALA B N 1
ATOM 5042 C CA . ALA B 1 320 ? 2.57 -29.109 4.402 1 95.81 320 ALA B CA 1
ATOM 5043 C C . ALA B 1 320 ? 3.02 -30.375 5.129 1 95.81 320 ALA B C 1
ATOM 5045 O O . ALA B 1 320 ? 4.219 -30.625 5.266 1 95.81 320 ALA B O 1
ATOM 5046 N N . THR B 1 321 ? 2.084 -31.234 5.582 1 95.06 321 THR B N 1
ATOM 5047 C CA . THR B 1 321 ? 2.43 -32.312 6.488 1 95.06 321 THR B CA 1
ATOM 5048 C C . THR B 1 321 ? 2.52 -33.656 5.738 1 95.06 321 THR B C 1
ATOM 5050 O O . THR B 1 321 ? 3.154 -34.594 6.211 1 95.06 321 THR B O 1
ATOM 5053 N N . GLN B 1 322 ? 1.862 -33.719 4.574 1 96.25 322 GLN B N 1
ATOM 5054 C CA . GLN B 1 322 ? 1.81 -35 3.918 1 96.25 322 GLN B CA 1
ATOM 5055 C C . GLN B 1 322 ? 2.314 -34.906 2.48 1 96.25 322 GLN B C 1
ATOM 5057 O O . GLN B 1 322 ? 3.268 -35.594 2.107 1 96.25 322 GLN B O 1
ATOM 5062 N N . VAL B 1 323 ? 1.77 -34.031 1.674 1 96.62 323 VAL B N 1
ATOM 5063 C CA . VAL B 1 323 ? 2.07 -34 0.247 1 96.62 323 VAL B CA 1
ATOM 5064 C C . VAL B 1 323 ? 3.52 -33.562 0.036 1 96.62 323 VAL B C 1
ATOM 5066 O O . VAL B 1 323 ? 4.297 -34.25 -0.607 1 96.62 323 VAL B O 1
ATOM 5069 N N . ALA B 1 324 ? 3.885 -32.406 0.614 1 93.88 324 ALA B N 1
ATOM 5070 C CA . ALA B 1 324 ? 5.207 -31.828 0.389 1 93.88 324 ALA B CA 1
ATOM 5071 C C . ALA B 1 324 ? 6.305 -32.75 0.885 1 93.88 324 ALA B C 1
ATOM 5073 O O . ALA B 1 324 ? 7.254 -33.062 0.153 1 93.88 324 ALA B O 1
ATOM 5074 N N . PRO B 1 325 ? 6.176 -33.344 2.096 1 92 325 PRO B N 1
ATOM 5075 C CA . PRO B 1 325 ? 7.211 -34.281 2.551 1 92 325 PRO B CA 1
ATOM 5076 C C . PRO B 1 325 ? 7.336 -35.5 1.65 1 92 325 PRO B C 1
ATOM 5078 O O . PRO B 1 325 ? 8.445 -36 1.423 1 92 325 PRO B O 1
ATOM 5081 N N . ALA B 1 326 ? 6.211 -35.969 1.17 1 92.56 326 ALA B N 1
ATOM 5082 C CA . ALA B 1 326 ? 6.227 -37.125 0.3 1 92.56 326 ALA B CA 1
ATOM 5083 C C . ALA B 1 326 ? 6.961 -36.844 -1.006 1 92.56 326 ALA B C 1
ATOM 5085 O O . ALA B 1 326 ? 7.434 -37.75 -1.681 1 92.56 326 ALA B O 1
ATOM 5086 N N . LEU B 1 327 ? 7.035 -35.625 -1.348 1 91.12 327 LEU B N 1
ATOM 5087 C CA . LEU B 1 327 ? 7.703 -35.188 -2.574 1 91.12 327 LEU B CA 1
ATOM 5088 C C . LEU B 1 327 ? 9.125 -34.75 -2.285 1 91.12 327 LEU B C 1
ATOM 5090 O O . LEU B 1 327 ? 9.836 -34.281 -3.189 1 91.12 327 LEU B O 1
ATOM 5094 N N . GLY B 1 328 ? 9.508 -34.75 -1.009 1 84.38 328 GLY B N 1
ATOM 5095 C CA . GLY B 1 328 ? 10.859 -34.406 -0.597 1 84.38 328 GLY B CA 1
ATOM 5096 C C . GLY B 1 328 ? 11.047 -32.906 -0.358 1 84.38 328 GLY B C 1
ATOM 5097 O O . GLY B 1 328 ? 12.164 -32.406 -0.408 1 84.38 328 GLY B O 1
ATOM 5098 N N . TRP B 1 329 ? 9.906 -32.281 -0.161 1 81.5 329 TRP B N 1
ATOM 5099 C CA . TRP B 1 329 ? 9.984 -30.844 0.098 1 81.5 329 TRP B CA 1
ATOM 5100 C C . TRP B 1 329 ? 9.969 -30.547 1.596 1 81.5 329 TRP B C 1
ATOM 5102 O O . TRP B 1 329 ? 9.281 -31.234 2.357 1 81.5 329 TRP B O 1
ATOM 5112 N N . LYS B 1 330 ? 10.922 -29.766 2.178 1 73.25 330 LYS B N 1
ATOM 5113 C CA . LYS B 1 330 ? 10.992 -29.516 3.613 1 73.25 330 LYS B CA 1
ATOM 5114 C C . LYS B 1 330 ? 10.594 -28.062 3.93 1 73.25 330 LYS B C 1
ATOM 5116 O O . LYS B 1 330 ? 11.047 -27.141 3.266 1 73.25 330 LYS B O 1
ATOM 5121 N N . PRO B 1 331 ? 9.633 -28.062 4.898 1 67.44 331 PRO B N 1
ATOM 5122 C CA . PRO B 1 331 ? 9.297 -26.688 5.309 1 67.44 331 PRO B CA 1
ATOM 5123 C C . PRO B 1 331 ? 10.492 -25.938 5.891 1 67.44 331 PRO B C 1
ATOM 5125 O O . PRO B 1 331 ? 11.453 -26.562 6.355 1 67.44 331 PRO B O 1
ATOM 5128 N N . ALA B 1 332 ? 10.531 -24.625 5.684 1 62.34 332 ALA B N 1
ATOM 5129 C CA . ALA B 1 332 ? 11.602 -23.781 6.227 1 62.34 332 ALA B CA 1
ATOM 5130 C C . ALA B 1 332 ? 11.68 -23.922 7.746 1 62.34 332 ALA B C 1
ATOM 5132 O O . ALA B 1 332 ? 12.766 -23.812 8.328 1 62.34 332 ALA B O 1
ATOM 5133 N N . VAL B 1 333 ? 10.555 -23.859 8.477 1 61.31 333 VAL B N 1
ATOM 5134 C CA . VAL B 1 333 ? 10.57 -23.984 9.93 1 61.31 333 VAL B CA 1
ATOM 5135 C C . VAL B 1 333 ? 9.938 -25.312 10.344 1 61.31 333 VAL B C 1
ATOM 5137 O O . VAL B 1 333 ? 8.914 -25.719 9.805 1 61.31 333 VAL B O 1
ATOM 5140 N N . LYS B 1 334 ? 10.742 -26.062 11.133 1 54.12 334 LYS B N 1
ATOM 5141 C CA . LYS B 1 334 ? 10.258 -27.328 11.695 1 54.12 334 LYS B CA 1
ATOM 5142 C C . LYS B 1 334 ? 8.938 -27.109 12.438 1 54.12 334 LYS B C 1
ATOM 5144 O O . LYS B 1 334 ? 8.789 -26.172 13.211 1 54.12 334 LYS B O 1
ATOM 5149 N N . GLN B 1 335 ? 7.879 -27.641 11.938 1 54.12 335 GLN B N 1
ATOM 5150 C CA . GLN B 1 335 ? 6.555 -27.609 12.555 1 54.12 335 GLN B CA 1
ATOM 5151 C C . GLN B 1 335 ? 6.59 -28.203 13.961 1 54.12 335 GLN B C 1
ATOM 5153 O O . GLN B 1 335 ? 7.188 -29.266 14.18 1 54.12 335 GLN B O 1
ATOM 5158 N N . LYS B 1 336 ? 6.434 -27.422 15.047 1 46.78 336 LYS B N 1
ATOM 5159 C CA . LYS B 1 336 ? 6.277 -28.031 16.375 1 46.78 336 LYS B CA 1
ATOM 5160 C C . LYS B 1 336 ? 5.16 -29.062 16.375 1 46.78 336 LYS B C 1
ATOM 5162 O O . LYS B 1 336 ? 4.043 -28.781 15.938 1 46.78 336 LYS B O 1
ATOM 5167 N N . SER B 1 337 ? 5.543 -30.297 16.328 1 35.5 337 SER B N 1
ATOM 5168 C CA . SER B 1 337 ? 4.547 -31.359 16.453 1 35.5 337 SER B CA 1
ATOM 5169 C C . SER B 1 337 ? 3.568 -31.078 17.578 1 35.5 337 SER B C 1
ATOM 5171 O O . SER B 1 337 ? 3.959 -30.547 18.625 1 35.5 337 SER B O 1
ATOM 5173 N N . PRO B 1 338 ? 2.281 -31.047 17.422 1 36.5 338 PRO B N 1
ATOM 5174 C CA . PRO B 1 338 ? 1.394 -30.984 18.578 1 36.5 338 PRO B CA 1
ATOM 5175 C C . PRO B 1 338 ? 1.822 -31.922 19.703 1 36.5 338 PRO B C 1
ATOM 5177 O O . PRO B 1 338 ? 2.416 -32.969 19.438 1 36.5 338 PRO B O 1
ATOM 5180 N N . LEU B 1 339 ? 1.986 -31.5 21.094 1 36.22 339 LEU B N 1
ATOM 5181 C CA . LEU B 1 339 ? 2.244 -32.25 22.312 1 36.22 339 LEU B CA 1
ATOM 5182 C C . LEU B 1 339 ? 1.426 -33.531 22.344 1 36.22 339 LEU B C 1
ATOM 5184 O O . LEU B 1 339 ? 0.201 -33.5 22.203 1 36.22 339 LEU B O 1
ATOM 5188 N N . GLY B 1 340 ? 1.891 -34.719 22.109 1 28.86 340 GLY B N 1
ATOM 5189 C CA . GLY B 1 340 ? 1.458 -36 22.625 1 28.86 340 GLY B CA 1
ATOM 5190 C C . GLY B 1 340 ? 1.062 -35.938 24.094 1 28.86 340 GLY B C 1
ATOM 5191 O O . GLY B 1 340 ? 1.636 -35.188 24.875 1 28.86 340 GLY B O 1
ATOM 5192 N N . GLN B 1 341 ? -0.312 -36.281 24.562 1 32.31 341 GLN B N 1
ATOM 5193 C CA . GLN B 1 341 ? -0.886 -36.656 25.844 1 32.31 341 GLN B CA 1
ATOM 5194 C C . GLN B 1 341 ? 0.064 -37.531 26.641 1 32.31 341 GLN B C 1
ATOM 5196 O O . GLN B 1 341 ? 0.313 -38.688 26.25 1 32.31 341 GLN B O 1
ATOM 5201 N N . GLU B 1 342 ? 1.09 -37.125 27.109 1 28.25 342 GLU B N 1
ATOM 5202 C CA . GLU B 1 342 ? 1.579 -37.969 28.188 1 28.25 342 GLU B CA 1
ATOM 5203 C C . GLU B 1 342 ? 0.529 -38.125 29.281 1 28.25 342 GLU B C 1
ATOM 5205 O O . GLU B 1 342 ? -0.007 -37.156 29.797 1 28.25 342 GLU B O 1
ATOM 5210 N N . ILE B 1 343 ? -0.22 -39.312 29.234 1 25.78 343 ILE B N 1
ATOM 5211 C CA . ILE B 1 343 ? -0.907 -39.969 30.328 1 25.78 343 ILE B CA 1
ATOM 5212 C C . ILE B 1 343 ? -0.022 -39.938 31.578 1 25.78 343 ILE B C 1
ATOM 5214 O O . ILE B 1 343 ? 1.04 -40.562 31.609 1 25.78 343 ILE B O 1
ATOM 5218 N N . ALA B 1 344 ? -0.044 -38.812 32.25 1 18.36 344 ALA B N 1
ATOM 5219 C CA . ALA B 1 344 ? 0.158 -38.938 33.688 1 18.36 344 ALA B CA 1
ATOM 5220 C C . ALA B 1 344 ? -1.171 -39.094 34.406 1 18.36 344 ALA B C 1
ATOM 5222 O O . ALA B 1 344 ? -2.162 -38.469 34.062 1 18.36 344 ALA B O 1
#

InterPro domains:
  IPR011251 Luciferase-like domain [PF00296] (15-247)
  IPR024003 Putative luciferase-like monooxygenase, KPN01858 [TIGR04027] (4-328)
  IPR036661 Luciferase-like domain superfamily [G3DSA:3.20.20.30] (7-333)
  IPR036661 Luciferase-like domain superfamily [SSF51679] (7-329)
  IPR050766 Bacterial Luciferase Oxidoreductase [PTHR30137] (5-330)

Sequence (688 aa):
MATKRLGFFTRLLDDVSAQQLYRLATEQIVKAEQLGFDSAWVAQHHFHADEGGLPSPLVFLALVAARTQRIQLGTGVITLPMEEPLRVAEDTAVLDLLSNGRLEVGVGSGGTPSSFAAFGHDSAQRGQILGRYLEKLRAAWRGDALSEDGNRLYPAAPHLDKRVWQATFSIEGAERAGKAGDGLMLSRTQPRPEHFPDATLADLQNPMIDAYLAALPAGVAPRILSSRSVFVADDRQLALSLAEKGLNRSAARSGTFRAIPHDSIEALIASFDSHVGTAQDVTASLKTDSSLERATDVTFQVHSIDPPHALILRSLELIATQVAPALGWKPAVKQKSPLGQEIAMATKRLGFFTRLLDDVSAQQLYRLATEQIVKAEQLGFDSAWVAQHHFHADEGGLPSPLVFLALVAARTQRIQLGTGVITLPMEEPLRVAEDTAVLDLLSNGRLEVGVGSGGTPSSFAAFGHDSAQRGQILGRYLEKLRAAWRGDALSEDGNRLYPAAPHLDKRVWQATFSIEGAERAGKAGDGLMLSRTQPRPEHFPDATLADLQNPMIDAYLAALPAGVAPRILSSRSVFVADDRQLALSLAEKGLNRSAARSGTFRAIPHDSIEALIASFDSHVGTAQDVTASLKTDSSLERATDVTFQVHSIDPPHALILRSLELIATQVAPALGWKPAVKQKSPLGQEIA